Protein 3CTZ (pdb70)

Sequence (617 aa):
PKVTSELLRQLRQAMRNSEYVTEPIQAYIIPSGDAHQSEYIAPCDCRRAFVSGFDGSAGTAIITEEHAAMWTDGRYFLQAAKQMDSNWTLMKMGLKDTPTQEDWLVSVLPEGSRVGVDPLIIPTDYWKKMMAKVLRSAGHHLIPVKENLVDKIWTDDRPERPCKPLLTLGLDDYTGISWKDKVADLRLKMAERNVMWFVVTALDEIAWLFNLRGSDVEHNPVFFSYAIIGLETIMMLFIDGDRIDAPSVKEHLLLDLGLEAEYRIQVHPYKSSILSELKALCADLSPREKVWVSDKASYAVSSETIPKDHRCCMPYTPICIAKAVKNSSAESEGMRRAHIKDAVALCELFNWLEKEVPKGGVTEISAADKAEEFRRQQADFVDLSFPTISSTGPTTGAIIHYYAPVPETNRTLSLDEVYLIDSGAQYKDGTTDVTRTMHFETPTAYEKECFTYVLKGHIAVSAAVFPTTGTKGHLLDSFARSSSALWDSSGLDYLHGTGHGVGSFLNVHEGPCGISYKTFSDEPLEEEAGMIVTDEPGYYEDDGAFGIRIENVVLVVPVKTKYNFNNRGSLTLEPLTLVPIQTKMIDVDSLTDKECCDWLNNNYHLTCRDVIGKELQKQGRQEALEWLIRETQPI

Nearest PDB structures (foldseek):
  3ctz-assembly1_A  TM=1.002E+00  e=0.000E+00  Homo sapiens
  5jqk-assembly1_A  TM=8.739E-01  e=8.887E-64  Plasmodium falciparum 3D7
  5jr6-assembly1_A  TM=8.891E-01  e=4.160E-62  Plasmodium falciparum 3D7
  5jqk-assembly1_B  TM=8.504E-01  e=2.148E-62  Plasmodium falciparum 3D7
  8bqx-assembly1_x  TM=6.931E-01  e=1.145E-10  Saccharomyces cerevisiae

Secondary structure (DSSP, 8-state):
-B--HHHHHHHHHHTT-TTT-SS--SEEEE-S--TT--SS--GGG-HHHHHHS--SS--EEEEESS-EEEEE-GGGHHHHHHHB-TTEEEEETTSTTPPPHHHHHHHHPPTT-EEEE-GGGSBHHHHHHHHHHHHHTT-EEEE-SS-HHHHH-TTPPPPP-PPPEE--HHHHSS-HHHHHHHHHHHHHTTTEEEEEE--HHHHHHHHTEE--SSSSS---S-EEEEESS-EEEE--SGGGGSHHHHHHTTTTS---GGG-EEEE-GGGHHHHHHHHHHT--TT-EEEEETTSBHHHHHHS-GGGEEEESS-HHHHHHHS--HHHHHHHHHHHHHHHHHHHHHHHHHHHHGGGT--BHHHHHHHHHHHHHTSTTEEEESSPPEEEEGGGGG-TT----GGG-PBP-TTS-EEEEE-EEETTEE--EEEEE-SS---HHHHHHHHHHHHHHHHHHT--EETT-BGGGGGGGGTHHHHHTT---SS-SEEB--SSS-SS--S-EE-TT-S-SPBP-TT-EEEE--EEEETTTEEEE-BEEEEEEEE--SS--SSS-EEEEEE-------GGGS-GGGS-HHHHHHHHHHHHHHHHHHHHHHHHTT-HHHHHHHHHTT---

InterPro domains:
  IPR000587 Creatinase, N-terminal [PF01321] (12-148)
  IPR000994 Peptidase M24 [PF00557] (328-542)
  IPR001131 Peptidase M24B, X-Pro dipeptidase/aminopeptidase P, conserved site [PS00491] (485-497)
  IPR029149 Creatinase/Aminopeptidase P/Spt16, N-terminal [G3DSA:3.40.350.10] (2-155)
  IPR029149 Creatinase/Aminopeptidase P/Spt16, N-terminal [G3DSA:3.40.350.10] (156-319)
  IPR029149 Creatinase/Aminopeptidase P/Spt16, N-terminal [SSF53092] (48-139)
  IPR032416 Peptidase M24, C-terminal domain [PF16188] (557-619)
  IPR033740 Aminopeptidase P [cd01085] (329-551)
  IPR036005 Creatinase/aminopeptidase-like [G3DSA:3.90.230.10] (320-623)
  IPR036005 Creatinase/aminopeptidase-like [SSF55920] (323-581)
  IPR050422 Xaa-Pro aminopeptidase P [PTHR43763] (4-620)

Organism: Homo sapiens (NCBI:txid9606)

B-factor: mean 27.33, std 14.3, range [10.6, 248.53]

Foldseek 3Di:
DDDQPVVLVQLQVLQQDCVFDVGHFFKEKQFLFALQRDQFDDQLNRLVCVNFQQRDNGWMWMHGPQAIEIEDEDVCPPSSVVRGDPRYDYQYPPDDPRDDPQVVCLVPDDAAGEYEYAQSTAFVVVVVVNQVSQVVSNYGYDHGNDDSSVVSVVCRDDQQAFAKAADDCLQLVDALVVLLVVQLVVCVVVLAFKEKARHFQLVCNNHRMFDCRGPQFGGGQWIWMQGNQAIEIAGDDCSCVDVVNCVSLVQPDPDRRSSHYHYHHRVCLLVVLLVVQVPDDQAYAYEYESRGGSSNQVSHPPSRYDYDPARVSLVVQQFGDPSLVVLLLVQQLLLQLLVLVLVLVCLVCLAVFPAWQVNSQVSSQVSSVPGPQWDFWNDRKDKDWWQQQLVPPDDDDVVPTGRRHQATKIKIWTWTQGSSFIFIWIAIDHNHADDPVLLLQQALQLQLLCQQQADKFFFQAAQQVSFVSNCVSQVVVPFADDDFQKAWQGRSGRGHGFQGIHGPPDPPGTGDHFRGKMKGWTWGHDHRTHIGIGIFIWGKHFDDDPDQPPHRGMIGIHTSNQHFHAPSSHPVVPDDPSSQVVNLVSLVVSLVSSLVVCVVVVPVSSNVSSVVRNDGD

Solvent-accessible surface area: 26581 Å² total; per-residue (Å²): 106,83,120,0,58,87,29,1,125,57,0,60,112,7,2,134,51,90,143,52,6,121,100,44,1,32,0,2,1,4,17,27,24,2,16,9,52,24,77,52,44,5,84,1,3,46,18,14,18,32,1,0,14,0,92,9,77,28,8,24,0,0,0,6,82,146,66,0,0,0,9,1,34,51,117,26,39,134,62,0,60,140,48,12,22,123,54,22,63,41,15,82,92,79,83,186,143,33,52,67,30,21,72,21,0,49,87,45,19,69,167,52,1,38,0,0,0,8,10,52,13,4,37,27,85,54,23,116,135,2,26,135,48,0,189,105,42,40,6,110,17,33,60,3,184,87,14,0,0,38,102,18,27,130,124,72,56,156,76,29,65,102,101,19,69,29,5,40,109,125,56,5,39,48,36,8,61,74,6,0,37,76,8,21,135,92,0,61,133,125,99,0,43,46,0,1,1,7,22,10,22,17,0,0,24,0,0,4,0,8,10,60,6,7,118,36,4,7,5,0,4,0,4,0,0,0,0,62,133,42,0,7,0,0,5,66,35,123,28,14,80,38,109,63,0,70,130,37,0,43,57,90,111,90,41,93,74,65,29,124,10,39,62,33,78,29,176,23,7,56,74,52,0,146,53,32,9,84,124,24,52,108,212,48,70,0,8,0,14,58,110,1,0,28,11,0,6,87,33,0,57,149,92,22,42,19,64,25,90,67,5,14,2,16,64,47,6,2,61,11,48,88,21,9,13,89,2,0,67,96,0,4,40,23,3,0,0,2,3,0,26,0,8,9,49,0,62,92,44,3,75,149,45,60,4,31,4,46,39,0,16,87,41,1,51,83,22,1,130,90,10,66,75,31,62,62,23,0,15,70,16,34,7,0,0,1,46,9,4,5,92,46,127,37,66,70,64,109,141,74,45,92,68,2,36,57,116,34,2,0,3,3,10,1,0,0,2,0,58,10,0,0,0,4,5,0,6,2,11,3,26,84,105,21,77,85,86,22,63,68,0,2,3,39,0,0,34,2,0,3,41,0,2,22,11,79,10,84,42,29,23,59,0,35,108,3,5,54,97,0,6,56,19,0,124,132,57,68,32,60,3,148,28,18,0,10,38,1,0,0,10,4,2,23,1,80,9,36,9,9,9,0,19,112,136,71,151,66,8,50,40,0,69,43,12,9,1,0,0,0,18,0,0,21,23,49,127,63,41,6,1,0,12,1,1,0,0,0,12,1,28,100,49,195,55,180,163,124,179,96,118,184,40,24,2,22,10,59,24,5,3,13,2,8,2,23,45,77,0,4,62,55,145,48,20,71,121,140,22,28,95,39,0,31,98,7,1,82,48,0,62,96,52,0,5,132,41,0,121,134,61,64,50,129,82,0,34,76,7,0,70,128,43,1,88,94,54

Structure (mmCIF, N/CA/C/O backbone):
data_3CTZ
#
_entry.id   3CTZ
#
_cell.length_a   71.444
_cell.length_b   131.429
_cell.length_c   169.076
_cell.angle_alpha   90.00
_cell.angle_beta   90.00
_cell.angle_gamma   90.00
#
_symmetry.space_group_name_H-M   'C 2 2 21'
#
loop_
_entity.id
_entity.type
_entity.pdbx_description
1 polymer 'Xaa-Pro aminopeptidase 1'
2 non-polymer 'MANGANESE (II) ION'
3 non-polymer 'CALCIUM ION'
4 non-polymer 'SODIUM ION'
5 non-polymer 'HEXAETHYLENE GLYCOL'
6 water water
#
loop_
_atom_site.group_PDB
_atom_site.id
_atom_site.type_symbol
_atom_site.label_atom_id
_atom_site.label_alt_id
_atom_site.label_comp_id
_atom_site.label_asym_id
_atom_site.label_entity_id
_atom_site.label_seq_id
_atom_site.pdbx_PDB_ins_code
_atom_site.Cartn_x
_atom_site.Cartn_y
_atom_site.Cartn_z
_atom_site.occupancy
_atom_site.B_iso_or_equiv
_atom_site.auth_seq_id
_atom_site.auth_comp_id
_atom_site.auth_asym_id
_atom_site.auth_atom_id
_atom_site.pdbx_PDB_model_num
ATOM 1 N N . PRO A 1 3 ? 30.639 49.130 73.081 1.00 36.87 3 PRO A N 1
ATOM 2 C CA . PRO A 1 3 ? 29.515 48.337 72.572 1.00 36.08 3 PRO A CA 1
ATOM 3 C C . PRO A 1 3 ? 29.062 47.251 73.553 1.00 35.44 3 PRO A C 1
ATOM 4 O O . PRO A 1 3 ? 29.839 46.828 74.413 1.00 35.45 3 PRO A O 1
ATOM 8 N N . LYS A 1 4 ? 27.813 46.795 73.428 1.00 34.10 4 LYS A N 1
ATOM 9 C CA . LYS A 1 4 ? 27.346 45.655 74.217 1.00 32.71 4 LYS A CA 1
ATOM 10 C C . LYS A 1 4 ? 28.131 44.412 73.806 1.00 32.14 4 LYS A C 1
ATOM 11 O O . LYS A 1 4 ? 28.352 44.186 72.616 1.00 31.94 4 LYS A O 1
ATOM 17 N N . VAL A 1 5 ? 28.551 43.614 74.784 1.00 31.54 5 VAL A N 1
ATOM 18 C CA . VAL A 1 5 ? 29.193 42.333 74.481 1.00 31.32 5 VAL A CA 1
ATOM 19 C C . VAL A 1 5 ? 28.106 41.308 74.162 1.00 30.33 5 VAL A C 1
ATOM 20 O O . VAL A 1 5 ? 27.307 40.933 75.030 1.00 30.46 5 VAL A O 1
ATOM 24 N N . THR A 1 6 ? 28.079 40.866 72.909 1.00 29.45 6 THR A N 1
ATOM 25 C CA . THR A 1 6 ? 27.035 39.941 72.456 1.00 28.74 6 THR A CA 1
ATOM 26 C C . THR A 1 6 ? 27.600 38.578 72.035 1.00 28.76 6 THR A C 1
ATOM 27 O O . THR A 1 6 ? 26.898 37.762 71.445 1.00 28.36 6 THR A O 1
ATOM 31 N N . SER A 1 7 ? 28.866 38.319 72.361 1.00 29.09 7 SER A N 1
ATOM 32 C CA . SER A 1 7 ? 29.492 37.051 71.974 1.00 28.88 7 SER A CA 1
ATOM 33 C C . SER A 1 7 ? 28.756 35.830 72.520 1.00 28.30 7 SER A C 1
ATOM 34 O O . SER A 1 7 ? 28.518 34.868 71.777 1.00 28.11 7 SER A O 1
ATOM 37 N N . GLU A 1 8 ? 28.389 35.864 73.805 1.00 28.08 8 GLU A N 1
ATOM 38 C CA . GLU A 1 8 ? 27.666 34.753 74.421 1.00 28.15 8 GLU A CA 1
ATOM 39 C C . GLU A 1 8 ? 26.214 34.679 73.947 1.00 27.68 8 GLU A C 1
ATOM 40 O O . GLU A 1 8 ? 25.680 33.586 73.728 1.00 27.50 8 GLU A O 1
ATOM 46 N N . LEU A 1 9 ? 25.566 35.835 73.791 1.00 27.12 9 LEU A N 1
ATOM 47 C CA . LEU A 1 9 ? 24.205 35.828 73.240 1.00 26.20 9 LEU A CA 1
ATOM 48 C C . LEU A 1 9 ? 24.176 35.158 71.880 1.00 25.26 9 LEU A C 1
ATOM 49 O O . LEU A 1 9 ? 23.302 34.321 71.623 1.00 25.31 9 LEU A O 1
ATOM 54 N N . LEU A 1 10 ? 25.133 35.521 71.020 1.00 23.75 10 LEU A N 1
ATOM 55 C CA . LEU A 1 10 ? 25.226 34.923 69.683 1.00 23.41 10 LEU A CA 1
ATOM 56 C C . LEU A 1 10 ? 25.478 33.420 69.730 1.00 23.39 10 LEU A C 1
ATOM 57 O O . LEU A 1 10 ? 24.889 32.667 68.950 1.00 23.07 10 LEU A O 1
ATOM 62 N N . ARG A 1 11 ? 26.319 32.980 70.666 1.00 23.98 11 ARG A N 1
ATOM 63 C CA . ARG A 1 11 ? 26.584 31.561 70.836 1.00 24.37 11 ARG A CA 1
ATOM 64 C C . ARG A 1 11 ? 25.285 30.829 71.171 1.00 24.06 11 ARG A C 1
ATOM 65 O O . ARG A 1 11 ? 24.965 29.811 70.572 1.00 24.15 11 ARG A O 1
ATOM 73 N N . GLN A 1 12 ? 24.519 31.385 72.112 1.00 24.32 12 GLN A N 1
ATOM 74 C CA . GLN A 1 12 ? 23.248 30.801 72.520 1.00 24.86 12 GLN A CA 1
ATOM 75 C C . GLN A 1 12 ? 22.200 30.829 71.404 1.00 24.38 12 GLN A C 1
ATOM 76 O O . GLN A 1 12 ? 21.422 29.883 71.254 1.00 24.63 12 GLN A O 1
ATOM 82 N N . LEU A 1 13 ? 22.186 31.901 70.618 1.00 23.60 13 LEU A N 1
ATOM 83 C CA . LEU A 1 13 ? 21.240 31.994 69.511 1.00 23.79 13 LEU A CA 1
ATOM 84 C C . LEU A 1 13 ? 21.581 30.961 68.426 1.00 23.00 13 LEU A C 1
ATOM 85 O O . LEU A 1 13 ? 20.696 30.266 67.910 1.00 22.62 13 LEU A O 1
ATOM 90 N N . ARG A 1 14 ? 22.868 30.844 68.115 1.00 22.31 14 ARG A N 1
ATOM 91 C CA . ARG A 1 14 ? 23.326 29.837 67.156 1.00 21.71 14 ARG A CA 1
ATOM 92 C C . ARG A 1 14 ? 22.972 28.408 67.573 1.00 22.72 14 ARG A C 1
ATOM 93 O O . ARG A 1 14 ? 22.645 27.565 66.730 1.00 23.10 14 ARG A O 1
ATOM 101 N N . GLN A 1 15 ? 23.008 28.152 68.876 1.00 22.94 15 GLN A N 1
ATOM 102 C CA . GLN A 1 15 ? 22.630 26.859 69.405 1.00 24.45 15 GLN A CA 1
ATOM 103 C C . GLN A 1 15 ? 21.117 26.667 69.310 1.00 23.77 15 GLN A C 1
ATOM 104 O O . GLN A 1 15 ? 20.645 25.601 68.910 1.00 24.78 15 GLN A O 1
ATOM 110 N N . ALA A 1 16 ? 20.352 27.712 69.637 1.00 23.50 16 ALA A N 1
ATOM 111 C CA . ALA A 1 16 ? 18.904 27.641 69.503 1.00 23.09 16 ALA A CA 1
ATOM 112 C C . ALA A 1 16 ? 18.458 27.345 68.068 1.00 23.43 16 ALA A C 1
ATOM 113 O O . ALA A 1 16 ? 17.458 26.649 67.856 1.00 23.31 16 ALA A O 1
ATOM 115 N N . MET A 1 17 ? 19.218 27.855 67.090 1.00 22.32 17 MET A N 1
ATOM 116 C CA . MET A 1 17 ? 18.957 27.630 65.657 1.00 23.09 17 MET A CA 1
ATOM 117 C C . MET A 1 17 ? 19.061 26.158 65.237 1.00 24.17 17 MET A C 1
ATOM 118 O O . MET A 1 17 ? 18.638 25.789 64.143 1.00 23.25 17 MET A O 1
ATOM 123 N N . ARG A 1 18 ? 19.617 25.337 66.127 1.00 25.21 18 ARG A N 1
ATOM 124 C CA . ARG A 1 18 ? 19.814 23.908 65.873 1.00 27.62 18 ARG A CA 1
ATOM 125 C C . ARG A 1 18 ? 19.022 22.989 66.831 1.00 29.85 18 ARG A C 1
ATOM 126 O O . ARG A 1 18 ? 19.023 21.765 66.662 1.00 30.96 18 ARG A O 1
ATOM 134 N N . ASN A 1 19 ? 18.345 23.585 67.814 1.00 31.80 19 ASN A N 1
ATOM 135 C CA . ASN A 1 19 ? 17.559 22.853 68.826 1.00 34.15 19 ASN A CA 1
ATOM 136 C C . ASN A 1 19 ? 16.282 22.216 68.264 1.00 35.18 19 ASN A C 1
ATOM 137 O O . ASN A 1 19 ? 15.401 22.915 67.764 1.00 35.76 19 ASN A O 1
ATOM 142 N N . SER A 1 20 ? 16.175 20.888 68.378 1.00 37.00 20 SER A N 1
ATOM 143 C CA . SER A 1 20 ? 15.031 20.121 67.844 1.00 38.27 20 SER A CA 1
ATOM 144 C C . SER A 1 20 ? 13.657 20.532 68.389 1.00 39.01 20 SER A C 1
ATOM 145 O O . SER A 1 20 ? 12.633 20.323 67.723 1.00 39.30 20 SER A O 1
ATOM 148 N N . GLU A 1 21 ? 13.646 21.099 69.596 1.00 39.75 21 GLU A N 1
ATOM 149 C CA . GLU A 1 21 ? 12.429 21.634 70.220 1.00 40.37 21 GLU A CA 1
ATOM 150 C C . GLU A 1 21 ? 11.826 22.793 69.422 1.00 40.30 21 GLU A C 1
ATOM 151 O O . GLU A 1 21 ? 10.613 23.043 69.499 1.00 40.48 21 GLU A O 1
ATOM 157 N N . TYR A 1 22 ? 12.669 23.502 68.663 1.00 39.37 22 TYR A N 1
ATOM 158 C CA . TYR A 1 22 ? 12.224 24.703 67.944 1.00 38.64 22 TYR A CA 1
ATOM 159 C C . TYR A 1 22 ? 12.179 24.523 66.439 1.00 38.67 22 TYR A C 1
ATOM 160 O O . TYR A 1 22 ? 11.334 25.095 65.757 1.00 38.33 22 TYR A O 1
ATOM 169 N N . VAL A 1 23 ? 13.113 23.737 65.924 1.00 38.62 23 VAL A N 1
ATOM 170 C CA . VAL A 1 23 ? 13.207 23.496 64.497 1.00 38.80 23 VAL A CA 1
ATOM 171 C C . VAL A 1 23 ? 13.300 21.995 64.256 1.00 39.23 23 VAL A C 1
ATOM 172 O O . VAL A 1 23 ? 13.974 21.279 65.000 1.00 39.31 23 VAL A O 1
ATOM 176 N N . THR A 1 24 ? 12.597 21.527 63.232 1.00 39.74 24 THR A N 1
ATOM 177 C CA . THR A 1 24 ? 12.586 20.103 62.887 1.00 40.18 24 THR A CA 1
ATOM 178 C C . THR A 1 24 ? 13.975 19.687 62.433 1.00 39.56 24 THR A C 1
ATOM 179 O O . THR A 1 24 ? 14.458 18.618 62.798 1.00 39.97 24 THR A O 1
ATOM 183 N N . GLU A 1 25 ? 14.602 20.554 61.638 1.00 38.70 25 GLU A N 1
ATOM 184 C CA . GLU A 1 25 ? 16.010 20.438 61.277 1.00 37.40 25 GLU A CA 1
ATOM 185 C C . GLU A 1 25 ? 16.678 21.772 61.566 1.00 35.83 25 GLU A C 1
ATOM 186 O O . GLU A 1 25 ? 16.006 22.809 61.541 1.00 35.45 25 GLU A O 1
ATOM 192 N N . PRO A 1 26 ? 18.006 21.762 61.795 1.00 34.17 26 PRO A N 1
ATOM 193 C CA . PRO A 1 26 ? 18.728 23.024 61.974 1.00 32.53 26 PRO A CA 1
ATOM 194 C C . PRO A 1 26 ? 18.510 24.024 60.844 1.00 31.18 26 PRO A C 1
ATOM 195 O O . PRO A 1 26 ? 18.296 23.638 59.678 1.00 31.45 26 PRO A O 1
ATOM 199 N N . ILE A 1 27 ? 18.548 25.307 61.198 1.00 28.92 27 ILE A N 1
ATOM 200 C CA . ILE A 1 27 ? 18.552 26.381 60.208 1.00 27.02 27 ILE A CA 1
ATOM 201 C C . ILE A 1 27 ? 19.944 26.999 60.174 1.00 26.24 27 ILE A C 1
ATOM 202 O O . ILE A 1 27 ? 20.663 26.982 61.185 1.00 25.75 27 ILE A O 1
ATOM 207 N N . GLN A 1 28 ? 20.341 27.490 59.001 1.00 25.25 28 GLN A N 1
ATOM 208 C CA . GLN A 1 28 ? 21.696 28.023 58.805 1.00 24.84 28 GLN A CA 1
ATOM 209 C C . GLN A 1 28 ? 21.732 29.553 58.966 1.00 24.15 28 GLN A C 1
ATOM 210 O O . GLN A 1 28 ? 22.812 30.162 59.041 1.00 24.16 28 GLN A O 1
ATOM 216 N N . ALA A 1 29 ? 20.550 30.168 59.036 1.00 23.42 29 ALA A N 1
ATOM 217 C CA . ALA A 1 29 ? 20.447 31.608 59.232 1.00 22.66 29 ALA A CA 1
ATOM 218 C C . ALA A 1 29 ? 19.144 31.919 59.923 1.00 22.55 29 ALA A C 1
ATOM 219 O O . ALA A 1 29 ? 18.197 31.138 59.820 1.00 21.69 29 ALA A O 1
ATOM 221 N N . TYR A 1 30 ? 19.116 33.030 60.651 1.00 21.33 30 TYR A N 1
ATOM 222 C CA . TYR A 1 30 ? 17.900 33.475 61.336 1.00 21.09 30 TYR A CA 1
ATOM 223 C C . TYR A 1 30 ? 17.736 34.986 61.254 1.00 21.60 30 TYR A C 1
ATOM 224 O O . TYR A 1 30 ? 18.677 35.726 61.546 1.00 21.52 30 TYR A O 1
ATOM 233 N N . ILE A 1 31 ? 16.528 35.433 60.893 1.00 20.97 31 ILE A N 1
ATOM 234 C CA . ILE A 1 31 ? 16.249 36.846 60.677 1.00 21.75 31 ILE A CA 1
ATOM 235 C C . ILE A 1 31 ? 15.541 37.439 61.893 1.00 21.94 31 ILE A C 1
ATOM 236 O O . ILE A 1 31 ? 14.572 36.876 62.400 1.00 21.96 31 ILE A O 1
ATOM 241 N N . ILE A 1 32 ? 16.062 38.565 62.373 1.00 22.20 32 ILE A N 1
ATOM 242 C CA . ILE A 1 32 ? 15.509 39.247 63.538 1.00 22.14 32 ILE A CA 1
ATOM 243 C C . ILE A 1 32 ? 15.147 40.680 63.141 1.00 23.28 32 ILE A C 1
ATOM 244 O O . ILE A 1 32 ? 16.000 41.566 63.178 1.00 22.46 32 ILE A O 1
ATOM 249 N N . PRO A 1 33 ? 13.881 40.902 62.733 1.00 23.45 33 PRO A N 1
ATOM 250 C CA . PRO A 1 33 ? 13.455 42.253 62.331 1.00 24.00 33 PRO A CA 1
ATOM 251 C C . PRO A 1 33 ? 13.128 43.192 63.499 1.00 23.85 33 PRO A C 1
ATOM 252 O O . PRO A 1 33 ? 13.126 42.779 64.667 1.00 22.53 33 PRO A O 1
ATOM 256 N N . SER A 1 34 ? 12.856 44.457 63.178 1.00 23.92 34 SER A N 1
ATOM 257 C CA . SER A 1 34 ? 12.514 45.441 64.196 1.00 24.49 34 SER A CA 1
ATOM 258 C C . SER A 1 34 ? 11.071 45.310 64.672 1.00 24.41 34 SER A C 1
ATOM 259 O O . SER A 1 34 ? 10.760 45.606 65.837 1.00 25.35 34 SER A O 1
ATOM 262 N N . GLY A 1 35 ? 10.201 44.870 63.771 1.00 23.88 35 GLY A N 1
ATOM 263 C CA . GLY A 1 35 ? 8.756 44.999 64.001 1.00 22.87 35 GLY A CA 1
ATOM 264 C C . GLY A 1 35 ? 8.117 44.016 64.959 1.00 23.26 35 GLY A C 1
ATOM 265 O O . GLY A 1 35 ? 8.732 43.020 65.351 1.00 22.86 35 GLY A O 1
ATOM 266 N N . ASP A 1 36 ? 6.875 44.314 65.340 1.00 21.35 36 ASP A N 1
ATOM 267 C CA . ASP A 1 36 ? 6.128 43.424 66.216 1.00 21.23 36 ASP A CA 1
ATOM 268 C C . ASP A 1 36 ? 4.978 42.760 65.470 1.00 20.77 36 ASP A C 1
ATOM 269 O O . ASP 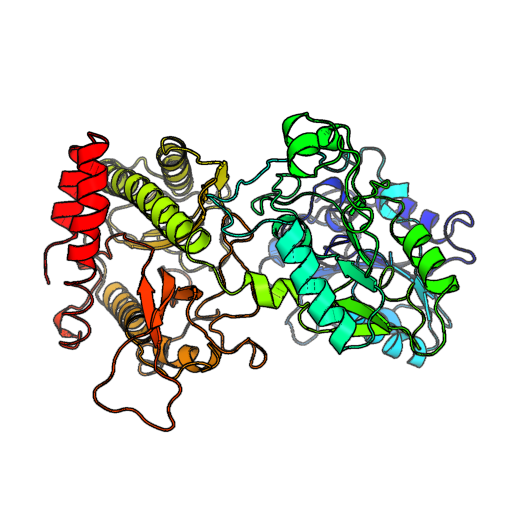A 1 36 ? 4.862 42.857 64.244 1.00 21.22 36 ASP A O 1
ATOM 274 N N . ALA A 1 37 ? 4.104 42.106 66.216 1.00 20.39 37 ALA A N 1
ATOM 275 C CA . ALA A 1 37 ? 3.082 41.278 65.599 1.00 20.68 37 ALA A CA 1
ATOM 276 C C . ALA A 1 37 ? 1.988 42.102 64.920 1.00 20.71 37 ALA A C 1
ATOM 277 O O . ALA A 1 37 ? 1.205 41.558 64.132 1.00 21.97 37 ALA A O 1
ATOM 279 N N . HIS A 1 38 ? 1.906 43.401 65.231 1.00 20.38 38 HIS A N 1
ATOM 280 C CA . HIS A 1 38 ? 0.806 44.241 64.717 1.00 20.14 38 HIS A CA 1
ATOM 281 C C . HIS A 1 38 ? 1.279 45.347 63.806 1.00 21.52 38 HIS A C 1
ATOM 282 O O . HIS A 1 38 ? 0.495 46.237 63.448 1.00 22.52 38 HIS A O 1
ATOM 289 N N . GLN A 1 39 ? 2.558 45.298 63.446 1.00 22.15 39 GLN A N 1
ATOM 290 C CA . GLN A 1 39 ? 3.135 46.307 62.583 1.00 23.11 39 GLN A CA 1
ATOM 291 C C . GLN A 1 39 ? 3.044 47.675 63.313 1.00 22.41 39 GLN A C 1
ATOM 292 O O . GLN A 1 39 ? 2.788 48.723 62.711 1.00 23.36 39 GLN A O 1
ATOM 298 N N . SER A 1 40 ? 3.277 47.645 64.627 1.00 21.51 40 SER A N 1
ATOM 299 C CA . SER A 1 40 ? 3.209 48.840 65.479 1.00 21.25 40 SER A CA 1
ATOM 300 C C . SER A 1 40 ? 4.268 49.857 65.124 1.00 21.29 40 SER A C 1
ATOM 301 O O . SER A 1 40 ? 5.346 49.500 64.640 1.00 21.52 40 SER A O 1
ATOM 304 N N . GLU A 1 41 ? 3.960 51.120 65.408 1.00 20.87 41 GLU A N 1
ATOM 305 C CA . GLU A 1 41 ? 4.860 52.225 65.124 1.00 20.70 41 GLU A CA 1
ATOM 306 C C . GLU A 1 41 ? 5.945 52.353 66.188 1.00 21.99 41 GLU A C 1
ATOM 307 O O . GLU A 1 41 ? 7.075 52.755 65.877 1.00 23.06 41 GLU A O 1
ATOM 313 N N . TYR A 1 42 ? 5.588 52.027 67.432 1.00 21.65 42 TYR A N 1
ATOM 314 C CA . TYR A 1 42 ? 6.497 52.116 68.556 1.00 21.96 42 TYR A CA 1
ATOM 315 C C . TYR A 1 42 ? 6.520 50.740 69.215 1.00 22.80 42 TYR A C 1
ATOM 316 O O . TYR A 1 42 ? 5.514 50.271 69.721 1.00 23.49 42 TYR A O 1
ATOM 325 N N . ILE A 1 43 ? 7.679 50.097 69.165 1.00 22.59 43 ILE A N 1
ATOM 326 C CA . ILE A 1 43 ? 7.819 48.708 69.598 1.00 22.68 43 ILE A CA 1
ATOM 327 C C . ILE A 1 43 ? 7.975 48.610 71.119 1.00 21.86 43 ILE A C 1
ATOM 328 O O . ILE A 1 43 ? 8.795 49.313 71.728 1.00 22.46 43 ILE A O 1
ATOM 333 N N . ALA A 1 44 ? 7.177 47.739 71.737 1.00 21.09 44 ALA A N 1
ATOM 334 C CA . ALA A 1 44 ? 7.256 47.542 73.186 1.00 20.79 44 ALA A CA 1
ATOM 335 C C . ALA A 1 44 ? 8.616 46.949 73.551 1.00 21.35 44 ALA A C 1
ATOM 336 O O . ALA A 1 44 ? 9.204 46.225 72.744 1.00 20.64 44 ALA A O 1
ATOM 338 N N . PRO A 1 45 ? 9.130 47.277 74.757 1.00 21.34 45 PRO A N 1
ATOM 339 C CA . PRO A 1 45 ? 10.430 46.723 75.179 1.00 22.21 45 PRO A CA 1
ATOM 340 C C . PRO A 1 45 ? 10.563 45.207 74.979 1.00 22.02 45 PRO A C 1
ATOM 341 O O . PRO A 1 45 ? 11.631 44.739 74.524 1.00 21.65 45 PRO A O 1
ATOM 345 N N . CYS A 1 46 ? 9.505 44.450 75.292 1.00 21.55 46 CYS A N 1
ATOM 346 C CA . CYS A 1 46 ? 9.546 42.992 75.130 1.00 22.07 46 CYS A CA 1
ATOM 347 C C . CYS A 1 46 ? 9.774 42.538 73.685 1.00 21.93 46 CYS A C 1
ATOM 348 O O . CYS A 1 46 ? 10.178 41.392 73.466 1.00 22.59 46 CYS A O 1
ATOM 351 N N . ASP A 1 47 ? 9.492 43.416 72.715 1.00 21.08 47 ASP A N 1
ATOM 352 C CA . ASP A 1 47 ? 9.625 43.060 71.308 1.00 20.26 47 ASP A CA 1
ATOM 353 C C . ASP A 1 47 ? 10.887 43.633 70.661 1.00 20.59 47 ASP A C 1
ATOM 354 O O . ASP A 1 47 ? 11.082 43.489 69.453 1.00 21.56 47 ASP A O 1
ATOM 359 N N . CYS A 1 48 ? 11.726 44.285 71.460 1.00 20.64 48 CYS A N 1
ATOM 360 C CA . CYS A 1 48 ? 12.995 44.853 70.959 1.00 21.56 48 CYS A CA 1
ATOM 361 C C . CYS A 1 48 ? 14.103 43.795 70.918 1.00 21.73 48 CYS A C 1
ATOM 362 O O . CYS A 1 48 ? 15.183 43.934 71.518 1.00 22.26 48 CYS A O 1
ATOM 365 N N . ARG A 1 49 ? 13.809 42.752 70.162 1.00 21.70 49 ARG A N 1
ATOM 366 C CA . ARG A 1 49 ? 14.675 41.585 70.039 1.00 21.81 49 ARG A CA 1
ATOM 367 C C . ARG A 1 49 ? 15.972 41.885 69.302 1.00 22.32 49 ARG A C 1
ATOM 368 O O . ARG A 1 49 ? 17.045 41.391 69.683 1.00 22.49 49 ARG A O 1
ATOM 376 N N . ARG A 1 50 ? 15.866 42.696 68.250 1.00 22.28 50 ARG A N 1
ATOM 377 C CA . ARG A 1 50 ? 17.019 43.086 67.446 1.00 23.06 50 ARG A CA 1
ATOM 378 C C . ARG A 1 50 ? 18.000 43.872 68.308 1.00 23.57 50 ARG A C 1
ATOM 379 O O . ARG A 1 50 ? 19.216 43.655 68.211 1.00 24.09 50 ARG A O 1
ATOM 387 N N . ALA A 1 51 ? 17.484 44.755 69.165 1.00 23.50 51 ALA A N 1
ATOM 388 C CA . ALA A 1 51 ? 18.335 45.507 70.107 1.00 24.70 51 ALA A CA 1
ATOM 389 C C . ALA A 1 51 ? 18.984 44.591 71.139 1.00 24.50 51 ALA A C 1
ATOM 390 O O . ALA A 1 51 ? 20.168 44.758 71.520 1.00 25.56 51 ALA A O 1
ATOM 392 N N . PHE A 1 52 ? 18.215 43.613 71.601 1.00 24.72 52 PHE A N 1
ATOM 393 C CA . PHE A 1 52 ? 18.720 42.699 72.606 1.00 24.29 52 PHE A CA 1
ATOM 394 C C . PHE A 1 52 ? 19.937 41.917 72.094 1.00 24.48 52 PHE A C 1
ATOM 395 O O . PHE A 1 52 ? 20.964 41.854 72.780 1.00 24.11 52 PHE A O 1
ATOM 403 N N . VAL A 1 53 ? 19.849 41.369 70.884 1.00 23.88 53 VAL A N 1
ATOM 404 C CA . VAL A 1 53 ? 20.933 40.486 70.399 1.00 24.27 53 VAL A CA 1
ATOM 405 C C . VAL A 1 53 ? 22.162 41.243 69.928 1.00 24.85 53 VAL A C 1
ATOM 406 O O . VAL A 1 53 ? 23.243 40.644 69.853 1.00 24.66 53 VAL A O 1
ATOM 410 N N . SER A 1 54 ? 22.000 42.538 69.619 1.00 24.72 54 SER A N 1
ATOM 411 C CA . SER A 1 54 ? 23.065 43.314 68.951 1.00 25.17 54 SER A CA 1
ATOM 412 C C . SER A 1 54 ? 23.680 44.430 69.783 1.00 26.22 54 SER A C 1
ATOM 413 O O . SER A 1 54 ? 24.846 44.786 69.577 1.00 26.87 54 SER A O 1
ATOM 416 N N . GLY A 1 55 ? 22.874 45.010 70.672 1.00 26.44 55 GLY A N 1
ATOM 417 C CA . GLY A 1 55 ? 23.259 46.215 71.419 1.00 27.13 55 GLY A CA 1
ATOM 418 C C . GLY A 1 55 ? 22.805 47.495 70.733 1.00 27.34 55 GLY A C 1
ATOM 419 O O . GLY A 1 55 ? 22.814 48.568 71.348 1.00 27.53 55 GLY A O 1
ATOM 420 N N . PHE A 1 56 ? 22.425 47.392 69.458 1.00 27.67 56 PHE A N 1
ATOM 421 C CA . PHE A 1 56 ? 21.969 48.541 68.680 1.00 27.84 56 PHE A CA 1
ATOM 422 C C . PHE A 1 56 ? 20.479 48.766 68.891 1.00 28.71 56 PHE A C 1
ATOM 423 O O . PHE A 1 56 ? 19.667 47.919 68.514 1.00 27.80 56 PHE A O 1
ATOM 431 N N . ASP A 1 57 ? 20.135 49.917 69.471 1.00 29.28 57 ASP A N 1
ATOM 432 C CA . ASP A 1 57 ? 18.761 50.157 69.927 1.00 30.23 57 ASP A CA 1
ATOM 433 C C . ASP A 1 57 ? 18.051 51.343 69.264 1.00 30.50 57 ASP A C 1
ATOM 434 O O . ASP A 1 57 ? 17.101 51.901 69.833 1.00 30.60 57 ASP A O 1
ATOM 439 N N . GLY A 1 58 ? 18.493 51.694 68.056 1.00 30.15 58 GLY A N 1
ATOM 440 C CA . GLY A 1 58 ? 17.784 52.649 67.205 1.00 30.62 58 GLY A CA 1
ATOM 441 C C . GLY A 1 58 ? 16.420 52.112 66.810 1.00 30.95 58 GLY A C 1
ATOM 442 O O . GLY A 1 58 ? 16.113 50.938 67.053 1.00 30.52 58 GLY A O 1
ATOM 443 N N . SER A 1 59 ? 15.601 52.965 66.201 1.00 31.39 59 SER A N 1
ATOM 444 C CA . SER A 1 59 ? 14.224 52.591 65.890 1.00 31.77 59 SER A CA 1
ATOM 445 C C . SER A 1 59 ? 14.088 51.684 64.679 1.00 31.42 59 SER A C 1
ATOM 446 O O . SER A 1 59 ? 13.037 51.080 64.489 1.00 32.34 59 SER A O 1
ATOM 449 N N . ALA A 1 60 ? 15.130 51.587 63.853 1.00 30.63 60 ALA A N 1
ATOM 450 C CA . ALA A 1 60 ? 15.054 50.774 62.643 1.00 29.69 60 ALA A CA 1
ATOM 451 C C . ALA A 1 60 ? 16.298 49.916 62.489 1.00 29.02 60 ALA A C 1
ATOM 452 O O . ALA A 1 60 ? 17.411 50.368 62.762 1.00 29.13 60 ALA A O 1
ATOM 454 N N . GLY A 1 61 ? 16.097 48.673 62.065 1.00 27.66 61 GLY A N 1
ATOM 455 C CA . GLY A 1 61 ? 17.229 47.790 61.753 1.00 27.25 61 GLY A CA 1
ATOM 456 C C . GLY A 1 61 ? 16.816 46.335 61.710 1.00 26.68 61 GLY A C 1
ATOM 457 O O . GLY A 1 61 ? 15.952 45.909 62.482 1.00 26.23 61 GLY A O 1
ATOM 458 N N . THR A 1 62 ? 17.439 45.574 60.811 1.00 26.08 62 THR A N 1
ATOM 459 C CA . THR A 1 62 ? 17.182 44.135 60.699 1.00 25.71 62 THR A CA 1
ATOM 460 C C . THR A 1 62 ? 18.477 43.371 60.892 1.00 25.26 62 THR A C 1
ATOM 461 O O . THR A 1 62 ? 19.460 43.635 60.197 1.00 25.43 62 THR A O 1
ATOM 465 N N . ALA A 1 63 ? 18.473 42.429 61.837 1.00 23.89 63 ALA A N 1
ATOM 466 C CA . ALA A 1 63 ? 19.647 41.583 62.072 1.00 23.26 63 ALA A CA 1
ATOM 467 C C . ALA A 1 63 ? 19.460 40.243 61.389 1.00 23.10 63 ALA A C 1
ATOM 468 O O . ALA A 1 63 ? 18.344 39.693 61.365 1.00 23.22 63 ALA A O 1
ATOM 470 N N . ILE A 1 64 ? 20.543 39.717 60.818 1.00 23.32 64 ILE A N 1
ATOM 471 C CA . ILE A 1 64 ? 20.538 38.351 60.315 1.00 23.40 64 ILE A CA 1
ATOM 472 C C . ILE A 1 64 ? 21.761 37.624 60.865 1.00 23.51 64 ILE A C 1
ATOM 473 O O . ILE A 1 64 ? 22.904 38.090 60.707 1.00 23.38 64 ILE A O 1
ATOM 478 N N . ILE A 1 65 ? 21.502 36.497 61.523 1.00 23.60 65 ILE A N 1
ATOM 479 C CA . ILE A 1 65 ? 22.552 35.701 62.160 1.00 24.04 65 ILE A CA 1
ATOM 480 C C . ILE A 1 65 ? 22.752 34.428 61.377 1.00 24.07 65 ILE A C 1
ATOM 481 O O . ILE A 1 65 ? 21.804 33.721 61.065 1.00 24.11 65 ILE A O 1
ATOM 486 N N . THR A 1 66 ? 24.004 34.149 61.047 1.00 23.84 66 THR A N 1
ATOM 487 C CA . THR A 1 66 ? 24.339 32.895 60.433 1.00 24.44 66 THR A CA 1
ATOM 488 C C . THR A 1 66 ? 25.367 32.220 61.325 1.00 24.72 66 THR A C 1
ATOM 489 O O . THR A 1 66 ? 25.799 32.774 62.339 1.00 23.35 66 THR A O 1
ATOM 493 N N . GLU A 1 67 ? 25.753 31.010 60.940 1.00 26.56 67 GLU A N 1
ATOM 494 C CA . GLU A 1 67 ? 26.716 30.234 61.676 1.00 27.69 67 GLU A CA 1
ATOM 495 C C . GLU A 1 67 ? 28.020 31.040 61.816 1.00 28.05 67 GLU A C 1
ATOM 496 O O . GLU A 1 67 ? 28.673 31.029 62.863 1.00 28.90 67 GLU A O 1
ATOM 502 N N . GLU A 1 68 ? 28.341 31.811 60.781 1.00 27.50 68 GLU A N 1
ATOM 503 C CA . GLU A 1 68 ? 29.633 32.495 60.724 1.00 27.74 68 GLU A CA 1
ATOM 504 C C . GLU A 1 68 ? 29.583 34.015 60.913 1.00 26.81 68 GLU A C 1
ATOM 505 O O . GLU A 1 68 ? 30.615 34.628 61.243 1.00 27.64 68 GLU A O 1
ATOM 511 N N . HIS A 1 69 ? 28.402 34.614 60.716 1.00 25.41 69 HIS A N 1
ATOM 512 C CA . HIS A 1 69 ? 28.280 36.064 60.607 1.00 24.55 69 HIS A CA 1
ATOM 513 C C . HIS A 1 69 ? 27.122 36.588 61.436 1.00 24.05 69 HIS A C 1
ATOM 514 O O . HIS A 1 69 ? 26.206 35.844 61.749 1.00 22.47 69 HIS A O 1
ATOM 521 N N . ALA A 1 70 ? 27.182 37.860 61.803 1.00 23.27 70 ALA A N 1
ATOM 522 C CA . ALA A 1 70 ? 26.009 38.546 62.353 1.00 24.09 70 ALA A CA 1
ATOM 523 C C . ALA A 1 70 ? 25.963 39.899 61.670 1.00 24.80 70 ALA A C 1
ATOM 524 O O . ALA A 1 70 ? 26.867 40.711 61.833 1.00 25.47 70 ALA A O 1
ATOM 526 N N . ALA A 1 71 ? 24.933 40.113 60.858 1.00 24.34 71 ALA A N 1
ATOM 527 C CA . ALA A 1 71 ? 24.861 41.310 60.014 1.00 24.91 71 ALA A CA 1
ATOM 528 C C . ALA A 1 71 ? 23.670 42.169 60.408 1.00 25.41 71 ALA A C 1
ATOM 529 O O . ALA A 1 71 ? 22.597 41.639 60.736 1.00 25.51 71 ALA A O 1
ATOM 531 N N . MET A 1 72 ? 23.857 43.484 60.362 1.00 25.37 72 MET A N 1
ATOM 532 C CA . MET A 1 72 ? 22.800 44.431 60.724 1.00 25.95 72 MET A CA 1
ATOM 533 C C . MET A 1 72 ? 22.561 45.427 59.596 1.00 26.81 72 MET A C 1
ATOM 534 O O . MET A 1 72 ? 23.483 46.173 59.240 1.00 26.85 72 MET A O 1
ATOM 539 N N . TRP A 1 73 ? 21.350 45.425 59.031 1.00 27.39 73 TRP A N 1
ATOM 540 C CA . TRP A 1 73 ? 20.913 46.466 58.081 1.00 28.67 73 TRP A CA 1
ATOM 541 C C . TRP A 1 73 ? 20.228 47.609 58.819 1.00 29.66 73 TRP A C 1
ATOM 542 O O . TRP A 1 73 ? 19.278 47.383 59.565 1.00 30.03 73 TRP A O 1
ATOM 553 N N . THR A 1 74 ? 20.704 48.838 58.624 1.00 30.13 74 THR A N 1
ATOM 554 C CA . THR A 1 74 ? 19.994 50.017 59.130 1.00 31.02 74 THR A CA 1
ATOM 555 C C . THR A 1 74 ? 20.206 51.201 58.187 1.00 32.28 74 THR A C 1
ATOM 556 O O . THR A 1 74 ? 21.017 51.122 57.262 1.00 31.84 74 THR A O 1
ATOM 560 N N . ASP A 1 75 ? 19.448 52.271 58.402 1.00 33.23 75 ASP A N 1
ATOM 561 C CA . ASP A 1 75 ? 19.462 53.414 57.493 1.00 34.90 75 ASP A CA 1
ATOM 562 C C . ASP A 1 75 ? 20.375 54.530 57.993 1.00 35.38 75 ASP A C 1
ATOM 563 O O . ASP A 1 75 ? 20.965 54.431 59.082 1.00 34.93 75 ASP A O 1
ATOM 568 N N . GLY A 1 76 ? 20.453 55.601 57.198 1.00 36.29 76 GLY A N 1
ATOM 569 C CA . GLY A 1 76 ? 21.381 56.716 57.432 1.00 36.70 76 GLY A CA 1
ATOM 570 C C . GLY A 1 76 ? 21.342 57.372 58.800 1.00 36.99 76 GLY A C 1
ATOM 571 O O . GLY A 1 76 ? 22.369 57.842 59.297 1.00 37.67 76 GLY A O 1
ATOM 572 N N . ARG A 1 77 ? 20.168 57.411 59.423 1.00 36.85 77 ARG A N 1
ATOM 573 C CA . ARG A 1 77 ? 20.047 57.973 60.769 1.00 36.56 77 ARG A CA 1
ATOM 574 C C . ARG A 1 77 ? 20.958 57.283 61.772 1.00 36.65 77 ARG A C 1
ATOM 575 O O . ARG A 1 77 ? 21.303 57.872 62.807 1.00 36.34 77 ARG A O 1
ATOM 583 N N . TYR A 1 78 ? 21.346 56.040 61.463 1.00 36.30 78 TYR A N 1
ATOM 584 C CA . TYR A 1 78 ? 21.922 55.149 62.468 1.00 36.10 78 TYR A CA 1
ATOM 585 C C . TYR A 1 78 ? 23.276 54.515 62.141 1.00 36.42 78 TYR A C 1
ATOM 586 O O . TYR A 1 78 ? 23.750 53.676 62.911 1.00 36.42 78 TYR A O 1
ATOM 595 N N . PHE A 1 79 ? 23.901 54.909 61.031 1.00 36.95 79 PHE A N 1
ATOM 596 C CA . PHE A 1 79 ? 25.209 54.350 60.668 1.00 37.31 79 PHE A CA 1
ATOM 597 C C . PHE A 1 79 ? 26.197 54.473 61.824 1.00 37.54 79 PHE A C 1
ATOM 598 O O . PHE A 1 79 ? 26.850 53.500 62.199 1.00 37.92 79 PHE A O 1
ATOM 606 N N . LEU A 1 80 ? 26.304 55.673 62.393 1.00 37.78 80 LEU A N 1
ATOM 607 C CA . LEU A 1 80 ? 27.210 55.907 63.514 1.00 37.56 80 LEU A CA 1
ATOM 608 C C . LEU A 1 80 ? 26.768 55.203 64.786 1.00 37.10 80 LEU A C 1
ATOM 609 O O . LEU A 1 80 ? 27.591 54.605 65.475 1.00 36.99 80 LEU A O 1
ATOM 614 N N . GLN A 1 81 ? 25.472 55.275 65.102 1.00 36.20 81 GLN A N 1
ATOM 615 C CA . GLN A 1 81 ? 24.965 54.685 66.338 1.00 35.39 81 GLN A CA 1
ATOM 616 C C . GLN A 1 81 ? 25.192 53.169 66.368 1.00 35.05 81 GLN A C 1
ATOM 617 O O . GLN A 1 81 ? 25.641 52.627 67.380 1.00 34.46 81 GLN A O 1
ATOM 623 N N . ALA A 1 82 ? 24.885 52.516 65.246 1.00 34.71 82 ALA A N 1
ATOM 624 C CA . ALA A 1 82 ? 24.992 51.054 65.117 1.00 34.75 82 ALA A CA 1
ATOM 625 C C . ALA A 1 82 ? 26.441 50.608 65.292 1.00 34.99 82 ALA A C 1
ATOM 626 O O . ALA A 1 82 ? 26.735 49.732 66.106 1.00 34.93 82 ALA A O 1
ATOM 628 N N . ALA A 1 83 ? 27.347 51.255 64.562 1.00 35.53 83 ALA A N 1
ATOM 629 C CA . ALA A 1 83 ? 28.768 50.930 64.656 1.00 35.95 83 ALA A CA 1
ATOM 630 C C . ALA A 1 83 ? 29.281 51.029 66.099 1.00 36.17 83 ALA A C 1
ATOM 631 O O . ALA A 1 83 ? 30.031 50.160 66.550 1.00 36.54 83 ALA A O 1
ATOM 633 N N . LYS A 1 84 ? 28.861 52.065 66.830 1.00 35.89 84 LYS A N 1
ATOM 634 C CA . LYS A 1 84 ? 29.310 52.254 68.213 1.00 35.84 84 LYS A CA 1
ATOM 635 C C . LYS A 1 84 ? 28.721 51.236 69.177 1.00 34.87 84 LYS A C 1
ATOM 636 O O . LYS A 1 84 ? 29.414 50.741 70.073 1.00 34.65 84 LYS A O 1
ATOM 642 N N . GLN A 1 85 ? 27.441 50.909 68.983 1.00 33.64 85 GLN A N 1
ATOM 643 C CA . GLN A 1 85 ? 26.713 50.058 69.923 1.00 32.23 85 GLN A CA 1
ATOM 644 C C . GLN A 1 85 ? 26.966 48.564 69.746 1.00 31.77 85 GLN A C 1
ATOM 645 O O . GLN A 1 85 ? 26.835 47.809 70.704 1.00 31.83 85 GLN A O 1
ATOM 651 N N . MET A 1 86 ? 27.316 48.151 68.532 1.00 31.54 86 MET A N 1
ATOM 652 C CA . MET A 1 86 ? 27.585 46.732 68.247 1.00 30.91 86 MET A CA 1
ATOM 653 C C . MET A 1 86 ? 29.070 46.413 68.396 1.00 31.32 86 MET A C 1
ATOM 654 O O . MET A 1 86 ? 29.925 47.239 68.045 1.00 31.31 86 MET A O 1
ATOM 659 N N . ASP A 1 87 ? 29.363 45.224 68.920 1.00 31.00 87 ASP A N 1
ATOM 660 C CA . ASP A 1 87 ? 30.754 44.768 69.080 1.00 31.03 87 ASP A CA 1
ATOM 661 C C . ASP A 1 87 ? 31.321 44.160 67.788 1.00 30.85 87 ASP A C 1
ATOM 662 O O . ASP A 1 87 ? 30.698 44.257 66.718 1.00 30.79 87 ASP A O 1
ATOM 667 N N . SER A 1 88 ? 32.509 43.554 67.877 1.00 31.41 88 SER A N 1
ATOM 668 C CA . SER A 1 88 ? 33.230 43.126 66.683 1.00 31.42 88 SER A CA 1
ATOM 669 C C . SER A 1 88 ? 32.619 41.886 66.020 1.00 31.11 88 SER A C 1
ATOM 670 O O . SER A 1 88 ? 33.056 41.486 64.934 1.00 31.41 88 SER A O 1
ATOM 673 N N . ASN A 1 89 ? 31.601 41.297 66.661 1.00 29.65 89 ASN A N 1
ATOM 674 C CA . ASN A 1 89 ? 30.871 40.155 66.096 1.00 28.87 89 ASN A CA 1
ATOM 675 C C . ASN A 1 89 ? 30.016 40.574 64.912 1.00 28.27 89 ASN A C 1
ATOM 676 O O . ASN A 1 89 ? 29.631 39.748 64.083 1.00 27.28 89 ASN A O 1
ATOM 681 N N . TRP A 1 90 ? 29.725 41.874 64.859 1.00 27.79 90 TRP A N 1
ATOM 682 C CA . TRP A 1 90 ? 28.737 42.414 63.947 1.00 27.80 90 TRP A CA 1
ATOM 683 C C . TRP A 1 90 ? 29.295 43.106 62.719 1.00 28.52 90 TRP A C 1
ATOM 684 O O . TRP A 1 90 ? 30.329 43.802 62.786 1.00 29.30 90 TRP A O 1
ATOM 695 N N . THR A 1 91 ? 28.587 42.915 61.606 1.00 29.13 91 THR A N 1
ATOM 696 C CA . THR A 1 91 ? 28.909 43.540 60.323 1.00 30.02 91 THR A CA 1
ATOM 697 C C . THR A 1 91 ? 27.804 44.528 59.949 1.00 30.68 91 THR A C 1
ATOM 698 O O . THR A 1 91 ? 26.637 44.148 59.810 1.00 29.37 91 THR A O 1
ATOM 702 N N . LEU A 1 92 ? 28.179 45.798 59.798 1.00 31.29 92 LEU A N 1
ATOM 703 C CA . LEU A 1 92 ? 27.223 46.860 59.497 1.00 32.67 92 LEU A CA 1
ATOM 704 C C . LEU A 1 92 ? 26.902 46.892 58.005 1.00 33.34 92 LEU A C 1
ATOM 705 O O . LEU A 1 92 ? 27.809 46.960 57.159 1.00 33.24 92 LEU A O 1
ATOM 710 N N . MET A 1 93 ? 25.612 46.828 57.690 1.00 33.86 93 MET A N 1
ATOM 711 C CA . MET A 1 93 ? 25.138 46.929 56.324 1.00 34.87 93 MET A CA 1
ATOM 712 C C . MET A 1 93 ? 24.412 48.263 56.161 1.00 35.76 93 MET A C 1
ATOM 713 O O . MET A 1 93 ? 23.290 48.432 56.636 1.00 35.08 93 MET A O 1
ATOM 718 N N . LYS A 1 94 ? 25.076 49.211 55.500 1.00 37.07 94 LYS A N 1
ATOM 719 C CA . LYS A 1 94 ? 24.578 50.584 55.393 1.00 38.14 94 LYS A CA 1
ATOM 720 C C . LYS A 1 94 ? 23.568 50.727 54.250 1.00 39.25 94 LYS A C 1
ATOM 721 O O . LYS A 1 94 ? 23.953 50.860 53.078 1.00 39.53 94 LYS A O 1
ATOM 727 N N . MET A 1 95 ? 22.279 50.693 54.596 1.00 39.85 95 MET A N 1
ATOM 728 C CA . MET A 1 95 ? 21.202 50.795 53.615 1.00 40.96 95 MET A CA 1
ATOM 729 C C . MET A 1 95 ? 21.263 52.130 52.876 1.00 42.06 95 MET A C 1
ATOM 730 O O . MET A 1 95 ? 21.547 53.171 53.479 1.00 41.92 95 MET A O 1
ATOM 735 N N . GLY A 1 96 ? 20.983 52.078 51.575 1.00 43.65 96 GLY A N 1
ATOM 736 C CA . GLY A 1 96 ? 20.986 53.259 50.714 1.00 45.47 96 GLY A CA 1
ATOM 737 C C . GLY A 1 96 ? 22.243 53.348 49.866 1.00 46.66 96 GLY A C 1
ATOM 738 O O . GLY A 1 96 ? 22.195 53.793 48.711 1.00 47.13 96 GLY A O 1
ATOM 739 N N . LEU A 1 97 ? 23.365 52.916 50.443 1.00 47.71 97 LEU A N 1
ATOM 740 C CA . LEU A 1 97 ? 24.663 52.931 49.767 1.00 48.51 97 LEU A CA 1
ATOM 741 C C . LEU A 1 97 ? 24.734 51.939 48.604 1.00 49.06 97 LEU A C 1
ATOM 742 O O . LEU A 1 97 ? 24.016 50.938 48.579 1.00 49.25 97 LEU A O 1
ATOM 747 N N . LYS A 1 98 ? 25.611 52.238 47.649 1.00 49.49 98 LYS A N 1
ATOM 748 C CA . LYS A 1 98 ? 25.660 51.557 46.357 1.00 49.90 98 LYS A CA 1
ATOM 749 C C . LYS A 1 98 ? 26.129 50.103 46.443 1.00 49.53 98 LYS A C 1
ATOM 750 O O . LYS A 1 98 ? 25.555 49.220 45.797 1.00 49.86 98 LYS A O 1
ATOM 756 N N . ASP A 1 99 ? 27.164 49.855 47.240 1.00 48.97 99 ASP A N 1
ATOM 757 C CA . ASP A 1 99 ? 27.747 48.516 47.339 1.00 48.46 99 ASP A CA 1
ATOM 758 C C . ASP A 1 99 ? 27.188 47.645 48.474 1.00 47.51 99 ASP A C 1
ATOM 759 O O . ASP A 1 99 ? 27.625 46.503 48.660 1.00 47.67 99 ASP A O 1
ATOM 764 N N . THR A 1 100 ? 26.226 48.183 49.221 1.00 46.06 100 THR A N 1
ATOM 765 C CA . THR A 1 100 ? 25.575 47.428 50.286 1.00 44.48 100 THR A CA 1
ATOM 766 C C . THR A 1 100 ? 24.642 46.379 49.681 1.00 43.40 100 THR A C 1
ATOM 767 O O . THR A 1 100 ? 23.701 46.732 48.966 1.00 43.20 100 THR A O 1
ATOM 771 N N . PRO A 1 101 ? 24.896 45.085 49.965 1.00 42.28 101 PRO A N 1
ATOM 772 C CA . PRO A 1 101 ? 24.039 44.049 49.405 1.00 41.36 101 PRO A CA 1
ATOM 773 C C . PRO A 1 101 ? 22.669 44.056 50.073 1.00 40.60 101 PRO A C 1
ATOM 774 O O . PRO A 1 101 ? 22.526 44.549 51.198 1.00 40.55 101 PRO A O 1
ATOM 778 N N . THR A 1 102 ? 21.669 43.530 49.376 1.00 39.55 102 THR A N 1
ATOM 779 C CA . THR A 1 102 ? 20.360 43.350 49.982 1.00 38.70 102 THR A CA 1
ATOM 780 C C . THR A 1 102 ? 20.469 42.177 50.957 1.00 37.74 102 THR A C 1
ATOM 781 O O . THR A 1 102 ? 21.449 41.417 50.925 1.00 36.90 102 THR A O 1
ATOM 785 N N . GLN A 1 103 ? 19.473 42.039 51.828 1.00 36.43 103 GLN A N 1
ATOM 786 C CA . GLN A 1 103 ? 19.434 40.922 52.759 1.00 35.53 103 GLN A CA 1
ATOM 787 C C . GLN A 1 103 ? 19.479 39.583 52.026 1.00 35.67 103 GLN A C 1
ATOM 788 O O . GLN A 1 103 ? 20.263 38.701 52.379 1.00 35.28 103 GLN A O 1
ATOM 794 N N . GLU A 1 104 ? 18.655 39.443 50.990 1.00 35.72 104 GLU A N 1
ATOM 795 C CA . GLU A 1 104 ? 18.510 38.148 50.324 1.00 36.79 104 GLU A CA 1
ATOM 796 C C . GLU A 1 104 ? 19.731 37.764 49.495 1.00 36.36 104 GLU A C 1
ATOM 797 O O . GLU A 1 104 ? 20.094 36.590 49.431 1.00 36.57 104 GLU A O 1
ATOM 803 N N . ASP A 1 105 ? 20.370 38.754 48.880 1.00 36.67 105 ASP A N 1
ATOM 804 C CA . ASP A 1 105 ? 21.575 38.488 48.098 1.00 36.50 105 ASP A CA 1
ATOM 805 C C . ASP A 1 105 ? 22.794 38.261 48.991 1.00 35.44 105 ASP A C 1
ATOM 806 O O . ASP A 1 105 ? 23.680 37.467 48.652 1.00 35.46 105 ASP A O 1
ATOM 811 N N . TRP A 1 106 ? 22.839 38.947 50.132 1.00 34.00 106 TRP A N 1
ATOM 812 C CA . TRP A 1 106 ? 23.869 38.659 51.136 1.00 32.25 106 TRP A CA 1
ATOM 813 C C . TRP A 1 106 ? 23.755 37.205 51.599 1.00 32.00 106 TRP A C 1
ATOM 814 O O . TRP A 1 106 ? 24.750 36.482 51.641 1.00 31.32 106 TRP A O 1
ATOM 825 N N . LEU A 1 107 ? 22.539 36.781 51.940 1.00 31.42 107 LEU A N 1
ATOM 826 C CA . LEU A 1 107 ? 22.298 35.405 52.334 1.00 32.05 107 LEU A CA 1
ATOM 827 C C . LEU A 1 107 ? 22.804 34.387 51.309 1.00 32.76 107 LEU A C 1
ATOM 828 O O . LEU A 1 107 ? 23.534 33.463 51.670 1.00 32.22 107 LEU A O 1
ATOM 833 N N . VAL A 1 108 ? 22.450 34.564 50.035 1.00 34.03 108 VAL A N 1
ATOM 834 C CA . VAL A 1 108 ? 22.904 33.613 49.005 1.00 35.04 108 VAL A CA 1
ATOM 835 C C . VAL A 1 108 ? 24.439 33.531 48.937 1.00 35.30 108 VAL A C 1
ATOM 836 O O . VAL A 1 108 ? 25.000 32.450 48.729 1.00 35.86 108 VAL A O 1
ATOM 840 N N . SER A 1 109 ? 25.097 34.666 49.167 1.00 35.57 109 SER A N 1
ATOM 841 C CA . SER A 1 109 ? 26.555 34.755 49.124 1.00 36.07 109 SER A CA 1
ATOM 842 C C . SER A 1 109 ? 27.277 34.116 50.313 1.00 36.32 109 SER A C 1
ATOM 843 O O . SER A 1 109 ? 28.450 33.751 50.196 1.00 36.57 109 SER A O 1
ATOM 846 N N . VAL A 1 110 ? 26.602 33.992 51.454 1.00 36.02 110 VAL A N 1
ATOM 847 C CA . VAL A 1 110 ? 27.239 33.431 52.657 1.00 35.90 110 VAL A CA 1
ATOM 848 C C . VAL A 1 110 ? 26.727 32.044 53.048 1.00 36.41 110 VAL A C 1
ATOM 849 O O . VAL A 1 110 ? 27.328 31.378 53.890 1.00 36.60 110 VAL A O 1
ATOM 853 N N . LEU A 1 111 ? 25.616 31.609 52.459 1.00 36.51 111 LEU A N 1
ATOM 854 C CA . LEU A 1 111 ? 25.016 30.332 52.850 1.00 37.05 111 LEU A CA 1
ATOM 855 C C . LEU A 1 111 ? 25.648 29.143 52.141 1.00 37.67 111 LEU A C 1
ATOM 856 O O . LEU A 1 111 ? 25.980 29.249 50.957 1.00 38.46 111 LEU A O 1
ATOM 861 N N . PRO A 1 112 ? 25.801 28.009 52.857 1.00 38.10 112 PRO A N 1
ATOM 862 C CA . PRO A 1 112 ? 26.175 26.746 52.219 1.00 38.25 112 PRO A CA 1
ATOM 863 C C . PRO A 1 112 ? 25.017 26.219 51.363 1.00 38.38 112 PRO A C 1
ATOM 864 O O . PRO A 1 112 ? 23.898 26.750 51.429 1.00 38.26 112 PRO A O 1
ATOM 868 N N . GLU A 1 113 ? 25.295 25.197 50.557 1.00 38.41 113 GLU A N 1
ATOM 869 C CA . GLU A 1 113 ? 24.290 24.599 49.672 1.00 38.52 113 GLU A CA 1
ATOM 870 C C . GLU A 1 113 ? 23.085 24.063 50.421 1.00 37.44 113 GLU A C 1
ATOM 871 O O . GLU A 1 113 ? 23.242 23.379 51.437 1.00 37.69 113 GLU A O 1
ATOM 877 N N . GLY A 1 114 ? 21.892 24.378 49.904 1.00 36.85 114 GLY A N 1
ATOM 878 C CA . GLY A 1 114 ? 20.632 23.814 50.394 1.00 36.10 114 GLY A CA 1
ATOM 879 C C . GLY A 1 114 ? 20.313 24.196 51.831 1.00 35.22 114 GLY A C 1
ATOM 880 O O . GLY A 1 114 ? 19.946 23.339 52.640 1.00 35.60 114 GLY A O 1
ATOM 881 N N . SER A 1 115 ? 20.482 25.478 52.140 1.00 34.81 115 SER A N 1
ATOM 882 C CA . SER A 1 115 ? 20.313 25.996 53.505 1.00 33.67 115 SER A CA 1
ATOM 883 C C . SER A 1 115 ? 18.868 26.373 53.820 1.00 33.00 115 SER A C 1
ATOM 884 O O . SER A 1 115 ? 18.078 26.688 52.925 1.00 33.08 115 SER A O 1
ATOM 887 N N . ARG A 1 116 ? 18.543 26.331 55.110 1.00 31.50 116 ARG A N 1
ATOM 888 C CA . ARG A 1 116 ? 17.255 26.800 55.616 1.00 29.88 116 ARG A CA 1
ATOM 889 C C . ARG A 1 116 ? 17.487 28.105 56.355 1.00 28.95 116 ARG A C 1
ATOM 890 O O . ARG A 1 116 ? 18.413 28.198 57.173 1.00 27.83 116 ARG A O 1
ATOM 898 N N . VAL A 1 117 ? 16.621 29.084 56.090 1.00 27.83 117 VAL A N 1
ATOM 899 C CA . VAL A 1 117 ? 16.673 30.390 56.735 1.00 26.89 117 VAL A CA 1
ATOM 900 C C . VAL A 1 117 ? 15.374 30.551 57.514 1.00 26.66 117 VAL A C 1
ATOM 901 O O . VAL A 1 117 ? 14.300 30.404 56.942 1.00 27.69 117 VAL A O 1
ATOM 905 N N . GLY A 1 118 ? 15.478 30.837 58.811 1.00 25.19 118 GLY A N 1
ATOM 906 C CA . GLY A 1 118 ? 14.293 30.950 59.666 1.00 23.99 118 GLY A CA 1
ATOM 907 C C . GLY A 1 118 ? 13.950 32.376 60.054 1.00 23.90 118 GLY A C 1
ATOM 908 O O . GLY A 1 118 ? 14.806 33.256 60.071 1.00 23.38 118 GLY A O 1
ATOM 909 N N . VAL A 1 119 ? 12.675 32.586 60.374 1.00 23.05 119 VAL A N 1
ATOM 910 C CA . VAL A 1 119 ? 12.179 33.866 60.847 1.00 22.59 119 VAL A CA 1
ATOM 911 C C . VAL A 1 119 ? 10.886 33.590 61.596 1.00 22.59 119 VAL A C 1
ATOM 912 O O . VAL A 1 119 ? 10.195 32.632 61.282 1.00 22.16 119 VAL A O 1
ATOM 916 N N . ASP A 1 120 ? 10.587 34.413 62.594 1.00 22.69 120 ASP A N 1
ATOM 917 C CA . ASP A 1 120 ? 9.310 34.337 63.318 1.00 22.36 120 ASP A CA 1
ATOM 918 C C . ASP A 1 120 ? 8.204 34.877 62.404 1.00 21.98 120 ASP A C 1
ATOM 919 O O . ASP A 1 120 ? 8.238 36.041 62.042 1.00 22.04 120 ASP A O 1
ATOM 924 N N . PRO A 1 121 ? 7.216 34.028 62.022 1.00 21.91 121 PRO A N 1
ATOM 925 C CA . PRO A 1 121 ? 6.203 34.448 61.034 1.00 21.85 121 PRO A CA 1
ATOM 926 C C . PRO A 1 121 ? 5.216 35.501 61.551 1.00 22.32 121 PRO A C 1
ATOM 927 O O . PRO A 1 121 ? 4.544 36.151 60.751 1.00 22.37 121 PRO A O 1
ATOM 931 N N . LEU A 1 122 ? 5.132 35.659 62.869 1.00 22.69 122 LEU A N 1
ATOM 932 C CA . LEU A 1 122 ? 4.222 36.663 63.440 1.00 23.69 122 LEU A CA 1
ATOM 933 C C . LEU A 1 122 ? 4.631 38.112 63.224 1.00 24.18 122 LEU A C 1
ATOM 934 O O . LEU A 1 122 ? 3.808 39.023 63.391 1.00 23.71 122 LEU A O 1
ATOM 939 N N . ILE A 1 123 ? 5.898 38.331 62.879 1.00 24.62 123 ILE A N 1
ATOM 940 C CA . ILE A 1 123 ? 6.461 39.676 62.881 1.00 25.44 123 ILE A CA 1
ATOM 941 C C . ILE A 1 123 ? 6.944 40.173 61.522 1.00 26.51 123 ILE A C 1
ATOM 942 O O . ILE A 1 123 ? 7.604 41.216 61.452 1.00 26.06 123 ILE A O 1
ATOM 947 N N . ILE A 1 124 ? 6.644 39.425 60.453 1.00 27.30 124 ILE A N 1
ATOM 948 C CA . ILE A 1 124 ? 6.877 39.914 59.091 1.00 29.62 124 ILE A CA 1
ATOM 949 C C . ILE A 1 124 ? 5.602 39.822 58.254 1.00 31.00 124 ILE A C 1
ATOM 950 O O . ILE A 1 124 ? 4.819 38.893 58.434 1.00 30.10 124 ILE A O 1
ATOM 955 N N . PRO A 1 125 ? 5.382 40.790 57.343 1.00 32.90 125 PRO A N 1
ATOM 956 C CA . PRO A 1 125 ? 4.282 40.671 56.368 1.00 34.22 125 PRO A CA 1
ATOM 957 C C . PRO A 1 125 ? 4.604 39.732 55.196 1.00 35.35 125 PRO A C 1
ATOM 958 O O . PRO A 1 125 ? 5.770 39.382 54.984 1.00 34.36 125 PRO A O 1
ATOM 962 N N . THR A 1 126 ? 3.563 39.311 54.460 1.00 36.43 126 THR A N 1
ATOM 963 C CA . THR A 1 126 ? 3.685 38.409 53.292 1.00 37.91 126 THR A CA 1
ATOM 964 C C . THR A 1 126 ? 4.556 39.001 52.190 1.00 38.52 126 THR A C 1
ATOM 965 O O . THR A 1 126 ? 5.282 38.277 51.488 1.00 38.54 126 THR A O 1
ATOM 969 N N . ASP A 1 127 ? 4.448 40.319 52.049 1.00 39.51 127 ASP A N 1
ATOM 970 C CA . ASP A 1 127 ? 5.265 41.131 51.165 1.00 40.17 127 ASP A CA 1
ATOM 971 C C . ASP A 1 127 ? 6.734 40.723 51.318 1.00 39.56 127 ASP A C 1
ATOM 972 O O . ASP A 1 127 ? 7.380 40.254 50.370 1.00 39.29 127 ASP A O 1
ATOM 977 N N . TYR A 1 128 ? 7.237 40.882 52.536 1.00 38.62 128 TYR A N 1
ATOM 978 C CA . TYR A 1 128 ? 8.619 40.556 52.861 1.00 37.92 128 TYR A CA 1
ATOM 979 C C . TYR A 1 128 ? 8.907 39.059 52.707 1.00 37.93 128 TYR A C 1
ATOM 980 O O . TYR A 1 128 ? 9.948 38.673 52.157 1.00 37.78 128 TYR A O 1
ATOM 989 N N . TRP A 1 129 ? 8.000 38.218 53.205 1.00 37.84 129 TRP A N 1
ATOM 990 C CA . TRP A 1 129 ? 8.141 36.777 53.045 1.00 38.31 129 TRP A CA 1
ATOM 991 C C . TRP A 1 129 ? 8.359 36.385 51.572 1.00 39.04 129 TRP A C 1
ATOM 992 O O . TRP A 1 129 ? 9.290 35.640 51.265 1.00 39.18 129 TRP A O 1
ATOM 1003 N N . LYS A 1 130 ? 7.503 36.894 50.679 1.00 40.05 130 LYS A N 1
ATOM 1004 C CA . LYS A 1 130 ? 7.523 36.534 49.248 1.00 41.20 130 LYS A CA 1
ATOM 1005 C C . LYS A 1 130 ? 8.818 36.904 48.542 1.00 41.15 130 LYS A C 1
ATOM 1006 O O . LYS A 1 130 ? 9.385 36.093 47.806 1.00 41.36 130 LYS A O 1
ATOM 1012 N N . LYS A 1 131 ? 9.263 38.138 48.768 1.00 41.67 131 LYS A N 1
ATOM 1013 C CA . LYS A 1 131 ? 10.497 38.672 48.198 1.00 41.99 131 LYS A CA 1
ATOM 1014 C C . LYS A 1 131 ? 11.698 37.825 48.627 1.00 42.07 131 LYS A C 1
ATOM 1015 O O . LYS A 1 131 ? 12.526 37.438 47.795 1.00 42.12 131 LYS A O 1
ATOM 1021 N N A MET A 1 132 ? 11.776 37.541 49.927 0.50 41.79 132 MET A N 1
ATOM 1022 N N B MET A 1 132 ? 11.773 37.529 49.923 0.50 42.16 132 MET A N 1
ATOM 1023 C CA A MET A 1 132 ? 12.864 36.750 50.498 0.50 41.54 132 MET A CA 1
ATOM 1024 C CA B MET A 1 132 ? 12.870 36.740 50.476 0.50 42.26 132 MET A CA 1
ATOM 1025 C C A MET A 1 132 ? 12.806 35.293 50.033 0.50 42.07 132 MET A C 1
ATOM 1026 C C B MET A 1 132 ? 12.808 35.286 50.022 0.50 42.48 132 MET A C 1
ATOM 1027 O O A MET A 1 132 ? 13.812 34.749 49.568 0.50 42.10 132 MET A O 1
ATOM 1028 O O B MET A 1 132 ? 13.810 34.735 49.557 0.50 42.49 132 MET A O 1
ATOM 1037 N N . ALA A 1 133 ? 11.629 34.676 50.154 1.00 42.50 133 ALA A N 1
ATOM 1038 C CA . ALA A 1 133 ? 11.427 33.274 49.773 1.00 43.19 133 ALA A CA 1
ATOM 1039 C C . ALA A 1 133 ? 11.822 32.998 48.322 1.00 43.85 133 ALA A C 1
ATOM 1040 O O . ALA A 1 133 ? 12.518 32.016 48.052 1.00 44.11 133 ALA A O 1
ATOM 1042 N N . LYS A 1 134 ? 11.398 33.882 47.415 1.00 44.93 134 LYS A N 1
ATOM 1043 C CA . LYS A 1 134 ? 11.697 33.775 45.978 1.00 45.77 134 LYS A CA 1
ATOM 1044 C C . LYS A 1 134 ? 13.191 33.639 45.702 1.00 45.84 134 LYS A C 1
ATOM 1045 O O . LYS A 1 134 ? 13.634 32.636 45.129 1.00 46.22 134 LYS A O 1
ATOM 1051 N N . VAL A 1 135 ? 13.956 34.648 46.118 1.00 45.64 135 VAL A N 1
ATOM 1052 C CA . VAL A 1 135 ? 15.400 34.696 45.875 1.00 45.38 135 VAL A CA 1
ATOM 1053 C C . VAL A 1 135 ? 16.129 33.498 46.490 1.00 45.22 135 VAL A C 1
ATOM 1054 O O . VAL A 1 135 ? 17.020 32.909 45.857 1.00 45.22 135 VAL A O 1
ATOM 1058 N N . LEU A 1 136 ? 15.740 33.132 47.713 1.00 44.65 136 LEU A N 1
ATOM 1059 C CA . LEU A 1 136 ? 16.335 31.989 48.398 1.00 44.14 136 LEU A CA 1
ATOM 1060 C C . LEU A 1 136 ? 16.054 30.674 47.679 1.00 44.43 136 LEU A C 1
ATOM 1061 O O . LEU A 1 136 ? 16.954 29.842 47.531 1.00 44.23 136 LEU A O 1
ATOM 1066 N N . ARG A 1 137 ? 14.810 30.506 47.225 1.00 44.83 137 ARG A N 1
ATOM 1067 C CA . ARG A 1 137 ? 14.390 29.311 46.488 1.00 45.43 137 ARG A CA 1
ATOM 1068 C C . ARG A 1 137 ? 15.204 29.143 45.196 1.00 45.20 137 ARG A C 1
ATOM 1069 O O . ARG A 1 137 ? 15.651 28.036 44.883 1.00 45.16 137 ARG A O 1
ATOM 1077 N N . SER A 1 138 ? 15.413 30.249 44.481 1.00 45.12 138 SER A N 1
ATOM 1078 C CA . SER A 1 138 ? 16.255 30.282 43.274 1.00 44.89 138 SER A CA 1
ATOM 1079 C C . SER A 1 138 ? 17.656 29.708 43.500 1.00 44.65 138 SER A C 1
ATOM 1080 O O . SER A 1 138 ? 18.177 28.978 42.643 1.00 44.91 138 SER A O 1
ATOM 1083 N N . ALA A 1 139 ? 18.253 30.033 44.651 1.00 43.77 139 ALA A N 1
ATOM 1084 C CA . ALA A 1 139 ? 19.608 29.591 44.993 1.00 42.98 139 ALA A CA 1
ATOM 1085 C C . ALA A 1 139 ? 19.648 28.236 45.700 1.00 42.30 139 ALA A C 1
ATOM 1086 O O . ALA A 1 139 ? 20.705 27.795 46.156 1.00 42.33 139 ALA A O 1
ATOM 1088 N N . GLY A 1 140 ? 18.500 27.570 45.781 1.00 41.23 140 GLY A N 1
ATOM 1089 C CA . GLY A 1 140 ? 18.438 26.230 46.350 1.00 40.33 140 GLY A CA 1
ATOM 1090 C C . GLY A 1 140 ? 18.146 26.212 47.841 1.00 39.79 140 GLY A C 1
ATOM 1091 O O . GLY A 1 140 ? 18.230 25.161 48.479 1.00 39.73 140 GLY A O 1
ATOM 1092 N N . HIS A 1 141 ? 17.783 27.369 48.390 1.00 39.46 141 HIS A N 1
ATOM 1093 C CA . HIS A 1 141 ? 17.525 27.500 49.826 1.00 39.31 141 HIS A CA 1
ATOM 1094 C C . HIS A 1 141 ? 16.032 27.588 50.144 1.00 39.42 141 HIS A C 1
ATOM 1095 O O . HIS A 1 141 ? 15.213 27.746 49.245 1.00 39.55 141 HIS A O 1
ATOM 1102 N N . HIS A 1 142 ? 15.684 27.470 51.423 1.00 39.38 142 HIS A N 1
ATOM 1103 C CA . HIS A 1 142 ? 14.281 27.521 51.841 1.00 39.01 142 HIS A CA 1
ATOM 1104 C C . HIS A 1 142 ? 14.090 28.482 53.001 1.00 37.93 142 HIS A C 1
ATOM 1105 O O . HIS A 1 142 ? 14.867 28.463 53.961 1.00 37.61 142 HIS A O 1
ATOM 1112 N N . LEU A 1 143 ? 13.059 29.321 52.900 1.00 35.97 143 LEU A N 1
ATOM 1113 C CA . LEU A 1 143 ? 12.638 30.170 54.013 1.00 34.54 143 LEU A CA 1
ATOM 1114 C C . LEU A 1 143 ? 11.602 29.429 54.855 1.00 33.67 143 LEU A C 1
ATOM 1115 O O . LEU A 1 143 ? 10.579 28.966 54.347 1.00 34.04 143 LEU A O 1
ATOM 1120 N N . ILE A 1 144 ? 11.895 29.332 56.147 1.00 32.16 144 ILE A N 1
ATOM 1121 C CA . ILE A 1 144 ? 11.175 28.487 57.088 1.00 31.11 144 ILE A CA 1
ATOM 1122 C C . ILE A 1 144 ? 10.532 29.395 58.140 1.00 30.01 144 ILE A C 1
ATOM 1123 O O . ILE A 1 144 ? 11.218 30.228 58.744 1.00 28.81 144 ILE A O 1
ATOM 1128 N N . PRO A 1 145 ? 9.211 29.244 58.361 1.00 29.01 145 PRO A N 1
ATOM 1129 C CA . PRO A 1 145 ? 8.595 29.938 59.483 1.00 28.51 145 PRO A CA 1
ATOM 1130 C C . PRO A 1 145 ? 8.904 29.143 60.750 1.00 28.30 145 PRO A C 1
ATOM 1131 O O . PRO A 1 145 ? 8.593 27.943 60.844 1.00 30.10 145 PRO A O 1
ATOM 1135 N N . VAL A 1 146 ? 9.556 29.790 61.703 1.00 27.20 146 VAL A N 1
ATOM 1136 C CA . VAL A 1 146 ? 9.880 29.167 62.968 1.00 26.83 146 VAL A CA 1
ATOM 1137 C C . VAL A 1 146 ? 8.959 29.774 64.031 1.00 27.22 146 VAL A C 1
ATOM 1138 O O . VAL A 1 146 ? 9.089 30.948 64.396 1.00 25.69 146 VAL A O 1
ATOM 1142 N N . LYS A 1 147 ? 7.994 28.971 64.479 1.00 27.73 147 LYS A N 1
ATOM 1143 C CA . LYS A 1 147 ? 6.941 29.431 65.382 1.00 28.86 147 LYS A CA 1
ATOM 1144 C C . LYS A 1 147 ? 7.445 29.949 66.722 1.00 28.36 147 LYS A C 1
ATOM 1145 O O . LYS A 1 147 ? 6.968 30.989 67.195 1.00 29.02 147 LYS A O 1
ATOM 1151 N N . GLU A 1 148 ? 8.387 29.237 67.347 1.00 27.57 148 GLU A N 1
ATOM 1152 C CA . GLU A 1 148 ? 8.958 29.689 68.621 1.00 26.89 148 GLU A CA 1
ATOM 1153 C C . GLU A 1 148 ? 10.011 30.748 68.340 1.00 25.76 148 GLU A C 1
ATOM 1154 O O . GLU A 1 148 ? 10.985 30.466 67.630 1.00 25.19 148 GLU A O 1
ATOM 1160 N N . ASN A 1 149 ? 9.817 31.956 68.880 1.00 23.76 149 ASN A N 1
ATOM 1161 C CA . ASN A 1 149 ? 10.786 33.016 68.657 1.00 22.64 149 ASN A CA 1
ATOM 1162 C C . ASN A 1 149 ? 12.096 32.666 69.351 1.00 22.41 149 ASN A C 1
ATOM 1163 O O . ASN A 1 149 ? 12.118 32.417 70.558 1.00 22.92 149 ASN A O 1
ATOM 1168 N N . LEU A 1 150 ? 13.195 32.672 68.599 1.00 21.56 150 LEU A N 1
ATOM 1169 C CA . LEU A 1 150 ? 14.446 32.140 69.144 1.00 22.05 150 LEU A CA 1
ATOM 1170 C C . LEU A 1 150 ? 15.146 33.109 70.081 1.00 21.89 150 LEU A C 1
ATOM 1171 O O . LEU A 1 150 ? 15.844 32.682 71.014 1.00 22.23 150 LEU A O 1
ATOM 1176 N N . VAL A 1 151 ? 14.959 34.414 69.844 1.00 21.74 151 VAL A N 1
ATOM 1177 C CA . VAL A 1 151 ? 15.527 35.418 70.742 1.00 22.63 151 VAL A CA 1
ATOM 1178 C C . VAL A 1 151 ? 14.860 35.302 72.116 1.00 23.02 151 VAL A C 1
ATOM 1179 O O . VAL A 1 151 ? 15.516 35.382 73.144 1.00 23.44 151 VAL A O 1
ATOM 1183 N N . ASP A 1 152 ? 13.546 35.093 72.133 1.00 23.75 152 ASP A N 1
ATOM 1184 C CA . ASP A 1 152 ? 12.856 34.995 73.409 1.00 24.68 152 ASP A CA 1
ATOM 1185 C C . ASP A 1 152 ? 13.387 33.813 74.215 1.00 25.38 152 ASP A C 1
ATOM 1186 O O . ASP A 1 152 ? 13.420 33.863 75.441 1.00 26.52 152 ASP A O 1
ATOM 1191 N N . LYS A 1 153 ? 13.804 32.758 73.518 1.00 26.36 153 LYS A N 1
ATOM 1192 C CA . LYS A 1 153 ? 14.298 31.556 74.183 1.00 27.33 153 LYS A CA 1
ATOM 1193 C C . LYS A 1 153 ? 15.588 31.798 74.971 1.00 27.57 153 LYS A C 1
ATOM 1194 O O . LYS A 1 153 ? 15.840 31.126 75.977 1.00 29.27 153 LYS A O 1
ATOM 1200 N N . ILE A 1 154 ? 16.386 32.763 74.529 1.00 27.13 154 ILE A N 1
ATOM 1201 C CA . ILE A 1 154 ? 17.650 33.089 75.182 1.00 27.31 154 ILE A CA 1
ATOM 1202 C C . ILE A 1 154 ? 17.600 34.364 76.030 1.00 27.32 154 ILE A C 1
ATOM 1203 O O . ILE A 1 154 ? 18.580 34.724 76.677 1.00 27.92 154 ILE A O 1
ATOM 1208 N N . TRP A 1 155 ? 16.452 35.037 76.038 1.00 26.87 155 TRP A N 1
ATOM 1209 C CA . TRP A 1 155 ? 16.343 36.345 76.659 1.00 27.73 155 TRP A CA 1
ATOM 1210 C C . TRP A 1 155 ? 15.788 36.193 78.061 1.00 28.76 155 TRP A C 1
ATOM 1211 O O . TRP A 1 155 ? 14.599 36.380 78.302 1.00 29.16 155 TRP A O 1
ATOM 1222 N N . THR A 1 156 ? 16.676 35.850 78.984 1.00 29.90 156 THR A N 1
ATOM 1223 C CA . THR A 1 156 ? 16.302 35.490 80.346 1.00 31.20 156 THR A CA 1
ATOM 1224 C C . THR A 1 156 ? 15.450 36.535 81.067 1.00 30.94 156 THR A C 1
ATOM 1225 O O . THR A 1 156 ? 14.448 36.187 81.691 1.00 32.04 156 THR A O 1
ATOM 1229 N N A ASP A 1 157 ? 15.853 37.796 80.954 0.50 31.10 157 ASP A N 1
ATOM 1230 N N B ASP A 1 157 ? 15.822 37.803 80.963 0.50 31.07 157 ASP A N 1
ATOM 1231 C CA A ASP A 1 157 ? 15.194 38.892 81.657 0.50 30.84 157 ASP A CA 1
ATOM 1232 C CA B ASP A 1 157 ? 15.132 38.845 81.726 0.50 30.81 157 ASP A CA 1
ATOM 1233 C C A ASP A 1 157 ? 14.370 39.744 80.691 0.50 30.11 157 ASP A C 1
ATOM 1234 C C B ASP A 1 157 ? 14.101 39.627 80.903 0.50 29.96 157 ASP A C 1
ATOM 1235 O O A ASP A 1 157 ? 14.348 40.978 80.787 0.50 30.12 157 ASP A O 1
ATOM 1236 O O B ASP A 1 157 ? 13.675 40.708 81.315 0.50 29.73 157 ASP A O 1
ATOM 1245 N N . ARG A 1 158 ? 13.703 39.075 79.757 1.00 29.06 158 ARG A N 1
ATOM 1246 C CA . ARG A 1 158 ? 12.777 39.754 78.838 1.00 27.76 158 ARG A CA 1
ATOM 1247 C C . ARG A 1 158 ? 11.648 40.393 79.646 1.00 27.73 158 ARG A C 1
ATOM 1248 O O . ARG A 1 158 ? 11.062 39.728 80.499 1.00 27.62 158 ARG A O 1
ATOM 1256 N N . PRO A 1 159 ? 11.380 41.690 79.408 1.00 27.57 159 PRO A N 1
ATOM 1257 C CA . PRO A 1 159 ? 10.238 42.332 80.070 1.00 27.47 159 PRO A CA 1
ATOM 1258 C C . PRO A 1 159 ? 8.894 41.740 79.658 1.00 27.39 159 PRO A C 1
ATOM 1259 O O . PRO A 1 159 ? 8.762 41.241 78.550 1.00 26.59 159 PRO A O 1
ATOM 1263 N N . GLU A 1 160 ? 7.915 41.775 80.560 1.00 27.10 160 GLU A N 1
ATOM 1264 C CA . GLU A 1 160 ? 6.563 41.333 80.238 1.00 27.30 160 GLU A CA 1
ATOM 1265 C C . GLU A 1 160 ? 5.947 42.280 79.217 1.00 26.32 160 GLU A C 1
ATOM 1266 O O . GLU A 1 160 ? 6.335 43.443 79.127 1.00 26.27 160 GLU A O 1
ATOM 1272 N N . ARG A 1 161 ? 4.988 41.765 78.451 1.00 25.03 161 ARG A N 1
ATOM 1273 C CA . ARG A 1 161 ? 4.268 42.597 77.504 1.00 23.97 161 ARG A CA 1
ATOM 1274 C C . ARG A 1 161 ? 3.459 43.602 78.310 1.00 23.51 161 ARG A C 1
ATOM 1275 O O . ARG A 1 161 ? 2.833 43.217 79.307 1.00 24.04 161 ARG A O 1
ATOM 1283 N N . PRO A 1 162 ? 3.499 44.897 77.916 1.00 22.77 162 PRO A N 1
ATOM 1284 C CA . PRO A 1 162 ? 2.669 45.861 78.617 1.00 22.58 162 PRO A CA 1
ATOM 1285 C C . PRO A 1 162 ? 1.192 45.433 78.567 1.00 22.42 162 PRO A C 1
ATOM 1286 O O . PRO A 1 162 ? 0.700 44.950 77.532 1.00 22.73 162 PRO A O 1
ATOM 1290 N N . CYS A 1 163 ? 0.502 45.579 79.695 1.00 21.97 163 CYS A N 1
ATOM 1291 C CA . CYS A 1 163 ? -0.899 45.197 79.792 1.00 21.67 163 CYS A CA 1
ATOM 1292 C C . CYS A 1 163 ? -1.547 46.205 80.718 1.00 21.31 163 CYS A C 1
ATOM 1293 O O . CYS A 1 163 ? -1.807 45.921 81.896 1.00 22.11 163 CYS A O 1
ATOM 1296 N N . LYS A 1 164 ? -1.795 47.392 80.154 1.00 19.24 164 LYS A N 1
ATOM 1297 C CA . LYS A 1 164 ? -2.227 48.562 80.910 1.00 18.25 164 LYS A CA 1
ATOM 1298 C C . LYS A 1 164 ? -3.762 48.694 80.845 1.00 17.27 164 LYS A C 1
ATOM 1299 O O . LYS A 1 164 ? -4.407 48.031 80.025 1.00 16.97 164 LYS A O 1
ATOM 1305 N N . PRO A 1 165 ? -4.355 49.545 81.702 1.00 16.69 165 PRO A N 1
ATOM 1306 C CA . PRO A 1 165 ? -5.818 49.695 81.707 1.00 16.04 165 PRO A CA 1
ATOM 1307 C C . PRO A 1 165 ? -6.428 50.068 80.369 1.00 15.53 165 PRO A C 1
ATOM 1308 O O . PRO A 1 165 ? -5.784 50.684 79.523 1.00 15.36 165 PRO A O 1
ATOM 1312 N N . LEU A 1 166 ? -7.698 49.707 80.213 1.00 14.90 166 LEU A N 1
ATOM 1313 C CA . LEU A 1 166 ? -8.483 50.125 79.061 1.00 15.54 166 LEU A CA 1
ATOM 1314 C C . LEU A 1 166 ? -9.284 51.349 79.440 1.00 16.78 166 LEU A C 1
ATOM 1315 O O . LEU A 1 166 ? -9.556 51.577 80.617 1.00 18.96 166 LEU A O 1
ATOM 1320 N N . LEU A 1 167 ? -9.615 52.163 78.453 1.00 16.39 167 LEU A N 1
ATOM 1321 C CA . LEU A 1 167 ? -10.444 53.348 78.666 1.00 17.72 167 LEU A CA 1
ATOM 1322 C C . LEU A 1 167 ? -11.645 53.218 77.734 1.00 16.76 167 LEU A C 1
ATOM 1323 O O . LEU A 1 167 ? -11.486 52.798 76.601 1.00 17.33 167 LEU A O 1
ATOM 1328 N N . THR A 1 168 ? -12.833 53.594 78.191 1.00 17.46 168 THR A N 1
ATOM 1329 C CA . THR A 1 168 ? -14.014 53.546 77.331 1.00 17.35 168 THR A CA 1
ATOM 1330 C C . THR A 1 168 ? -14.309 54.959 76.824 1.00 17.26 168 THR A C 1
ATOM 1331 O O . THR A 1 168 ? -14.051 55.948 77.542 1.00 18.06 168 THR A O 1
ATOM 1335 N N . LEU A 1 169 ? -14.827 55.066 75.592 1.00 17.48 169 LEU A N 1
ATOM 1336 C CA . LEU A 1 169 ? -15.236 56.363 75.050 1.00 17.91 169 LEU A CA 1
ATOM 1337 C C . LEU A 1 169 ? -16.709 56.308 74.749 1.00 18.48 169 LEU A C 1
ATOM 1338 O O . LEU A 1 169 ? -17.126 55.457 73.978 1.00 19.48 169 LEU A O 1
ATOM 1343 N N . GLY A 1 170 ? -17.455 57.244 75.319 1.00 19.03 170 GLY A N 1
ATOM 1344 C CA . GLY A 1 170 ? -18.912 57.341 75.117 1.00 19.07 170 GLY A CA 1
ATOM 1345 C C . GLY A 1 170 ? -19.316 58.039 73.827 1.00 19.51 170 GLY A C 1
ATOM 1346 O O . GLY A 1 170 ? -18.485 58.571 73.087 1.00 18.83 170 GLY A O 1
ATOM 1347 N N . LEU A 1 171 ? -20.618 58.080 73.572 1.00 20.04 171 LEU A N 1
ATOM 1348 C CA . LEU A 1 171 ? -21.132 58.623 72.320 1.00 20.63 171 LEU A CA 1
ATOM 1349 C C . LEU A 1 171 ? -20.813 60.095 72.077 1.00 20.54 171 LEU A C 1
ATOM 1350 O O . LEU A 1 171 ? -20.692 60.531 70.920 1.00 20.53 171 LEU A O 1
ATOM 1355 N N A ASP A 1 172 ? -20.687 60.858 73.161 0.50 20.28 172 ASP A N 1
ATOM 1356 N N B ASP A 1 172 ? -20.668 60.873 73.146 0.50 20.36 172 ASP A N 1
ATOM 1357 C CA A ASP A 1 172 ? -20.320 62.257 73.058 0.50 20.49 172 ASP A CA 1
ATOM 1358 C CA B ASP A 1 172 ? -20.340 62.279 72.967 0.50 20.60 172 ASP A CA 1
ATOM 1359 C C A ASP A 1 172 ? -18.977 62.396 72.333 0.50 19.69 172 ASP A C 1
ATOM 1360 C C B ASP A 1 172 ? -18.887 62.497 72.534 0.50 19.82 172 ASP A C 1
ATOM 1361 O O A ASP A 1 172 ? -18.769 63.339 71.583 0.50 19.36 172 ASP A O 1
ATOM 1362 O O B ASP A 1 172 ? -18.508 63.622 72.206 0.50 19.88 172 ASP A O 1
ATOM 1371 N N . TYR A 1 173 ? -18.099 61.420 72.536 1.00 18.88 173 TYR A N 1
ATOM 1372 C CA . TYR A 1 173 ? -16.748 61.429 71.942 1.00 18.03 173 TYR A CA 1
ATOM 1373 C C . TYR A 1 173 ? -16.671 60.743 70.583 1.00 18.35 173 TYR A C 1
ATOM 1374 O O . TYR A 1 173 ? -15.893 61.151 69.716 1.00 18.50 173 TYR A O 1
ATOM 1383 N N . THR A 1 174 ? -17.461 59.681 70.412 1.00 16.80 174 THR A N 1
ATOM 1384 C CA . THR A 1 174 ? -17.307 58.808 69.238 1.00 17.86 174 THR A CA 1
ATOM 1385 C C . THR A 1 174 ? -18.347 59.020 68.152 1.00 18.71 174 THR A C 1
ATOM 1386 O O . THR A 1 174 ? -18.120 58.634 66.995 1.00 18.77 174 THR A O 1
ATOM 1390 N N . GLY A 1 175 ? -19.495 59.584 68.531 1.00 18.89 175 GLY A N 1
ATOM 1391 C CA . GLY A 1 175 ? -20.587 59.825 67.568 1.00 20.58 175 GLY A CA 1
ATOM 1392 C C . GLY A 1 175 ? -21.439 58.616 67.194 1.00 20.85 175 GLY A C 1
ATOM 1393 O O . GLY A 1 175 ? -22.565 58.771 66.693 1.00 24.19 175 GLY A O 1
ATOM 1394 N N . ILE A 1 176 ? -20.911 57.415 67.375 1.00 21.06 176 ILE A N 1
ATOM 1395 C CA . ILE A 1 176 ? -21.586 56.187 66.935 1.00 22.02 176 ILE A CA 1
ATOM 1396 C C . ILE A 1 176 ? -21.099 55.017 67.784 1.00 20.60 176 ILE A C 1
ATOM 1397 O O . ILE A 1 176 ? -19.916 54.916 68.087 1.00 20.61 176 ILE A O 1
ATOM 1402 N N . SER A 1 177 ? -22.026 54.149 68.175 1.00 19.99 177 SER A N 1
ATOM 1403 C CA . SER A 1 177 ? -21.724 53.035 69.071 1.00 19.46 177 SER A CA 1
ATOM 1404 C C . SER A 1 177 ? -20.901 51.936 68.397 1.00 18.60 177 SER A C 1
ATOM 1405 O O . SER A 1 177 ? -20.848 51.823 67.153 1.00 18.93 177 SER A O 1
ATOM 1408 N N . TRP A 1 178 ? -20.265 51.091 69.203 1.00 18.71 178 TRP A N 1
ATOM 1409 C CA . TRP A 1 178 ? -19.567 49.966 68.614 1.00 18.64 178 TRP A CA 1
ATOM 1410 C C . TRP A 1 178 ? -20.549 48.997 67.942 1.00 19.73 178 TRP A C 1
ATOM 1411 O O . TRP A 1 178 ? -20.213 48.415 66.911 1.00 19.50 178 TRP A O 1
ATOM 1422 N N . LYS A 1 179 ? -21.750 48.842 68.510 1.00 20.63 179 LYS A N 1
ATOM 1423 C CA . LYS A 1 179 ? -22.744 47.962 67.877 1.00 21.88 179 LYS A CA 1
ATOM 1424 C C . LYS A 1 179 ? -23.038 48.447 66.457 1.00 21.96 179 LYS A C 1
ATOM 1425 O O . LYS A 1 179 ? -23.136 47.647 65.520 1.00 21.42 179 LYS A O 1
ATOM 1431 N N . ASP A 1 180 ? -23.168 49.761 66.299 1.00 22.42 180 ASP A N 1
ATOM 1432 C CA . ASP A 1 180 ? -23.460 50.331 64.985 1.00 22.76 180 ASP A CA 1
ATOM 1433 C C . ASP A 1 180 ? -22.267 50.194 64.041 1.00 22.02 180 ASP A C 1
ATOM 1434 O O . ASP A 1 180 ? -22.429 49.949 62.840 1.00 22.61 180 ASP A O 1
ATOM 1439 N N . LYS A 1 181 ? -21.056 50.331 64.580 1.00 20.97 181 LYS A N 1
ATOM 1440 C CA . LYS A 1 181 ? -19.872 50.135 63.744 1.00 19.48 181 LYS A CA 1
ATOM 1441 C C . LYS A 1 181 ? -19.790 48.688 63.255 1.00 19.62 181 LYS A C 1
ATOM 1442 O O . LYS A 1 181 ? -19.445 48.429 62.100 1.00 20.06 181 LYS A O 1
ATOM 1448 N N . VAL A 1 182 ? -20.080 47.742 64.145 1.00 18.90 182 VAL A N 1
ATOM 1449 C CA . VAL A 1 182 ? -20.031 46.330 63.779 1.00 19.63 182 VAL A CA 1
ATOM 1450 C C . VAL A 1 182 ? -21.119 46.023 62.742 1.00 21.00 182 VAL A C 1
ATOM 1451 O O . VAL A 1 182 ? -20.853 45.335 61.758 1.00 21.44 182 VAL A O 1
ATOM 1455 N N . ALA A 1 183 ? -22.303 46.589 62.943 1.00 21.62 183 ALA A N 1
ATOM 1456 C CA . ALA A 1 183 ? -23.401 46.411 61.977 1.00 23.10 183 ALA A CA 1
ATOM 1457 C C . ALA A 1 183 ? -22.981 46.925 60.603 1.00 23.86 183 ALA A C 1
ATOM 1458 O O . ALA A 1 183 ? -23.157 46.224 59.590 1.00 24.74 183 ALA A O 1
ATOM 1460 N N . ASP A 1 184 ? -22.410 48.131 60.561 1.00 24.32 184 ASP A N 1
ATOM 1461 C CA . ASP A 1 184 ? -21.938 48.725 59.296 1.00 25.57 184 ASP A CA 1
ATOM 1462 C C . ASP A 1 184 ? -20.896 47.844 58.621 1.00 25.31 184 ASP A C 1
ATOM 1463 O O . ASP A 1 184 ? -20.926 47.629 57.412 1.00 26.00 184 ASP A O 1
ATOM 1468 N N . LEU A 1 185 ? -19.953 47.339 59.411 1.00 24.07 185 LEU A N 1
ATOM 1469 C CA . LEU A 1 185 ? -18.929 46.451 58.906 1.00 24.22 185 LEU A CA 1
ATOM 1470 C C . LEU A 1 185 ? -19.522 45.171 58.316 1.00 24.37 185 LEU A C 1
ATOM 1471 O O . LEU A 1 185 ? -19.056 44.684 57.295 1.00 25.21 185 LEU A O 1
ATOM 1476 N N . ARG A 1 186 ? -20.533 44.624 58.977 1.00 24.91 186 ARG A N 1
ATOM 1477 C CA . ARG A 1 186 ? -21.176 43.387 58.510 1.00 25.56 186 ARG A CA 1
ATOM 1478 C C . ARG A 1 186 ? -21.925 43.591 57.200 1.00 27.38 186 ARG A C 1
ATOM 1479 O O . ARG A 1 186 ? -21.932 42.689 56.368 1.00 27.73 186 ARG A O 1
ATOM 1487 N N . LEU A 1 187 ? -22.533 44.766 57.020 1.00 29.07 187 LEU A N 1
ATOM 1488 C CA . LEU A 1 187 ? -23.187 45.075 55.739 1.00 31.48 187 LEU A CA 1
ATOM 1489 C C . LEU A 1 187 ? -22.141 45.022 54.621 1.00 32.12 187 LEU A C 1
ATOM 1490 O O . LEU A 1 187 ? -22.381 44.442 53.554 1.00 32.91 187 LEU A O 1
ATOM 1495 N N . LYS A 1 188 ? -20.958 45.574 54.877 1.00 33.05 188 LYS A N 1
ATOM 1496 C CA . LYS A 1 188 ? -19.869 45.500 53.911 1.00 33.73 188 LYS A CA 1
ATOM 1497 C C . LYS A 1 188 ? -19.353 44.079 53.651 1.00 34.20 188 LYS A C 1
ATOM 1498 O O . LYS A 1 188 ? -19.016 43.730 52.507 1.00 33.98 188 LYS A O 1
ATOM 1504 N N . MET A 1 189 ? -19.284 43.264 54.702 1.00 33.28 189 MET A N 1
ATOM 1505 C CA . MET A 1 189 ? -18.893 41.862 54.568 1.00 33.82 189 MET A CA 1
ATOM 1506 C C . MET A 1 189 ? -19.881 41.077 53.704 1.00 35.23 189 MET A C 1
ATOM 1507 O O . MET A 1 189 ? -19.479 40.340 52.807 1.00 35.44 189 MET A O 1
ATOM 1512 N N . ALA A 1 190 ? -21.168 41.237 53.990 1.00 36.94 190 ALA A N 1
ATOM 1513 C CA . ALA A 1 190 ? -22.217 40.526 53.260 1.00 38.78 190 ALA A CA 1
ATOM 1514 C C . ALA A 1 190 ? -22.204 40.845 51.762 1.00 40.37 190 ALA A C 1
ATOM 1515 O O . ALA A 1 190 ? -22.330 39.941 50.927 1.00 40.67 190 ALA A O 1
ATOM 1517 N N . GLU A 1 191 ? -22.021 42.119 51.422 1.00 41.82 191 GLU A N 1
ATOM 1518 C CA . GLU A 1 191 ? -21.984 42.533 50.015 1.00 43.44 191 GLU A CA 1
ATOM 1519 C C . GLU A 1 191 ? -20.738 42.034 49.266 1.00 43.65 191 GLU A C 1
ATOM 1520 O O . GLU A 1 191 ? -20.556 42.338 48.082 1.00 44.68 191 GLU A O 1
ATOM 1526 N N . ARG A 1 192 ? -19.907 41.246 49.944 1.00 43.62 192 ARG A N 1
ATOM 1527 C CA . ARG A 1 192 ? -18.671 40.720 49.358 1.00 43.22 192 ARG A CA 1
ATOM 1528 C C . ARG A 1 192 ? -18.506 39.224 49.605 1.00 42.08 192 ARG A C 1
ATOM 1529 O O . ARG A 1 192 ? -17.446 38.661 49.326 1.00 41.94 192 ARG A O 1
ATOM 1537 N N . ASN A 1 193 ? -19.551 38.583 50.130 1.00 40.65 193 ASN A N 1
ATOM 1538 C CA . ASN A 1 193 ? -19.509 37.160 50.513 1.00 39.38 193 ASN A CA 1
ATOM 1539 C C . ASN A 1 193 ? -18.375 36.790 51.470 1.00 37.64 193 ASN A C 1
ATOM 1540 O O . ASN A 1 193 ? -17.835 35.670 51.449 1.00 37.61 193 ASN A O 1
ATOM 1545 N N . VAL A 1 194 ? -18.034 37.751 52.326 1.00 34.62 194 VAL A N 1
ATOM 1546 C CA . VAL A 1 194 ? -17.014 37.549 53.335 1.00 32.01 194 VAL A CA 1
ATOM 1547 C C . VAL A 1 194 ? -17.699 37.079 54.605 1.00 30.50 194 VAL A C 1
ATOM 1548 O O . VAL A 1 194 ? -18.659 37.714 55.070 1.00 30.77 194 VAL A O 1
ATOM 1552 N N . MET A 1 195 ? -17.234 35.955 55.143 1.00 28.91 195 MET A N 1
ATOM 1553 C CA . MET A 1 195 ? -17.803 35.388 56.370 1.00 27.98 195 MET A CA 1
ATOM 1554 C C . MET A 1 195 ? -17.093 35.906 57.616 1.00 25.59 195 MET A C 1
ATOM 1555 O O . MET A 1 195 ? -17.687 35.940 58.696 1.00 24.77 195 MET A O 1
ATOM 1560 N N . TRP A 1 196 ? -15.811 36.264 57.468 1.00 23.15 196 TRP A N 1
ATOM 1561 C CA . TRP A 1 196 ? -14.979 36.575 58.628 1.00 21.65 196 TRP A CA 1
ATOM 1562 C C . TRP A 1 196 ? -14.047 37.697 58.258 1.00 20.75 196 TRP A C 1
ATOM 1563 O O . TRP A 1 196 ? -13.513 37.724 57.142 1.00 21.08 196 TRP A O 1
ATOM 1574 N N . PHE A 1 197 ? -13.819 38.595 59.206 1.00 19.55 197 PHE A N 1
ATOM 1575 C CA . PHE A 1 197 ? -12.871 39.672 59.012 1.00 19.44 197 PHE A CA 1
ATOM 1576 C C . PHE A 1 197 ? -11.917 39.660 60.206 1.00 18.50 197 PHE A C 1
ATOM 1577 O O . PHE A 1 197 ? -12.354 39.763 61.349 1.00 18.50 197 PHE A O 1
ATOM 1585 N N . VAL A 1 198 ? -10.630 39.482 59.912 1.00 17.79 198 VAL A N 1
ATOM 1586 C CA . VAL A 1 198 ? -9.592 39.425 60.944 1.00 17.93 198 VAL A CA 1
ATOM 1587 C C . VAL A 1 198 ? -8.965 40.807 61.079 1.00 17.41 198 VAL A C 1
ATOM 1588 O O . VAL A 1 198 ? -8.424 41.339 60.114 1.00 19.23 198 VAL A O 1
ATOM 1592 N N . VAL A 1 199 ? -9.037 41.362 62.281 1.00 17.18 199 VAL A N 1
ATOM 1593 C CA . VAL A 1 199 ? -8.524 42.697 62.571 1.00 16.63 199 VAL A CA 1
ATOM 1594 C C . VAL A 1 199 ? -7.216 42.560 63.331 1.00 16.80 199 VAL A C 1
ATOM 1595 O O . VAL A 1 199 ? -7.173 41.977 64.420 1.00 15.77 199 VAL A O 1
ATOM 1599 N N . THR A 1 200 ? -6.156 43.121 62.758 1.00 16.06 200 THR A N 1
ATOM 1600 C CA . THR A 1 200 ? -4.810 42.947 63.308 1.00 16.98 200 THR A CA 1
ATOM 1601 C C . THR A 1 200 ? -4.180 44.274 63.709 1.00 16.23 200 THR A C 1
ATOM 1602 O O . THR A 1 200 ? -3.284 44.298 64.540 1.00 17.26 200 THR A O 1
ATOM 1606 N N . ALA A 1 201 ? -4.670 45.368 63.142 1.00 15.23 201 ALA A N 1
ATOM 1607 C CA . ALA A 1 201 ? -4.141 46.711 63.478 1.00 15.02 201 ALA A CA 1
ATOM 1608 C C . ALA A 1 201 ? -4.770 47.207 64.789 1.00 15.59 201 ALA A C 1
ATOM 1609 O O . ALA A 1 201 ? -6.006 47.255 64.933 1.00 15.89 201 ALA A O 1
ATOM 1611 N N . LEU A 1 202 ? -3.923 47.588 65.741 1.00 15.74 202 LEU A N 1
ATOM 1612 C CA . LEU A 1 202 ? -4.407 47.955 67.072 1.00 15.39 202 LEU A CA 1
ATOM 1613 C C . LEU A 1 202 ? -5.318 49.170 67.061 1.00 15.38 202 LEU A C 1
ATOM 1614 O O . LEU A 1 202 ? -6.310 49.201 67.818 1.00 15.71 202 LEU A O 1
ATOM 1619 N N . ASP A 1 203 ? -5.027 50.153 66.196 1.00 15.67 203 ASP A N 1
ATOM 1620 C CA . ASP A 1 203 ? -5.911 51.323 66.110 1.00 15.48 203 ASP A CA 1
ATOM 1621 C C . ASP A 1 203 ? -7.284 51.001 65.551 1.00 15.70 203 ASP A C 1
ATOM 1622 O O . ASP A 1 203 ? -8.269 51.625 65.950 1.00 15.58 203 ASP A O 1
ATOM 1627 N N . GLU A 1 204 ? -7.345 50.023 64.654 1.00 15.73 204 GLU A N 1
ATOM 1628 C CA . GLU A 1 204 ? -8.641 49.605 64.094 1.00 15.30 204 GLU A CA 1
ATOM 1629 C C . GLU A 1 204 ? -9.521 48.931 65.147 1.00 15.70 204 GLU A C 1
ATOM 1630 O O . GLU A 1 204 ? -10.731 49.149 65.194 1.00 16.01 204 GLU A O 1
ATOM 1636 N N . ILE A 1 205 ? -8.897 48.119 66.000 1.00 14.63 205 ILE A N 1
ATOM 1637 C CA . ILE A 1 205 ? -9.610 47.462 67.113 1.00 15.07 205 ILE A CA 1
ATOM 1638 C C . ILE A 1 205 ? -10.124 48.497 68.120 1.00 14.62 205 ILE A C 1
ATOM 1639 O O . ILE A 1 205 ? -11.278 48.475 68.529 1.00 15.26 205 ILE A O 1
ATOM 1644 N N . ALA A 1 206 ? -9.265 49.448 68.477 1.00 14.21 206 ALA A N 1
ATOM 1645 C CA . ALA A 1 206 ? -9.663 50.527 69.374 1.00 14.42 206 ALA A CA 1
ATOM 1646 C C . ALA A 1 206 ? -10.849 51.306 68.811 1.00 14.70 206 ALA A C 1
ATOM 1647 O O . ALA A 1 206 ? -11.830 51.548 69.506 1.00 14.45 206 ALA A O 1
ATOM 1649 N N . TRP A 1 207 ? -10.762 51.701 67.543 1.00 14.96 207 TRP A N 1
ATOM 1650 C CA . TRP A 1 207 ? -11.855 52.466 66.941 1.00 15.78 207 TRP A CA 1
ATOM 1651 C C . TRP A 1 207 ? -13.126 51.629 66.880 1.00 16.00 207 TRP A C 1
ATOM 1652 O O . TRP A 1 207 ? -14.212 52.133 67.188 1.00 15.86 207 TRP A O 1
ATOM 1663 N N . LEU A 1 208 ? -13.003 50.365 66.482 1.00 15.83 208 LEU A N 1
ATOM 1664 C CA . LEU A 1 208 ? -14.216 49.536 66.318 1.00 16.08 208 LEU A CA 1
ATOM 1665 C C . LEU A 1 208 ? -14.998 49.372 67.605 1.00 16.98 208 LEU A C 1
ATOM 1666 O O . LEU A 1 208 ? -16.241 49.398 67.581 1.00 17.77 208 LEU A O 1
ATOM 1671 N N . PHE A 1 209 ? -14.291 49.185 68.723 1.00 15.89 209 PHE A N 1
ATOM 1672 C CA . PHE A 1 209 ? -14.977 48.952 70.001 1.00 15.95 209 PHE A CA 1
ATOM 1673 C C . PHE A 1 209 ? -15.088 50.176 70.888 1.00 14.62 209 PHE A C 1
ATOM 1674 O O . PHE A 1 209 ? -15.568 50.073 72.009 1.00 15.46 209 PHE A O 1
ATOM 1682 N N . ASN A 1 210 ? -14.689 51.342 70.365 1.00 14.67 210 ASN A N 1
ATOM 1683 C CA . ASN A 1 210 ? -14.711 52.588 71.118 1.00 15.03 210 ASN A CA 1
ATOM 1684 C C . ASN A 1 210 ? -13.961 52.437 72.447 1.00 14.36 210 ASN A C 1
ATOM 1685 O O . ASN A 1 210 ? -14.438 52.863 73.485 1.00 16.09 210 ASN A O 1
ATOM 1690 N N . LEU A 1 211 ? -12.782 51.822 72.375 1.00 15.00 211 LEU A N 1
ATOM 1691 C CA . LEU A 1 211 ? -11.948 51.624 73.540 1.00 14.96 211 LEU A CA 1
ATOM 1692 C C . LEU A 1 211 ? -10.605 52.271 73.230 1.00 14.45 211 LEU A C 1
ATOM 1693 O O . LEU A 1 211 ? -10.234 52.428 72.056 1.00 14.69 211 LEU A O 1
ATOM 1698 N N . ARG A 1 212 ? -9.876 52.635 74.277 1.00 14.48 212 ARG A N 1
ATOM 1699 C CA . ARG A 1 212 ? -8.481 53.087 74.106 1.00 14.39 212 ARG A CA 1
ATOM 1700 C C . ARG A 1 212 ? -7.596 52.398 75.144 1.00 14.86 212 ARG A C 1
ATOM 1701 O O . ARG A 1 212 ? -8.088 51.804 76.095 1.00 15.48 212 ARG A O 1
ATOM 1709 N N . GLY A 1 213 ? -6.286 52.493 74.975 1.00 14.19 213 GLY A N 1
ATOM 1710 C CA . GLY A 1 213 ? -5.376 51.908 75.956 1.00 15.05 213 GLY A CA 1
ATOM 1711 C C . GLY A 1 213 ? -4.070 52.679 75.919 1.00 14.88 213 GLY A C 1
ATOM 1712 O O . GLY A 1 213 ? -3.995 53.801 75.384 1.00 15.64 213 GLY A O 1
ATOM 1713 N N . SER A 1 214 ? -3.043 52.082 76.509 1.00 14.75 214 SER A N 1
ATOM 1714 C CA . SER A 1 214 ? -1.714 52.726 76.596 1.00 15.16 214 SER A CA 1
ATOM 1715 C C . SER A 1 214 ? -0.600 51.686 76.608 1.00 15.40 214 SER A C 1
ATOM 1716 O O . SER A 1 214 ? 0.461 51.896 77.227 1.00 16.95 214 SER A O 1
ATOM 1719 N N . ASP A 1 215 ? -0.834 50.574 75.910 1.00 15.25 215 ASP A N 1
ATOM 1720 C CA . ASP A 1 215 ? 0.158 49.484 75.875 1.00 15.69 215 ASP A CA 1
ATOM 1721 C C . ASP A 1 215 ? 1.374 49.849 75.034 1.00 17.01 215 ASP A C 1
ATOM 1722 O O . ASP A 1 215 ? 2.470 49.311 75.274 1.00 18.78 215 ASP A O 1
ATOM 1727 N N . VAL A 1 216 ? 1.147 50.696 74.020 1.00 18.58 216 VAL A N 1
ATOM 1728 C CA . VAL A 1 216 ? 2.148 51.172 73.047 1.00 20.12 216 VAL A CA 1
ATOM 1729 C C . VAL A 1 216 ? 2.424 52.642 73.401 1.00 19.93 216 VAL A C 1
ATOM 1730 O O . VAL A 1 216 ? 1.489 53.366 73.789 1.00 20.32 216 VAL A O 1
ATOM 1734 N N . GLU A 1 217 ? 3.680 53.090 73.287 1.00 18.95 217 GLU A N 1
ATOM 1735 C CA . GLU A 1 217 ? 3.989 54.506 73.523 1.00 18.99 217 GLU A CA 1
ATOM 1736 C C . GLU A 1 217 ? 3.250 55.370 72.510 1.00 17.67 217 GLU A C 1
ATOM 1737 O O . GLU A 1 217 ? 3.132 54.981 71.354 1.00 18.05 217 GLU A O 1
ATOM 1743 N N . HIS A 1 218 ? 2.726 56.504 72.967 1.00 16.95 218 HIS A N 1
ATOM 1744 C CA . HIS A 1 218 ? 2.140 57.565 72.111 1.00 16.86 218 HIS A CA 1
ATOM 1745 C C . HIS A 1 218 ? 0.780 57.245 71.516 1.00 16.59 218 HIS A C 1
ATOM 1746 O O . HIS A 1 218 ? -0.171 58.029 71.651 1.00 18.28 218 HIS A O 1
ATOM 1753 N N . ASN A 1 219 ? 0.704 56.129 70.797 1.00 16.54 219 ASN A N 1
ATOM 1754 C CA . ASN A 1 219 ? -0.560 55.684 70.202 1.00 15.35 219 ASN A CA 1
ATOM 1755 C C . ASN A 1 219 ? -1.400 54.997 71.288 1.00 15.13 219 ASN A C 1
ATOM 1756 O O . ASN A 1 219 ? -0.933 54.059 71.914 1.00 15.74 219 ASN A O 1
ATOM 1761 N N . PRO A 1 220 ? -2.630 55.496 71.539 1.00 14.64 220 PRO A N 1
ATOM 1762 C CA . PRO A 1 220 ? -3.434 55.072 72.695 1.00 14.51 220 PRO A CA 1
ATOM 1763 C C . PRO A 1 220 ? -4.191 53.772 72.436 1.00 14.40 220 PRO A C 1
ATOM 1764 O O . PRO A 1 220 ? -5.430 53.727 72.437 1.00 15.08 220 PRO A O 1
ATOM 1768 N N . VAL A 1 221 ? -3.419 52.720 72.210 1.00 13.60 221 VAL A N 1
ATOM 1769 C CA . VAL A 1 221 ? -3.976 51.416 71.802 1.00 14.17 221 VAL A CA 1
ATOM 1770 C C . VAL A 1 221 ? -3.545 50.298 72.757 1.00 14.49 221 VAL A C 1
ATOM 1771 O O . VAL A 1 221 ? -2.690 50.503 73.619 1.00 15.60 221 VAL A O 1
ATOM 1775 N N . PHE A 1 222 ? -4.156 49.124 72.601 1.00 13.65 222 PHE A N 1
ATOM 1776 C CA . PHE A 1 222 ? -3.879 47.984 73.469 1.00 14.36 222 PHE A CA 1
ATOM 1777 C C . PHE A 1 222 ? -3.658 46.717 72.636 1.00 14.40 222 PHE A C 1
ATOM 1778 O O . PHE A 1 222 ? -4.325 46.502 71.605 1.00 14.45 222 PHE A O 1
ATOM 1786 N N . PHE A 1 223 ? -2.737 45.864 73.094 1.00 13.43 223 PHE A N 1
ATOM 1787 C CA . PHE A 1 223 ? -2.462 44.612 72.390 1.00 14.17 223 PHE A CA 1
ATOM 1788 C C . PHE A 1 223 ? -3.699 43.729 72.354 1.00 14.26 223 PHE A C 1
ATOM 1789 O O . PHE A 1 223 ? -4.275 43.411 73.388 1.00 15.03 223 PHE A O 1
ATOM 1797 N N . SER A 1 224 ? -4.121 43.383 71.140 1.00 14.17 224 SER A N 1
ATOM 1798 C CA . SER A 1 224 ? -5.337 42.583 70.949 1.00 14.53 224 SER A CA 1
ATOM 1799 C C . SER A 1 224 ? -5.424 42.187 69.485 1.00 14.76 224 SER A C 1
ATOM 1800 O O . SER A 1 224 ? -4.700 42.731 68.641 1.00 15.09 224 SER A O 1
ATOM 1803 N N . TYR A 1 225 ? -6.310 41.227 69.197 1.00 14.93 225 TYR A N 1
ATOM 1804 C CA . TYR A 1 225 ? -6.793 40.990 67.835 1.00 14.84 225 TYR A CA 1
ATOM 1805 C C . TYR A 1 225 ? -8.310 40.901 67.925 1.00 14.99 225 TYR A C 1
ATOM 1806 O O . TYR A 1 225 ? -8.849 40.714 69.011 1.00 15.75 225 TYR A O 1
ATOM 1815 N N . ALA A 1 226 ? -8.996 41.007 66.789 1.00 15.69 226 ALA A N 1
ATOM 1816 C CA . ALA A 1 226 ? -10.420 40.716 66.758 1.00 15.42 226 ALA A CA 1
ATOM 1817 C C . ALA A 1 226 ? -10.738 39.907 65.515 1.00 15.92 226 ALA A C 1
ATOM 1818 O O . ALA A 1 226 ? -10.072 40.014 64.495 1.00 16.56 226 ALA A O 1
ATOM 1820 N N . ILE A 1 227 ? -11.744 39.053 65.639 1.00 15.15 227 ILE A N 1
ATOM 1821 C CA . ILE A 1 227 ? -12.323 38.422 64.455 1.00 16.37 227 ILE A CA 1
ATOM 1822 C C . ILE A 1 227 ? -13.813 38.731 64.478 1.00 16.62 227 ILE A C 1
ATOM 1823 O O . ILE A 1 227 ? -14.513 38.456 65.466 1.00 18.08 227 ILE A O 1
ATOM 1828 N N . ILE A 1 228 ? -14.278 39.338 63.394 1.00 17.60 228 ILE A N 1
ATOM 1829 C CA . ILE A 1 228 ? -15.668 39.716 63.249 1.00 17.87 228 ILE A CA 1
ATOM 1830 C C . ILE A 1 228 ? -16.327 38.714 62.293 1.00 18.83 228 ILE A C 1
ATOM 1831 O O . ILE A 1 228 ? -15.887 38.549 61.153 1.00 18.40 228 ILE A O 1
ATOM 1836 N N . GLY A 1 229 ? -17.390 38.064 62.772 1.00 19.05 229 GLY A N 1
ATOM 1837 C CA . GLY A 1 229 ? -18.216 37.206 61.910 1.00 20.43 229 GLY A CA 1
ATOM 1838 C C . GLY A 1 229 ? -19.532 37.899 61.662 1.00 21.65 229 GLY A C 1
ATOM 1839 O O . GLY A 1 229 ? -19.772 38.982 62.190 1.00 21.65 229 GLY A O 1
ATOM 1840 N N . LEU A 1 230 ? -20.408 37.267 60.871 1.00 22.21 230 LEU A N 1
ATOM 1841 C CA . LEU A 1 230 ? -21.722 37.857 60.626 1.00 24.01 230 LEU A CA 1
ATOM 1842 C C . LEU A 1 230 ? -22.642 37.726 61.839 1.00 24.11 230 LEU A C 1
ATOM 1843 O O . LEU A 1 230 ? -23.574 38.530 62.012 1.00 25.40 230 LEU A O 1
ATOM 1848 N N . GLU A 1 231 ? -22.369 36.728 62.677 1.00 24.17 231 GLU A N 1
ATOM 1849 C CA . GLU A 1 231 ? -23.223 36.405 63.821 1.00 25.49 231 GLU A CA 1
ATOM 1850 C C . GLU A 1 231 ? -22.482 36.277 65.140 1.00 24.32 231 GLU A C 1
ATOM 1851 O O . GLU A 1 231 ? -23.088 35.949 66.167 1.00 25.02 231 GLU A O 1
ATOM 1857 N N . THR A 1 232 ? -21.173 36.528 65.114 1.00 23.13 232 THR A N 1
ATOM 1858 C CA . THR A 1 232 ? -20.355 36.421 66.315 1.00 21.92 232 THR A CA 1
ATOM 1859 C C . THR A 1 232 ? -19.247 37.468 66.270 1.00 20.72 232 THR A C 1
ATOM 1860 O O . THR A 1 232 ? -18.952 38.023 65.213 1.00 19.83 232 THR A O 1
ATOM 1864 N N . ILE A 1 233 ? -18.657 37.715 67.435 1.00 18.75 233 ILE A N 1
ATOM 1865 C CA . ILE A 1 233 ? -17.503 38.623 67.586 1.00 18.76 233 ILE A CA 1
ATOM 1866 C C . ILE A 1 233 ? -16.520 37.961 68.534 1.00 17.78 233 ILE A C 1
ATOM 1867 O O . ILE A 1 233 ? -16.915 37.490 69.607 1.00 19.29 233 ILE A O 1
ATOM 1872 N N A MET A 1 234 ? -15.233 37.966 68.180 0.50 17.36 234 MET A N 1
ATOM 1873 N N B MET A 1 234 ? -15.248 37.902 68.146 0.50 17.71 234 MET A N 1
ATOM 1874 C CA A MET A 1 234 ? -14.212 37.362 69.034 0.50 16.47 234 MET A CA 1
ATOM 1875 C CA B MET A 1 234 ? -14.224 37.395 69.047 0.50 17.08 234 MET A CA 1
ATOM 1876 C C A MET A 1 234 ? -13.124 38.391 69.300 0.50 16.30 234 MET A C 1
ATOM 1877 C C B MET A 1 234 ? -13.245 38.523 69.308 0.50 16.69 234 MET A C 1
ATOM 1878 O O A MET A 1 234 ? -12.515 38.903 68.360 0.50 15.54 234 MET A O 1
ATOM 1879 O O B MET A 1 234 ? -12.846 39.242 68.386 0.50 16.05 234 MET A O 1
ATOM 1888 N N . LEU A 1 235 ? -12.889 38.695 70.574 1.00 16.00 235 LEU A N 1
ATOM 1889 C CA . LEU A 1 235 ? -11.877 39.691 70.933 1.00 16.48 235 LEU A CA 1
ATOM 1890 C C . LEU A 1 235 ? -10.783 38.928 71.676 1.00 16.10 235 LEU A C 1
ATOM 1891 O O . LEU A 1 235 ? -11.073 38.277 72.694 1.00 17.61 235 LEU A O 1
ATOM 1896 N N . PHE A 1 236 ? -9.549 38.994 71.168 1.00 15.32 236 PHE A N 1
ATOM 1897 C CA . PHE A 1 236 ? -8.394 38.295 71.732 1.00 15.07 236 PHE A CA 1
ATOM 1898 C C . PHE A 1 236 ? -7.613 39.312 72.528 1.00 15.41 236 PHE A C 1
ATOM 1899 O O . PHE A 1 236 ? -6.994 40.220 71.967 1.00 15.45 236 PHE A O 1
ATOM 1907 N N . ILE A 1 237 ? -7.665 39.175 73.846 1.00 15.22 237 ILE A N 1
ATOM 1908 C CA . ILE A 1 237 ? -7.072 40.189 74.731 1.00 15.41 237 ILE A CA 1
ATOM 1909 C C . ILE A 1 237 ? -6.774 39.549 76.084 1.00 16.44 237 ILE A C 1
ATOM 1910 O O . ILE A 1 237 ? -7.571 38.744 76.578 1.00 16.96 237 ILE A O 1
ATOM 1915 N N . ASP A 1 238 ? -5.629 39.900 76.668 1.00 16.36 238 ASP A N 1
ATOM 1916 C CA . ASP A 1 238 ? -5.286 39.409 78.005 1.00 17.34 238 ASP A CA 1
ATOM 1917 C C . ASP A 1 238 ? -5.556 40.467 79.041 1.00 17.25 238 ASP A C 1
ATOM 1918 O O . ASP A 1 238 ? -5.589 41.657 78.732 1.00 18.00 238 ASP A O 1
ATOM 1923 N N . GLY A 1 239 ? -5.751 40.009 80.279 1.00 17.83 239 GLY A N 1
ATOM 1924 C CA . GLY A 1 239 ? -5.733 40.883 81.453 1.00 18.18 239 GLY A CA 1
ATOM 1925 C C . GLY A 1 239 ? -7.096 41.060 82.097 1.00 18.73 239 GLY A C 1
ATOM 1926 O O . GLY A 1 239 ? -8.119 41.081 81.413 1.00 19.24 239 GLY A O 1
ATOM 1927 N N . ASP A 1 240 ? -7.102 41.201 83.423 1.00 18.62 240 ASP A N 1
ATOM 1928 C CA . ASP A 1 240 ? -8.322 41.493 84.173 1.00 19.19 240 ASP A CA 1
ATOM 1929 C C . ASP A 1 240 ? -8.872 42.877 83.860 1.00 18.05 240 ASP A C 1
ATOM 1930 O O . ASP A 1 240 ? -9.976 43.220 84.272 1.00 18.94 240 ASP A O 1
ATOM 1935 N N . ARG A 1 241 ? -8.098 43.676 83.120 1.00 17.47 241 ARG A N 1
ATOM 1936 C CA . ARG A 1 241 ? -8.579 44.985 82.645 1.00 16.55 241 ARG A CA 1
ATOM 1937 C C . ARG A 1 241 ? -9.919 44.847 81.915 1.00 16.81 241 ARG A C 1
ATOM 1938 O O . ARG A 1 241 ? -10.756 45.765 81.940 1.00 17.68 241 ARG A O 1
ATOM 1946 N N . ILE A 1 242 ? -10.111 43.698 81.261 1.00 17.37 242 ILE A N 1
ATOM 1947 C CA . ILE A 1 242 ? -11.345 43.464 80.498 1.00 19.43 242 ILE A CA 1
ATOM 1948 C C . ILE A 1 242 ? -12.559 43.316 81.433 1.00 20.12 242 ILE A C 1
ATOM 1949 O O . ILE A 1 242 ? -13.703 43.423 80.990 1.00 20.49 242 ILE A O 1
ATOM 1954 N N . ASP A 1 243 ? -12.285 43.064 82.714 1.00 20.29 243 ASP A N 1
ATOM 1955 C CA . ASP A 1 243 ? -13.317 42.862 83.741 1.00 20.98 243 ASP A CA 1
ATOM 1956 C C . ASP A 1 243 ? -13.603 44.110 84.561 1.00 20.18 243 ASP A C 1
ATOM 1957 O O . ASP A 1 243 ? -14.409 44.061 85.502 1.00 21.17 243 ASP A O 1
ATOM 1962 N N . ALA A 1 244 ? -12.940 45.226 84.254 1.00 19.48 244 ALA A N 1
ATOM 1963 C CA . ALA A 1 244 ? -13.276 46.479 84.935 1.00 18.98 244 ALA A CA 1
ATOM 1964 C C . ALA A 1 244 ? -14.754 46.795 84.681 1.00 19.31 244 ALA A C 1
ATOM 1965 O O . ALA A 1 244 ? -15.236 46.608 83.572 1.00 18.83 244 ALA A O 1
ATOM 1967 N N . PRO A 1 245 ? -15.486 47.226 85.719 1.00 19.55 245 PRO A N 1
ATOM 1968 C CA . PRO A 1 245 ? -16.925 47.459 85.520 1.00 20.26 245 PRO A CA 1
ATOM 1969 C C . PRO A 1 245 ? -17.292 48.380 84.355 1.00 20.14 245 PRO A C 1
ATOM 1970 O O . PRO A 1 245 ? -18.250 48.084 83.627 1.00 20.94 245 PRO A O 1
ATOM 1974 N N . SER A 1 246 ? -16.540 49.461 84.150 1.00 19.37 246 SER A N 1
ATOM 1975 C CA . SER A 1 246 ? -16.848 50.384 83.058 1.00 19.38 246 SER A CA 1
ATOM 1976 C C . SER A 1 246 ? -16.718 49.671 81.716 1.00 18.40 246 SER A C 1
ATOM 1977 O O . SER A 1 246 ? -17.470 49.955 80.788 1.00 18.66 246 SER A O 1
ATOM 1980 N N . VAL A 1 247 ? -15.742 48.768 81.621 1.00 18.07 247 VAL A N 1
ATOM 1981 C CA . VAL A 1 247 ? -15.447 48.067 80.365 1.00 18.60 247 VAL A CA 1
ATOM 1982 C C . VAL A 1 247 ? -16.498 47.006 80.122 1.00 19.42 247 VAL A C 1
ATOM 1983 O O . VAL A 1 247 ? -17.028 46.878 79.002 1.00 20.15 247 VAL A O 1
ATOM 1987 N N . L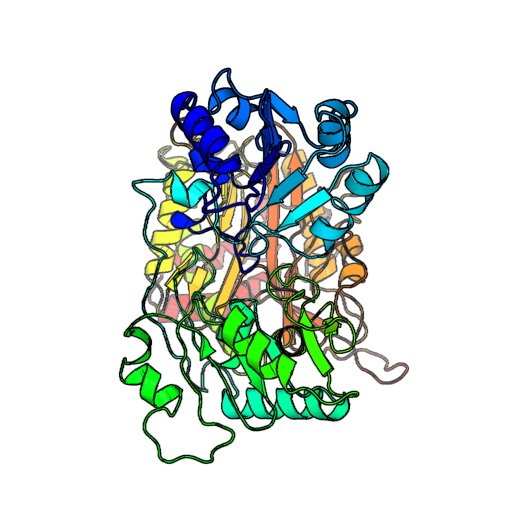YS A 1 248 ? -16.837 46.260 81.173 1.00 19.93 248 LYS A N 1
ATOM 1988 C CA . LYS A 1 248 ? -17.952 45.284 81.052 1.00 20.66 248 LYS A CA 1
ATOM 1989 C C . LYS A 1 248 ? -19.231 45.958 80.587 1.00 20.54 248 LYS A C 1
ATOM 1990 O O . LYS A 1 248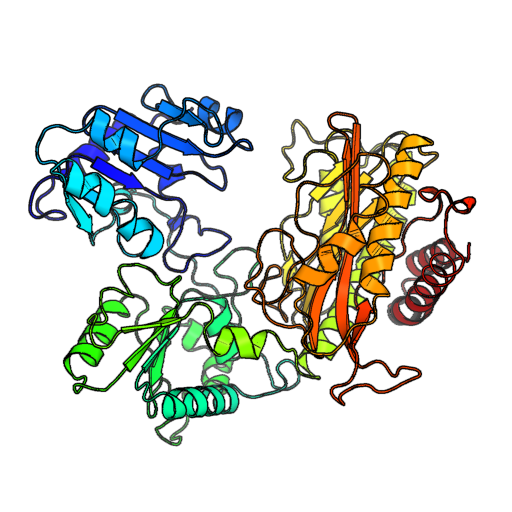 ? -19.950 45.428 79.711 1.00 22.32 248 LYS A O 1
ATOM 1996 N N . GLU A 1 249 ? -19.536 47.115 81.166 1.00 20.19 249 GLU A N 1
ATOM 1997 C CA . GLU A 1 249 ? -20.776 47.816 80.835 1.00 20.93 249 GLU A CA 1
ATOM 1998 C C . GLU A 1 249 ? -20.752 48.306 79.394 1.00 20.43 249 GLU A C 1
ATOM 1999 O O . GLU A 1 249 ? -21.731 48.145 78.658 1.00 21.01 249 GLU A O 1
ATOM 2005 N N . HIS A 1 250 ? -19.618 48.877 78.989 1.00 19.77 250 HIS A N 1
ATOM 2006 C CA . HIS A 1 250 ? -19.465 49.442 77.664 1.00 18.41 250 HIS A CA 1
ATOM 2007 C C . HIS A 1 250 ? -19.598 48.358 76.584 1.00 19.12 250 HIS A C 1
ATOM 2008 O O . HIS A 1 250 ? -20.175 48.597 75.520 1.00 20.45 250 HIS A O 1
ATOM 2015 N N . LEU A 1 251 ? -19.016 47.193 76.846 1.00 19.15 251 LEU A N 1
ATOM 2016 C CA . LEU A 1 251 ? -18.969 46.102 75.882 1.00 19.71 251 LEU A CA 1
ATOM 2017 C C . LEU A 1 251 ? -20.173 45.189 75.997 1.00 22.08 251 LEU A C 1
ATOM 2018 O O . LEU A 1 251 ? -20.241 44.168 75.303 1.00 22.11 251 LEU A O 1
ATOM 2023 N N . LEU A 1 252 ? -21.100 45.574 76.873 1.00 24.09 252 LEU A N 1
ATOM 2024 C CA . LEU A 1 252 ? -22.350 44.824 77.133 1.00 27.46 252 LEU A CA 1
ATOM 2025 C C . LEU A 1 252 ? -22.117 43.374 77.560 1.00 29.36 252 LEU A C 1
ATOM 2026 O O . LEU A 1 252 ? -22.930 42.484 77.245 1.00 29.95 252 LEU A O 1
ATOM 2031 N N . LEU A 1 253 ? -21.026 43.141 78.292 1.00 31.35 253 LEU A N 1
ATOM 2032 C CA . LEU A 1 253 ? -20.613 41.801 78.703 1.00 34.51 253 LEU A CA 1
ATOM 2033 C C . LEU A 1 253 ? -21.436 41.194 79.843 1.00 37.81 253 LEU A C 1
ATOM 2034 O O . LEU A 1 253 ? -21.396 39.977 80.025 1.00 39.11 253 LEU A O 1
ATOM 2039 N N . ASP A 1 254 ? -22.158 42.021 80.605 1.00 41.40 254 ASP A N 1
ATOM 2040 C CA . ASP A 1 254 ? -23.125 41.487 81.589 1.00 44.99 254 ASP A CA 1
ATOM 2041 C C . ASP A 1 254 ? -24.603 41.727 81.254 1.00 46.60 254 ASP A C 1
ATOM 2042 O O . ASP A 1 254 ? -25.404 42.107 82.119 1.00 47.62 254 ASP A O 1
ATOM 2047 N N . LEU A 1 255 ? -24.957 41.488 79.996 1.00 48.17 255 LEU A N 1
ATOM 2048 C CA . LEU A 1 255 ? -26.351 41.453 79.585 1.00 49.53 255 LEU A CA 1
ATOM 2049 C C . LEU A 1 255 ? -26.704 40.039 79.126 1.00 50.34 255 LEU A C 1
ATOM 2050 O O . LEU A 1 255 ? -25.821 39.186 78.975 1.00 50.78 255 LEU A O 1
ATOM 2055 N N . GLY A 1 256 ? -27.995 39.791 78.926 1.00 51.04 256 GLY A N 1
ATOM 2056 C CA . GLY A 1 256 ? -28.456 38.587 78.237 1.00 51.70 256 GLY A CA 1
ATOM 2057 C C . GLY A 1 256 ? -28.853 38.989 76.829 1.00 52.05 256 GLY A C 1
ATOM 2058 O O . GLY A 1 256 ? -29.915 38.598 76.330 1.00 52.63 256 GLY A O 1
ATOM 2059 N N . LEU A 1 257 ? -27.977 39.773 76.198 1.00 51.92 257 LEU A N 1
ATOM 2060 C CA . LEU A 1 257 ? -28.242 40.461 74.929 1.00 51.42 257 LEU A CA 1
ATOM 2061 C C . LEU A 1 257 ? -28.484 39.553 73.714 1.00 50.80 257 LEU A C 1
ATOM 2062 O O . LEU A 1 257 ? -28.283 38.332 73.773 1.00 51.21 257 LEU A O 1
ATOM 2067 N N . GLU A 1 258 ? -28.926 40.177 72.621 1.00 49.57 258 GLU A N 1
ATOM 2068 C CA . GLU A 1 258 ? -28.996 39.543 71.299 1.00 48.04 258 GLU A CA 1
ATOM 2069 C C . GLU A 1 258 ? -27.638 38.939 70.918 1.00 46.33 258 GLU A C 1
ATOM 2070 O O . GLU A 1 258 ? -26.597 39.579 71.084 1.00 45.31 258 GLU A O 1
ATOM 2076 N N . ALA A 1 259 ? -27.671 37.708 70.407 1.00 44.05 259 ALA A N 1
ATOM 2077 C CA . ALA A 1 259 ? -26.473 36.877 70.244 1.00 41.67 259 ALA A CA 1
ATOM 2078 C C . ALA A 1 259 ? -25.406 37.418 69.284 1.00 40.24 259 ALA A C 1
ATOM 2079 O O . ALA A 1 259 ? -24.217 37.124 69.463 1.00 39.07 259 ALA A O 1
ATOM 2081 N N . GLU A 1 260 ? -25.817 38.186 68.272 1.00 38.23 260 GLU A N 1
ATOM 2082 C CA . GLU A 1 260 ? -24.855 38.674 67.270 1.00 36.54 260 GLU A CA 1
ATOM 2083 C C . GLU A 1 260 ? -23.938 39.772 67.813 1.00 34.83 260 GLU A C 1
ATOM 2084 O O . GLU A 1 260 ? -22.933 40.117 67.191 1.00 34.36 260 GLU A O 1
ATOM 2090 N N . TYR A 1 261 ? -24.286 40.317 68.970 1.00 32.84 261 TYR A N 1
ATOM 2091 C CA . TYR A 1 261 ? -23.447 41.344 69.582 1.00 31.11 261 TYR A CA 1
ATOM 2092 C C . TYR A 1 261 ? -22.804 40.849 70.861 1.00 30.08 261 TYR A C 1
ATOM 2093 O O . TYR A 1 261 ? -22.263 41.638 71.632 1.00 30.03 261 TYR A O 1
ATOM 2102 N N . ARG A 1 262 ? -22.837 39.539 71.071 1.00 28.57 262 ARG A N 1
ATOM 2103 C CA . ARG A 1 262 ? -22.158 38.932 72.201 1.00 27.76 262 ARG A CA 1
ATOM 2104 C C . ARG A 1 262 ? -20.670 38.830 71.894 1.00 26.06 262 ARG A C 1
ATOM 2105 O O . ARG A 1 262 ? -20.274 38.047 71.043 1.00 26.87 262 ARG A O 1
ATOM 2113 N N . ILE A 1 263 ? -19.839 39.609 72.586 1.00 23.62 263 ILE A N 1
ATOM 2114 C CA . ILE A 1 263 ? -18.401 39.512 72.356 1.00 22.35 263 ILE A CA 1
ATOM 2115 C C . ILE A 1 263 ? -17.857 38.326 73.132 1.00 21.89 263 ILE A C 1
ATOM 2116 O O . ILE A 1 263 ? -18.036 38.262 74.356 1.00 23.06 263 ILE A O 1
ATOM 2121 N N . GLN A 1 264 ? -17.182 37.407 72.441 1.00 21.01 264 GLN A N 1
ATOM 2122 C CA . GLN A 1 264 ? -16.457 36.322 73.102 1.00 21.05 264 GLN A CA 1
ATOM 2123 C C . GLN A 1 264 ? -15.044 36.785 73.362 1.00 20.39 264 GLN A C 1
ATOM 2124 O O . GLN A 1 264 ? -14.317 37.085 72.412 1.00 20.49 264 GLN A O 1
ATOM 2130 N N . VAL A 1 265 ? -14.629 36.754 74.620 1.00 19.18 265 VAL A N 1
ATOM 2131 C CA . VAL A 1 265 ? -13.265 37.144 74.990 1.00 18.75 265 VAL A CA 1
ATOM 2132 C C . VAL A 1 265 ? -12.372 35.913 75.092 1.00 18.77 265 VAL A C 1
ATOM 2133 O O . VAL A 1 265 ? -12.632 34.989 75.902 1.00 20.55 265 VAL A O 1
ATOM 2137 N N . HIS A 1 266 ? -11.335 35.906 74.263 1.00 18.77 266 HIS A N 1
ATOM 2138 C CA . HIS A 1 266 ? -10.372 34.823 74.187 1.00 18.45 266 HIS A CA 1
ATOM 2139 C C . HIS A 1 266 ? -8.982 35.324 74.588 1.00 18.85 266 HIS A C 1
ATOM 2140 O O . HIS A 1 266 ? -8.694 36.521 74.463 1.00 18.10 266 HIS A O 1
ATOM 2147 N N . PRO A 1 267 ? -8.105 34.415 75.039 1.00 19.08 267 PRO A N 1
ATOM 2148 C CA . PRO A 1 267 ? -6.695 34.798 75.294 1.00 19.50 267 PRO A CA 1
ATOM 2149 C C . PRO A 1 267 ? -6.014 35.393 74.060 1.00 18.91 267 PRO A C 1
ATOM 2150 O O . PRO A 1 267 ? -6.270 34.979 72.919 1.00 18.74 267 PRO A O 1
ATOM 2154 N N . TYR A 1 268 ? -5.132 36.365 74.283 1.00 18.79 268 TYR A N 1
ATOM 2155 C CA . TYR A 1 268 ? -4.409 37.021 73.205 1.00 18.53 268 TYR A CA 1
ATOM 2156 C C . TYR A 1 268 ? -3.650 36.012 72.338 1.00 19.53 268 TYR A C 1
ATOM 2157 O O . TYR A 1 268 ? -3.606 36.142 71.110 1.00 19.73 268 TYR A O 1
ATOM 2166 N N . LYS A 1 269 ? -3.079 34.990 72.979 1.00 19.73 269 LYS A N 1
ATOM 2167 C CA . LYS A 1 269 ? -2.289 33.974 72.285 1.00 20.51 269 LYS A CA 1
ATOM 2168 C C . LYS A 1 269 ? -3.108 33.013 71.436 1.00 19.84 269 LYS A C 1
ATOM 2169 O O . LYS A 1 269 ? -2.550 32.279 70.632 1.00 21.21 269 LYS A O 1
ATOM 2175 N N A SER A 1 270 ? -4.421 33.026 71.615 0.50 19.20 270 SER A N 1
ATOM 2176 N N B SER A 1 270 ? -4.424 33.008 71.611 0.50 19.13 270 SER A N 1
ATOM 2177 C CA A SER A 1 270 ? -5.282 32.055 70.941 0.50 19.07 270 SER A CA 1
ATOM 2178 C CA B SER A 1 270 ? -5.265 32.030 70.905 0.50 18.84 270 SER A CA 1
ATOM 2179 C C A SER A 1 270 ? -5.608 32.396 69.486 0.50 18.66 270 SER A C 1
ATOM 2180 C C B SER A 1 270 ? -5.787 32.516 69.553 0.50 18.66 270 SER A C 1
ATOM 2181 O O A SER A 1 270 ? -6.218 31.579 68.784 0.50 18.02 270 SER A O 1
ATOM 2182 O O B SER A 1 270 ? -6.720 31.931 68.986 0.50 18.55 270 SER A O 1
ATOM 2187 N N . ILE A 1 271 ? -5.186 33.577 69.027 1.00 18.30 271 ILE A N 1
ATOM 2188 C CA . ILE A 1 271 ? -5.590 34.083 67.703 1.00 18.04 271 ILE A CA 1
ATOM 2189 C C . ILE A 1 271 ? -5.405 33.059 66.584 1.00 18.02 271 ILE A C 1
ATOM 2190 O O . ILE A 1 271 ? -6.342 32.828 65.797 1.00 18.57 271 ILE A O 1
ATOM 2195 N N . LEU A 1 272 ? -4.221 32.444 66.502 1.00 18.85 272 LEU A N 1
ATOM 2196 C CA . LEU A 1 272 ? -3.952 31.543 65.376 1.00 19.17 272 LEU A CA 1
ATOM 2197 C C . LEU A 1 272 ? -4.772 30.258 65.467 1.00 19.58 272 LEU A C 1
ATOM 2198 O O . LEU A 1 272 ? -5.283 29.758 64.454 1.00 20.36 272 LEU A O 1
ATOM 2203 N N . SER A 1 273 ? -4.909 29.731 66.678 1.00 19.48 273 SER A N 1
ATOM 2204 C CA . SER A 1 273 ? -5.617 28.466 66.823 1.00 19.79 273 SER A CA 1
ATOM 2205 C C . SER A 1 273 ? -7.121 28.650 66.586 1.00 19.20 273 SER A C 1
ATOM 2206 O O . SER A 1 273 ? -7.756 27.795 65.948 1.00 19.70 273 SER A O 1
ATOM 2209 N N . GLU A 1 274 ? -7.691 29.770 67.021 1.00 18.83 274 GLU A N 1
ATOM 2210 C CA . GLU A 1 274 ? -9.116 30.036 66.748 1.00 18.88 274 GLU A CA 1
ATOM 2211 C C . GLU A 1 274 ? -9.328 30.345 65.261 1.00 18.78 274 GLU A C 1
ATOM 2212 O O . GLU A 1 274 ? -10.329 29.905 64.672 1.00 18.32 274 GLU A O 1
ATOM 2218 N N . LEU A 1 275 ? -8.395 31.077 64.645 1.00 17.54 275 LEU A N 1
ATOM 2219 C CA . LEU A 1 275 ? -8.532 31.354 63.217 1.00 17.37 275 LEU A CA 1
ATOM 2220 C C . LEU A 1 275 ? -8.410 30.062 62.415 1.00 18.22 275 LEU A C 1
ATOM 2221 O O . LEU A 1 275 ? -9.149 29.855 61.451 1.00 18.57 275 LEU A O 1
ATOM 2226 N N . LYS A 1 276 ? -7.480 29.198 62.803 1.00 17.68 276 LYS A N 1
ATOM 2227 C CA . LYS A 1 276 ? -7.309 27.911 62.119 1.00 18.45 276 LYS A CA 1
ATOM 2228 C C . LYS A 1 276 ? -8.600 27.084 62.201 1.00 18.26 276 LYS A C 1
ATOM 2229 O O . LYS A 1 276 ? -9.052 26.493 61.182 1.00 19.12 276 LYS A O 1
ATOM 2235 N N . ALA A 1 277 ? -9.231 27.101 63.372 1.00 18.07 277 ALA A N 1
ATOM 2236 C CA . ALA A 1 277 ? -10.468 26.315 63.575 1.00 17.88 277 ALA A CA 1
ATOM 2237 C C . ALA A 1 277 ? -11.621 26.845 62.715 1.00 18.05 277 ALA A C 1
ATOM 2238 O O . ALA A 1 277 ? -12.349 26.055 62.092 1.00 19.53 277 ALA A O 1
ATOM 2240 N N . LEU A 1 278 ? -11.773 28.167 62.631 1.00 18.18 278 LEU A N 1
ATOM 2241 C CA . LEU A 1 278 ? -12.800 28.757 61.766 1.00 18.72 278 LEU A CA 1
ATOM 2242 C C . LEU A 1 278 ? -12.530 28.408 60.314 1.00 18.57 278 LEU A C 1
ATOM 2243 O O . LEU A 1 278 ? -13.456 28.050 59.567 1.00 18.14 278 LEU A O 1
ATOM 2248 N N . CYS A 1 279 ? -11.267 28.507 59.902 1.00 18.05 279 CYS A N 1
ATOM 2249 C CA . CYS A 1 279 ? -10.932 28.235 58.507 1.00 18.35 279 CYS A CA 1
ATOM 2250 C C . CYS A 1 279 ? -11.162 26.773 58.122 1.00 18.85 279 CYS A C 1
ATOM 2251 O O . CYS A 1 279 ? -11.559 26.483 56.976 1.00 18.78 279 CYS A O 1
ATOM 2254 N N . ALA A 1 280 ? -10.932 25.862 59.075 1.00 17.72 280 ALA A N 1
ATOM 2255 C CA . ALA A 1 280 ? -11.190 24.424 58.855 1.00 18.06 280 ALA A CA 1
ATOM 2256 C C . ALA A 1 280 ? -12.640 24.182 58.436 1.00 18.06 280 ALA A C 1
ATOM 2257 O O . ALA A 1 280 ? -12.922 23.191 57.755 1.00 18.83 280 ALA A O 1
ATOM 2259 N N . ASP A 1 281 ? -13.543 25.072 58.849 1.00 17.89 281 ASP A N 1
ATOM 2260 C CA . ASP A 1 281 ? -14.994 24.893 58.624 1.00 17.45 281 ASP A CA 1
ATOM 2261 C C . ASP A 1 281 ? -15.596 25.689 57.450 1.00 18.31 281 ASP A C 1
ATOM 2262 O O . ASP A 1 281 ? -16.804 25.644 57.211 1.00 18.27 281 ASP A O 1
ATOM 2267 N N . LEU A 1 282 ? -14.749 26.404 56.713 1.00 18.35 282 LEU A N 1
ATOM 2268 C CA . LEU A 1 282 ? -15.200 27.190 55.565 1.00 18.81 282 LEU A CA 1
ATOM 2269 C C . LEU A 1 282 ? -15.722 26.301 54.462 1.00 19.84 282 LEU A C 1
ATOM 2270 O O . LEU A 1 282 ? -15.154 25.251 54.184 1.00 19.50 282 LEU A O 1
ATOM 2275 N N . SER A 1 283 ? -16.807 26.748 53.835 1.00 21.96 283 SER A N 1
ATOM 2276 C CA . SER A 1 283 ? -17.290 26.109 52.609 1.00 24.30 283 SER A CA 1
ATOM 2277 C C . SER A 1 283 ? -16.680 26.829 51.389 1.00 26.10 283 SER A C 1
ATOM 2278 O O . SER A 1 283 ? -16.188 27.950 51.515 1.00 25.22 283 SER A O 1
ATOM 2281 N N . PRO A 1 284 ? -16.663 26.165 50.218 1.00 27.60 284 PRO A N 1
ATOM 2282 C CA . PRO A 1 284 ? -15.860 26.611 49.068 1.00 29.05 284 PRO A CA 1
ATOM 2283 C C . PRO A 1 284 ? -15.822 28.102 48.705 1.00 30.09 284 PRO A C 1
ATOM 2284 O O . PRO A 1 284 ? -14.729 28.618 48.394 1.00 31.91 284 PRO A O 1
ATOM 2288 N N . ARG A 1 285 ? -16.961 28.793 48.728 1.00 30.49 285 ARG A N 1
ATOM 2289 C CA . ARG A 1 285 ? -16.990 30.199 48.282 1.00 31.28 285 ARG A CA 1
ATOM 2290 C C . ARG A 1 285 ? -16.868 31.235 49.409 1.00 30.31 285 ARG A C 1
ATOM 2291 O O . ARG A 1 285 ? -16.993 32.449 49.177 1.00 31.08 285 ARG A O 1
ATOM 2299 N N . GLU A 1 286 ? -16.647 30.758 50.629 1.00 29.04 286 GLU A N 1
ATOM 2300 C CA . GLU A 1 286 ? -16.594 31.649 51.783 1.00 27.47 286 GLU A CA 1
ATOM 2301 C C . GLU A 1 286 ? -15.235 32.326 51.942 1.00 26.89 286 GLU A C 1
ATOM 2302 O O . GLU A 1 286 ? -14.185 31.684 51.885 1.00 28.12 286 GLU A O 1
ATOM 2308 N N . LYS A 1 287 ? -15.285 33.640 52.123 1.00 25.24 287 LYS A N 1
ATOM 2309 C CA . LYS A 1 287 ? -14.074 34.462 52.140 1.00 24.36 287 LYS A CA 1
ATOM 2310 C C . LYS A 1 287 ? -13.730 34.949 53.543 1.00 23.46 287 LYS A C 1
ATOM 2311 O O . LYS A 1 287 ? -14.618 35.199 54.348 1.00 23.42 287 LYS A O 1
ATOM 2317 N N . VAL A 1 288 ? -12.432 35.100 53.799 1.00 22.33 288 VAL A N 1
ATOM 2318 C CA . VAL A 1 288 ? -11.955 35.725 55.042 1.00 21.59 288 VAL A CA 1
ATOM 2319 C C . VAL A 1 288 ? -11.161 36.984 54.666 1.00 22.24 288 VAL A C 1
ATOM 2320 O O . VAL A 1 288 ? -10.171 36.876 53.946 1.00 22.51 288 VAL A O 1
ATOM 2324 N N . TRP A 1 289 ? -11.614 38.147 55.141 1.00 21.81 289 TRP A N 1
ATOM 2325 C CA . TRP A 1 289 ? -10.924 39.436 54.911 1.00 23.37 289 TRP A CA 1
ATOM 2326 C C . TRP A 1 289 ? -9.749 39.583 55.861 1.00 23.18 289 TRP A C 1
ATOM 2327 O O . TRP A 1 289 ? -9.899 39.414 57.065 1.00 22.35 289 TRP A O 1
ATOM 2338 N N . VAL A 1 290 ? -8.589 39.934 55.316 1.00 24.24 290 VAL A N 1
ATOM 2339 C CA . VAL A 1 290 ? -7.407 40.212 56.118 1.00 25.43 290 VAL A CA 1
ATOM 2340 C C . VAL A 1 290 ? -6.674 41.352 55.426 1.00 26.37 290 VAL A C 1
ATOM 2341 O O . VAL A 1 290 ? -6.754 41.490 54.216 1.00 26.59 290 VAL A O 1
ATOM 2345 N N . SER A 1 291 ? -5.987 42.170 56.212 1.00 26.48 291 SER A N 1
ATOM 2346 C CA . SER A 1 291 ? -5.163 43.242 55.662 1.00 27.55 291 SER A CA 1
ATOM 2347 C C . SER A 1 291 ? -3.979 42.646 54.905 1.00 27.91 291 SER A C 1
ATOM 2348 O O . SER A 1 291 ? -3.382 41.667 55.346 1.00 27.17 291 SER A O 1
ATOM 2351 N N . ASP A 1 292 ? -3.602 43.245 53.777 1.00 30.06 292 ASP A N 1
ATOM 2352 C CA . ASP A 1 292 ? -2.402 42.768 53.111 1.00 32.00 292 ASP A CA 1
ATOM 2353 C C . ASP A 1 292 ? -1.129 43.144 53.902 1.00 32.59 292 ASP A C 1
ATOM 2354 O O . ASP A 1 292 ? -0.027 42.718 53.551 1.00 33.89 292 ASP A O 1
ATOM 2359 N N . LYS A 1 293 ? -1.316 43.912 54.979 1.00 32.94 293 LYS A N 1
ATOM 2360 C CA . LYS A 1 293 ? -0.261 44.281 55.928 1.00 33.12 293 LYS A CA 1
ATOM 2361 C C . LYS A 1 293 ? -0.114 43.319 57.115 1.00 31.78 293 LYS A C 1
ATOM 2362 O O . LYS A 1 293 ? 0.883 43.395 57.842 1.00 32.51 293 LYS A O 1
ATOM 2368 N N . ALA A 1 294 ? -1.112 42.451 57.325 1.00 29.45 294 ALA A N 1
ATOM 2369 C CA . ALA A 1 294 ? -1.096 41.436 58.396 1.00 27.59 294 ALA A CA 1
ATOM 2370 C C . ALA A 1 294 ? 0.127 40.529 58.343 1.00 26.64 294 ALA A C 1
ATOM 2371 O O . ALA A 1 294 ? 0.734 40.343 57.280 1.0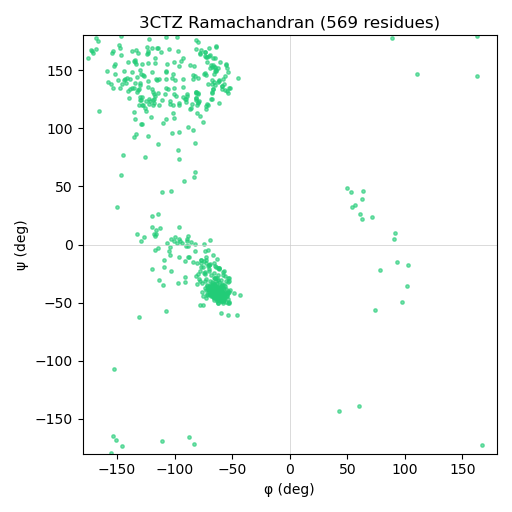0 26.16 294 ALA A O 1
ATOM 2373 N N . SER A 1 295 ? 0.479 39.954 59.491 1.00 24.91 295 SER A N 1
ATOM 2374 C CA . SER A 1 295 ? 1.648 39.079 59.568 1.00 23.82 295 SER A CA 1
ATOM 2375 C C . SER A 1 295 ? 1.472 37.856 58.682 1.00 23.79 295 SER A C 1
ATOM 2376 O O . SER A 1 295 ? 0.348 37.410 58.435 1.00 23.37 295 SER A O 1
ATOM 2379 N N . TYR A 1 296 ? 2.586 37.318 58.204 1.00 22.90 296 TYR A N 1
ATOM 2380 C CA . TYR A 1 296 ? 2.562 36.064 57.453 1.00 23.50 296 TYR A CA 1
ATOM 2381 C C . TYR A 1 296 ? 1.838 34.964 58.249 1.00 23.11 296 TYR A C 1
ATOM 2382 O O . TYR A 1 296 ? 1.036 34.210 57.681 1.00 23.16 296 TYR A O 1
ATOM 2391 N N . ALA A 1 297 ? 2.089 34.897 59.557 1.00 22.39 297 ALA A N 1
ATOM 2392 C CA . ALA A 1 297 ? 1.494 33.858 60.401 1.00 22.09 297 ALA A CA 1
ATOM 2393 C C . ALA A 1 297 ? -0.027 33.934 60.327 1.00 21.92 297 ALA A C 1
ATOM 2394 O O . ALA A 1 297 ? -0.698 32.905 60.185 1.00 22.61 297 ALA A O 1
ATOM 2396 N N . VAL A 1 298 ? -0.570 35.143 60.459 1.00 21.63 298 VAL A N 1
ATOM 2397 C CA . VAL A 1 298 ? -2.028 35.314 60.390 1.00 21.41 298 VAL A CA 1
ATOM 2398 C C . VAL A 1 298 ? -2.583 35.026 58.982 1.00 22.57 298 VAL A C 1
ATOM 2399 O O . VAL A 1 298 ? -3.550 34.250 58.815 1.00 22.69 298 VAL A O 1
ATOM 2403 N N A SER A 1 299 ? -1.977 35.642 57.972 0.50 23.13 299 SER A N 1
ATOM 2404 N N B SER A 1 299 ? -1.965 35.640 57.978 0.50 23.26 299 SER A N 1
ATOM 2405 C CA A SER A 1 299 ? -2.443 35.488 56.591 0.50 23.97 299 SER A CA 1
ATOM 2406 C CA B SER A 1 299 ? -2.403 35.499 56.588 0.50 24.22 299 SER A CA 1
ATOM 2407 C C A SER A 1 299 ? -2.354 34.040 56.099 0.50 24.63 299 SER A C 1
ATOM 2408 C C B SER A 1 299 ? -2.351 34.048 56.110 0.50 24.76 299 SER A C 1
ATOM 2409 O O A SER A 1 299 ? -3.288 33.549 55.460 0.50 24.79 299 SER A O 1
ATOM 2410 O O B SER A 1 299 ? -3.304 33.563 55.497 0.50 24.92 299 SER A O 1
ATOM 2415 N N . GLU A 1 300 ? -1.246 33.360 56.403 1.00 25.06 300 GLU A N 1
ATOM 2416 C CA . GLU A 1 300 ? -1.029 31.973 55.957 1.00 26.27 300 GLU A CA 1
ATOM 2417 C C . GLU A 1 300 ? -1.982 30.981 56.637 1.00 26.53 300 GLU A C 1
ATOM 2418 O O . GLU A 1 300 ? -2.283 29.916 56.095 1.00 27.07 300 GLU A O 1
ATOM 2424 N N . THR A 1 301 ? -2.488 31.351 57.807 1.00 26.29 301 THR A N 1
ATOM 2425 C CA . THR A 1 301 ? -3.462 30.524 58.500 1.00 26.20 301 THR A CA 1
ATOM 2426 C C . THR A 1 301 ? -4.733 30.386 57.648 1.00 26.53 301 THR A C 1
ATOM 2427 O O . THR A 1 301 ? -5.427 29.355 57.691 1.00 27.35 301 THR A O 1
ATOM 2431 N N . ILE A 1 302 ? -5.029 31.415 56.862 1.00 26.34 302 ILE A N 1
ATOM 2432 C CA . ILE A 1 302 ? -6.215 31.395 56.004 1.00 27.07 302 ILE A CA 1
ATOM 2433 C C . ILE A 1 302 ? -5.862 30.680 54.700 1.00 28.18 302 ILE A C 1
ATOM 2434 O O . ILE A 1 302 ? -4.948 31.118 53.986 1.00 28.56 302 ILE A O 1
ATOM 2439 N N . PRO A 1 303 ? -6.569 29.579 54.373 1.00 28.72 303 PRO A N 1
ATOM 2440 C CA . PRO A 1 303 ? -6.183 28.901 53.133 1.00 29.87 303 PRO A CA 1
ATOM 2441 C C . PRO A 1 303 ? -6.279 29.853 51.949 1.00 30.84 303 PRO A C 1
ATOM 2442 O O . PRO A 1 303 ? -7.199 30.682 51.882 1.00 30.74 303 PRO A O 1
ATOM 2446 N N . LYS A 1 304 ? -5.331 29.729 51.023 1.00 32.60 304 LYS A N 1
ATOM 2447 C CA . LYS A 1 304 ? -5.219 30.650 49.894 1.00 34.64 304 LYS A CA 1
ATOM 2448 C C . LYS A 1 304 ? -6.532 30.818 49.124 1.00 34.79 304 LYS A C 1
ATOM 2449 O O . LYS A 1 304 ? -6.876 31.931 48.712 1.00 35.41 304 LYS A O 1
ATOM 2455 N N . ASP A 1 305 ? -7.268 29.720 48.964 1.00 35.81 305 ASP A N 1
ATOM 2456 C CA . ASP A 1 305 ? -8.543 29.715 48.237 1.00 36.49 305 ASP A CA 1
ATOM 2457 C C . ASP A 1 305 ? -9.607 30.607 48.895 1.00 35.74 305 ASP A C 1
ATOM 2458 O O . ASP A 1 305 ? -10.566 31.021 48.250 1.00 36.20 305 ASP A O 1
ATOM 2463 N N . HIS A 1 306 ? -9.423 30.918 50.176 1.00 34.41 306 HIS A N 1
ATOM 2464 C CA . HIS A 1 306 ? -10.434 31.653 50.926 1.00 33.40 306 HIS A CA 1
ATOM 2465 C C . HIS A 1 306 ? -9.952 33.034 51.356 1.00 33.81 306 HIS A C 1
ATOM 2466 O O . HIS A 1 306 ? -10.712 33.820 51.934 1.00 32.79 306 HIS A O 1
ATOM 2473 N N . ARG A 1 307 ? -8.693 33.324 51.046 1.00 34.24 307 ARG A N 1
ATOM 2474 C CA . ARG A 1 307 ? -8.010 34.494 51.582 1.00 35.59 307 ARG A CA 1
ATOM 2475 C C . ARG A 1 307 ? -8.296 35.710 50.720 1.00 36.54 307 ARG A C 1
ATOM 2476 O O . ARG A 1 307 ? -7.958 35.735 49.532 1.00 37.18 307 ARG A O 1
ATOM 2484 N N . CYS A 1 308 ? -8.934 36.708 51.320 1.00 37.74 308 CYS A N 1
ATOM 2485 C CA . CYS A 1 308 ? -9.307 37.924 50.620 1.00 39.06 308 CYS A CA 1
ATOM 2486 C C . CYS A 1 308 ? -8.519 39.093 51.201 1.00 40.32 308 CYS A C 1
ATOM 2487 O O . CYS A 1 308 ? -8.988 39.776 52.115 1.00 40.78 308 CYS A O 1
ATOM 2490 N N . CYS A 1 309 ? -7.316 39.302 50.668 1.00 40.78 309 CYS A N 1
ATOM 2491 C CA . CYS A 1 309 ? -6.428 40.376 51.120 1.00 41.62 309 CYS A CA 1
ATOM 2492 C C . CYS A 1 309 ? -6.922 41.734 50.632 1.00 41.07 309 CYS A C 1
ATOM 2493 O O . CYS A 1 309 ? -7.520 41.836 49.559 1.00 41.38 309 CYS A O 1
ATOM 2496 N N . MET A 1 310 ? -6.691 42.769 51.435 1.00 40.54 310 MET A N 1
ATOM 2497 C CA . MET A 1 310 ? -7.066 44.125 51.056 1.00 40.23 310 MET A CA 1
ATOM 2498 C C . MET A 1 310 ? -6.026 45.152 51.504 1.00 39.56 310 MET A C 1
ATOM 2499 O O . MET A 1 310 ? -5.488 45.058 52.609 1.00 38.76 310 MET A O 1
ATOM 2504 N N . PRO A 1 311 ? -5.728 46.131 50.632 1.00 38.98 311 PRO A N 1
ATOM 2505 C CA . PRO A 1 311 ? -4.841 47.240 51.008 1.00 38.51 311 PRO A CA 1
ATOM 2506 C C . PRO A 1 311 ? -5.347 48.005 52.238 1.00 37.78 311 PRO A C 1
ATOM 2507 O O . PRO A 1 311 ? -4.566 48.280 53.155 1.00 38.37 311 PRO A O 1
ATOM 2511 N N . TYR A 1 312 ? -6.637 48.347 52.248 1.00 36.61 312 TYR A N 1
ATOM 2512 C CA . TYR A 1 312 ? -7.248 49.075 53.360 1.00 35.40 312 TYR A CA 1
ATOM 2513 C C . TYR A 1 312 ? -8.500 48.362 53.814 1.00 33.69 312 TYR A C 1
ATOM 2514 O O . TYR A 1 312 ? -9.425 48.131 53.020 1.00 33.93 312 TYR A O 1
ATOM 2523 N N . THR A 1 313 ? -8.558 48.031 55.096 1.00 30.84 313 THR A N 1
ATOM 2524 C CA . THR A 1 313 ? -9.757 47.387 55.597 1.00 28.32 313 THR A CA 1
ATOM 2525 C C . THR A 1 313 ? -10.901 48.402 55.581 1.00 27.28 313 THR A C 1
ATOM 2526 O O . THR A 1 313 ? -10.667 49.618 55.483 1.00 26.87 313 THR A O 1
ATOM 2530 N N . PRO A 1 314 ? -12.146 47.922 55.668 1.00 25.42 314 PRO A N 1
ATOM 2531 C CA . PRO A 1 314 ? -13.280 48.834 55.776 1.00 24.88 314 PRO A CA 1
ATOM 2532 C C . PRO A 1 314 ? -13.269 49.646 57.072 1.00 23.21 314 PRO A C 1
ATOM 2533 O O . PRO A 1 314 ? -13.921 50.674 57.164 1.00 23.00 314 PRO A O 1
ATOM 2537 N N . ILE A 1 315 ? -12.523 49.190 58.069 1.00 22.03 315 ILE A N 1
ATOM 2538 C CA . ILE A 1 315 ? -12.372 49.986 59.273 1.00 21.01 315 ILE A CA 1
ATOM 2539 C C . ILE A 1 315 ? -11.470 51.198 58.991 1.00 21.77 315 ILE A C 1
ATOM 2540 O O . ILE A 1 315 ? -11.784 52.321 59.374 1.00 21.19 315 ILE A O 1
ATOM 2545 N N . CYS A 1 316 ? -10.356 50.960 58.314 1.00 21.84 316 CYS A N 1
ATOM 2546 C CA . CYS A 1 316 ? -9.457 52.042 57.945 1.00 23.49 316 CYS A CA 1
ATOM 2547 C C . CYS A 1 316 ? -10.201 53.148 57.160 1.00 22.86 316 CYS A C 1
ATOM 2548 O O . CYS A 1 316 ? -10.051 54.334 57.437 1.00 23.08 316 CYS A O 1
ATOM 2551 N N . ILE A 1 317 ? -11.038 52.730 56.217 1.00 22.87 317 ILE A N 1
ATOM 2552 C CA . ILE A 1 317 ? -11.829 53.637 55.400 1.00 22.94 317 ILE A CA 1
ATOM 2553 C C . ILE A 1 317 ? -12.882 54.403 56.224 1.00 22.26 317 ILE A C 1
ATOM 2554 O O . ILE A 1 317 ? -13.042 55.612 56.076 1.00 22.54 317 ILE A O 1
ATOM 2559 N N . ALA A 1 318 ? -13.590 53.703 57.107 1.00 20.91 318 ALA A N 1
ATOM 2560 C CA . ALA A 1 318 ? -14.605 54.364 57.910 1.00 20.55 318 ALA A CA 1
ATOM 2561 C C . ALA A 1 318 ? -13.986 55.357 58.901 1.00 20.18 318 ALA A C 1
ATOM 2562 O O . ALA A 1 318 ? -14.497 56.460 59.078 1.00 20.33 318 ALA A O 1
ATOM 2564 N N . LYS A 1 319 ? -12.894 54.961 59.553 1.00 19.47 319 LYS A N 1
ATOM 2565 C CA . LYS A 1 319 ? -12.353 55.826 60.596 1.00 19.05 319 LYS A CA 1
ATOM 2566 C C . LYS A 1 319 ? -11.624 57.054 60.043 1.00 18.14 319 LYS A C 1
ATOM 2567 O O . LYS A 1 319 ? -11.412 58.015 60.764 1.00 18.18 319 LYS A O 1
ATOM 2573 N N . ALA A 1 320 ? -11.316 57.035 58.751 1.00 17.45 320 ALA A N 1
ATOM 2574 C CA . ALA A 1 320 ? -10.687 58.174 58.091 1.00 17.47 320 ALA A CA 1
ATOM 2575 C C . ALA A 1 320 ? -11.604 59.394 58.058 1.00 17.33 320 ALA A C 1
ATOM 2576 O O . ALA A 1 320 ? -11.141 60.534 58.015 1.00 17.71 320 ALA A O 1
ATOM 2578 N N . VAL A 1 321 ? -12.909 59.154 58.049 1.00 17.07 321 VAL A N 1
ATOM 2579 C CA . VAL A 1 321 ? -13.848 60.256 57.985 1.00 17.19 321 VAL A CA 1
ATOM 2580 C C . VAL A 1 321 ? -14.399 60.485 59.387 1.00 17.17 321 VAL A C 1
ATOM 2581 O O . VAL A 1 321 ? -15.108 59.630 59.939 1.00 18.04 321 VAL A O 1
ATOM 2585 N N . LYS A 1 322 ? -14.054 61.635 59.961 1.00 16.53 322 LYS A N 1
ATOM 2586 C CA . LYS A 1 322 ? -14.501 61.971 61.312 1.00 16.66 322 LYS A CA 1
ATOM 2587 C C . LYS A 1 322 ? -15.938 62.481 61.262 1.00 17.05 322 LYS A C 1
ATOM 2588 O O . LYS A 1 322 ? -16.270 63.341 60.431 1.00 18.21 322 LYS A O 1
ATOM 2594 N N . ASN A 1 323 ? -16.786 61.910 62.115 1.00 17.60 323 ASN A N 1
ATOM 2595 C CA . ASN A 1 323 ? -18.153 62.422 62.262 1.00 16.98 323 ASN A CA 1
ATOM 2596 C C . ASN A 1 323 ? -18.147 63.719 63.085 1.00 17.91 323 ASN A C 1
ATOM 2597 O O . ASN A 1 323 ? -17.077 64.190 63.517 1.00 17.27 323 ASN A O 1
ATOM 2602 N N A SER A 1 324 ? -19.315 64.323 63.295 0.50 18.20 324 SER A N 1
ATOM 2603 N N B SER A 1 324 ? -19.324 64.311 63.275 0.50 18.32 324 SER A N 1
ATOM 2604 C CA A SER A 1 324 ? -19.357 65.617 63.963 0.50 18.56 324 SER A CA 1
ATOM 2605 C CA B SER A 1 324 ? -19.421 65.576 63.977 0.50 18.81 324 SER A CA 1
ATOM 2606 C C A SER A 1 324 ? -18.929 65.560 65.444 0.50 18.24 324 SER A C 1
ATOM 2607 C C B SER A 1 324 ? -18.831 65.494 65.390 0.50 18.31 324 SER A C 1
ATOM 2608 O O A SER A 1 324 ? -18.381 66.533 65.956 0.50 18.74 324 SER A O 1
ATOM 2609 O O B SER A 1 324 ? -18.070 66.369 65.798 0.50 18.78 324 SER A O 1
ATOM 2614 N N . ALA A 1 325 ? -19.179 64.438 66.125 1.00 17.99 325 ALA A N 1
ATOM 2615 C CA . ALA A 1 325 ? -18.722 64.285 67.516 1.00 16.82 325 ALA A CA 1
ATOM 2616 C C . ALA A 1 325 ? -17.200 64.248 67.505 1.00 16.24 325 ALA A C 1
ATOM 2617 O O . ALA A 1 325 ? -16.555 64.919 68.321 1.00 17.54 325 ALA A O 1
ATOM 2619 N N . GLU A 1 326 ? -16.634 63.470 66.586 1.00 16.12 326 GLU A N 1
ATOM 2620 C CA . GLU A 1 326 ? -15.169 63.336 66.526 1.00 15.28 326 GLU A CA 1
ATOM 2621 C C . GLU A 1 326 ? -14.499 64.652 66.130 1.00 15.90 326 GLU A C 1
ATOM 2622 O O . GLU A 1 326 ? -13.507 65.076 66.747 1.00 16.03 326 GLU A O 1
ATOM 2628 N N . SER A 1 327 ? -15.030 65.312 65.104 1.00 15.76 327 SER A N 1
ATOM 2629 C CA . SER A 1 327 ? -14.384 66.553 64.675 1.00 16.73 327 SER A CA 1
ATOM 2630 C C . SER A 1 327 ? -14.530 67.696 65.689 1.00 16.72 327 SER A C 1
ATOM 2631 O O . SER A 1 327 ? -13.579 68.482 65.897 1.00 16.24 327 SER A O 1
ATOM 2634 N N . GLU A 1 328 ? -15.681 67.769 66.359 1.00 17.22 328 GLU A N 1
ATOM 2635 C CA . GLU A 1 328 ? -15.826 68.716 67.468 1.00 18.15 328 GLU A CA 1
ATOM 2636 C C . GLU A 1 328 ? -14.823 68.424 68.593 1.00 17.09 328 GLU A C 1
ATOM 2637 O O . GLU A 1 328 ? -14.269 69.350 69.166 1.00 16.74 328 GLU A O 1
ATOM 2643 N N . GLY A 1 329 ? -14.585 67.145 68.900 1.00 15.92 329 GLY A N 1
ATOM 2644 C CA . GLY A 1 329 ? -13.535 66.776 69.868 1.00 15.52 329 GLY A CA 1
ATOM 2645 C C . GLY A 1 329 ? -12.174 67.273 69.409 1.00 14.92 329 GLY A C 1
ATOM 2646 O O . GLY A 1 329 ? -11.414 67.833 70.198 1.00 15.34 329 GLY A O 1
ATOM 2647 N N . MET A 1 330 ? -11.867 67.058 68.137 1.00 14.32 330 MET A N 1
ATOM 2648 C CA . MET A 1 330 ? -10.594 67.546 67.598 1.00 13.99 330 MET A CA 1
ATOM 2649 C C . MET A 1 330 ? -10.448 69.052 67.764 1.00 14.01 330 MET A C 1
ATOM 2650 O O . MET A 1 330 ? -9.337 69.536 68.076 1.00 14.78 330 MET A O 1
ATOM 2655 N N . ARG A 1 331 ? -11.541 69.802 67.537 1.00 14.62 331 ARG A N 1
ATOM 2656 C CA . ARG A 1 331 ? -11.519 71.256 67.741 1.00 15.50 331 ARG A CA 1
ATOM 2657 C C . ARG A 1 331 ? -11.185 71.598 69.190 1.00 15.89 331 ARG A C 1
ATOM 2658 O O . ARG A 1 331 ? -10.295 72.407 69.440 1.00 16.05 331 ARG A O 1
ATOM 2666 N N . ARG A 1 332 ? -11.863 70.932 70.130 1.00 15.10 332 ARG A N 1
ATOM 2667 C CA . ARG A 1 332 ? -11.655 71.135 71.576 1.00 16.10 332 ARG A CA 1
ATOM 2668 C C . ARG A 1 332 ? -10.223 70.838 71.991 1.00 16.40 332 ARG A C 1
ATOM 2669 O O . ARG A 1 332 ? -9.595 71.624 72.722 1.00 16.85 332 ARG A O 1
ATOM 2677 N N . ALA A 1 333 ? -9.701 69.711 71.506 1.00 15.09 333 ALA A N 1
ATOM 2678 C CA . ALA A 1 333 ? -8.346 69.298 71.831 1.00 14.88 333 ALA A CA 1
ATOM 2679 C C . ALA A 1 333 ? -7.391 70.372 71.347 1.00 14.76 333 ALA A C 1
ATOM 2680 O O . ALA A 1 333 ? -6.453 70.755 72.063 1.00 14.54 333 ALA A O 1
ATOM 2682 N N . HIS A 1 334 ? -7.619 70.864 70.124 1.00 14.32 334 HIS A N 1
ATOM 2683 C CA . HIS A 1 334 ? -6.742 71.907 69.554 1.00 13.37 334 HIS A CA 1
ATOM 2684 C C . HIS A 1 334 ? -6.820 73.241 70.284 1.00 14.11 334 HIS A C 1
ATOM 2685 O O . HIS A 1 334 ? -5.807 73.948 70.387 1.00 14.08 334 HIS A O 1
ATOM 2692 N N . ILE A 1 335 ? -8.004 73.573 70.813 1.00 14.55 335 ILE A N 1
ATOM 2693 C CA . ILE A 1 335 ? -8.163 74.816 71.601 1.00 15.27 335 ILE A CA 1
ATOM 2694 C C . ILE A 1 335 ? -7.349 74.735 72.909 1.00 16.00 335 ILE A C 1
ATOM 2695 O O . ILE A 1 335 ? -6.537 75.630 73.227 1.00 15.95 335 ILE A O 1
ATOM 2700 N N . LYS A 1 336 ? -7.484 73.621 73.611 1.00 16.26 336 LYS A N 1
ATOM 2701 C CA . LYS A 1 336 ? -6.625 73.369 74.791 1.00 16.27 336 LYS A CA 1
ATOM 2702 C C . LYS A 1 336 ? -5.131 73.382 74.477 1.00 15.77 336 LYS A C 1
ATOM 2703 O O . LYS A 1 336 ? -4.329 73.991 75.205 1.00 15.13 336 LYS A O 1
ATOM 2709 N N . ASP A 1 337 ? -4.760 72.758 73.361 1.00 13.85 337 ASP A N 1
ATOM 2710 C CA . ASP A 1 337 ? -3.342 72.661 72.998 1.00 13.77 337 ASP A CA 1
ATOM 2711 C C . ASP A 1 337 ? -2.800 74.060 72.716 1.00 13.74 337 ASP A C 1
ATOM 2712 O O . ASP A 1 337 ? -1.662 74.375 73.076 1.00 13.47 337 ASP A O 1
ATOM 2717 N N . ALA A 1 338 ? -3.609 74.891 72.054 1.00 13.75 338 ALA A N 1
ATOM 2718 C CA . ALA A 1 338 ? -3.177 76.249 71.720 1.00 13.92 338 ALA A CA 1
ATOM 2719 C C . ALA A 1 338 ? -3.003 77.084 72.970 1.00 14.36 338 ALA A C 1
ATOM 2720 O O . ALA A 1 338 ? -2.077 77.897 73.050 1.00 14.72 338 ALA A O 1
ATOM 2722 N N . VAL A 1 339 ? -3.888 76.903 73.945 1.00 14.05 339 VAL A N 1
ATOM 2723 C CA . VAL A 1 339 ? -3.718 77.588 75.239 1.00 14.82 339 VAL A CA 1
ATOM 2724 C C . VAL A 1 339 ? -2.355 77.277 75.828 1.00 14.60 339 VAL A C 1
ATOM 2725 O O . VAL A 1 339 ? -1.610 78.192 76.206 1.00 14.21 339 VAL A O 1
ATOM 2729 N N . ALA A 1 340 ? -2.021 75.984 75.871 1.00 14.80 340 ALA A N 1
ATOM 2730 C CA . ALA A 1 340 ? -0.742 75.529 76.397 1.00 14.52 340 ALA A CA 1
ATOM 2731 C C . ALA A 1 340 ? 0.426 76.153 75.625 1.00 14.44 340 ALA A C 1
ATOM 2732 O O . ALA A 1 340 ? 1.422 76.586 76.223 1.00 15.12 340 ALA A O 1
ATOM 2734 N N . LEU A 1 341 ? 0.298 76.237 74.298 1.00 13.49 341 LEU A N 1
ATOM 2735 C CA . LEU A 1 341 ? 1.396 76.800 73.489 1.00 13.95 341 LEU A CA 1
ATOM 2736 C C . LEU A 1 341 ? 1.509 78.315 73.622 1.00 14.13 341 LEU A C 1
ATOM 2737 O O . LEU A 1 341 ? 2.611 78.858 73.561 1.00 14.06 341 LEU A O 1
ATOM 2742 N N . CYS A 1 342 ? 0.383 79.000 73.831 1.00 14.43 342 CYS A N 1
ATOM 2743 C CA . CYS A 1 342 ? 0.463 80.443 74.142 1.00 15.55 342 CYS A CA 1
ATOM 2744 C C . CYS A 1 342 ? 1.275 80.663 75.426 1.00 15.07 342 CYS A C 1
ATOM 2745 O O . CYS A 1 342 ? 2.127 81.567 75.497 1.00 15.39 342 CYS A O 1
ATOM 2748 N N . GLU A 1 343 ? 0.999 79.846 76.443 1.00 15.37 343 GLU A N 1
ATOM 2749 C CA . GLU A 1 343 ? 1.766 79.915 77.693 1.00 14.82 343 GLU A CA 1
ATOM 2750 C C . GLU A 1 343 ? 3.233 79.599 77.410 1.00 15.29 343 GLU A C 1
ATOM 2751 O O . GLU A 1 343 ? 4.117 80.310 77.866 1.00 15.54 343 GLU A O 1
ATOM 2757 N N . LEU A 1 344 ? 3.491 78.562 76.615 1.00 14.34 344 LEU A N 1
ATOM 2758 C CA . LEU A 1 344 ? 4.870 78.174 76.336 1.00 14.73 344 LEU A CA 1
ATOM 2759 C C . LEU A 1 344 ? 5.618 79.273 75.601 1.00 14.82 344 LEU A C 1
ATOM 2760 O O . LEU A 1 344 ? 6.746 79.603 75.959 1.00 15.32 344 LEU A O 1
ATOM 2765 N N . PHE A 1 345 ? 5.023 79.810 74.538 1.00 14.84 345 PHE A N 1
ATOM 2766 C CA . PHE A 1 345 ? 5.770 80.756 73.703 1.00 14.78 345 PHE A CA 1
ATOM 2767 C C . PHE A 1 345 ? 5.998 82.065 74.461 1.00 15.84 345 PHE A C 1
ATOM 2768 O O . PHE A 1 345 ? 7.032 82.703 74.297 1.00 16.86 345 PHE A O 1
ATOM 2776 N N . ASN A 1 346 ? 5.029 82.465 75.282 1.00 16.27 346 ASN A N 1
ATOM 2777 C CA . ASN A 1 346 ? 5.227 83.624 76.157 1.00 16.43 346 ASN A CA 1
ATOM 2778 C C . ASN A 1 346 ? 6.404 83.388 77.121 1.00 17.35 346 ASN A C 1
ATOM 2779 O O . ASN A 1 346 ? 7.265 84.252 77.299 1.00 17.42 346 ASN A O 1
ATOM 2784 N N . TRP A 1 347 ? 6.439 82.202 77.719 1.00 16.77 347 TRP A N 1
ATOM 2785 C CA . TRP A 1 347 ? 7.504 81.816 78.638 1.00 16.94 347 TRP A CA 1
ATOM 2786 C C . TRP A 1 347 ? 8.829 81.855 77.886 1.00 17.48 347 TRP A C 1
ATOM 2787 O O . TRP A 1 347 ? 9.817 82.408 78.382 1.00 17.75 347 TRP A O 1
ATOM 2798 N N . LEU A 1 348 ? 8.857 81.317 76.665 1.00 16.70 348 LEU A N 1
ATOM 2799 C CA . LEU A 1 348 ? 10.098 81.333 75.883 1.00 17.09 348 LEU A CA 1
ATOM 2800 C C . LEU A 1 348 ? 10.591 82.757 75.653 1.00 17.66 348 LEU A C 1
ATOM 2801 O O . LEU A 1 348 ? 11.795 83.049 75.807 1.00 18.25 348 LEU A O 1
ATOM 2806 N N . GLU A 1 349 ? 9.668 83.655 75.317 1.00 18.25 349 GLU A N 1
ATOM 2807 C CA . GLU A 1 349 ? 10.056 85.043 75.035 1.00 19.10 349 GLU A CA 1
ATOM 2808 C C . GLU A 1 349 ? 10.658 85.729 76.269 1.00 19.92 349 GLU A C 1
ATOM 2809 O O . GLU A 1 349 ? 11.591 86.531 76.152 1.00 20.46 349 GLU A O 1
ATOM 2815 N N . LYS A 1 350 ? 10.156 85.354 77.441 1.00 19.84 350 LYS A N 1
ATOM 2816 C CA . LYS A 1 350 ? 10.650 85.905 78.699 1.00 20.94 350 LYS A CA 1
ATOM 2817 C C . LYS A 1 350 ? 11.979 85.302 79.084 1.00 21.16 350 LYS A C 1
ATOM 2818 O O . LYS A 1 350 ? 12.865 86.013 79.568 1.00 22.00 350 LYS A O 1
ATOM 2824 N N . GLU A 1 351 ? 12.118 83.992 78.888 1.00 20.49 351 GLU A N 1
ATOM 2825 C CA . GLU A 1 351 ? 13.214 83.254 79.502 1.00 20.69 351 GLU A CA 1
ATOM 2826 C C . GLU A 1 351 ? 14.410 83.034 78.615 1.00 20.24 351 GLU A C 1
ATOM 2827 O O . GLU A 1 351 ? 15.540 82.980 79.115 1.00 20.82 351 GLU A O 1
ATOM 2833 N N . VAL A 1 352 ? 14.199 82.881 77.307 1.00 18.95 352 VAL A N 1
ATOM 2834 C CA . VAL A 1 352 ? 15.358 82.669 76.419 1.00 18.99 352 VAL A CA 1
ATOM 2835 C C . VAL A 1 352 ? 16.451 83.759 76.552 1.00 19.92 352 VAL A C 1
ATOM 2836 O O . VAL A 1 352 ? 17.653 83.422 76.591 1.00 19.32 352 VAL A O 1
ATOM 2840 N N . PRO A 1 353 ? 16.060 85.050 76.623 1.00 21.01 353 PRO A N 1
ATOM 2841 C CA . PRO A 1 353 ? 17.110 86.105 76.748 1.00 21.97 353 PRO A CA 1
ATOM 2842 C C . PRO A 1 353 ? 17.961 85.993 78.017 1.00 23.57 353 PRO A C 1
ATOM 2843 O O . PRO A 1 353 ? 19.066 86.539 78.053 1.00 23.58 353 PRO A O 1
ATOM 2847 N N . LYS A 1 354 ? 17.455 85.306 79.046 1.00 23.83 354 LYS A N 1
ATOM 2848 C CA . LYS A 1 354 ? 18.211 85.124 80.289 1.00 24.96 354 LYS A CA 1
ATOM 2849 C C . LYS A 1 354 ? 19.313 84.057 80.166 1.00 25.34 354 LYS A C 1
ATOM 2850 O O . LYS A 1 354 ? 20.185 83.957 81.039 1.00 26.14 354 LYS A O 1
ATOM 2856 N N . GLY A 1 355 ? 19.269 83.256 79.094 1.00 24.41 355 GLY A N 1
ATOM 2857 C CA . GLY A 1 355 ? 20.375 82.339 78.751 1.00 24.04 355 GLY A CA 1
ATOM 2858 C C . GLY A 1 355 ? 20.318 80.927 79.321 1.00 24.05 355 GLY A C 1
ATOM 2859 O O . GLY A 1 355 ? 21.242 80.124 79.130 1.00 25.12 355 GLY A O 1
ATOM 2860 N N . GLY A 1 356 ? 19.226 80.599 80.001 1.00 23.34 356 GLY A N 1
ATOM 2861 C CA . GLY A 1 356 ? 19.131 79.309 80.669 1.00 22.39 356 GLY A CA 1
ATOM 2862 C C . GLY A 1 356 ? 18.220 78.289 80.025 1.00 22.36 356 GLY A C 1
ATOM 2863 O O . GLY A 1 356 ? 18.072 77.173 80.544 1.00 23.99 356 GLY A O 1
ATOM 2864 N N . VAL A 1 357 ? 17.619 78.654 78.897 1.00 21.22 357 VAL A N 1
ATOM 2865 C CA . VAL A 1 357 ? 16.682 77.731 78.225 1.00 19.90 357 VAL A CA 1
ATOM 2866 C C . VAL A 1 357 ? 17.420 76.836 77.240 1.00 20.18 357 VAL A C 1
ATOM 2867 O O . VAL A 1 357 ? 18.186 77.316 76.397 1.00 20.82 357 VAL A O 1
ATOM 2871 N N . THR A 1 358 ? 17.209 75.531 77.377 1.00 19.78 358 THR A N 1
ATOM 2872 C CA . THR A 1 358 ? 17.842 74.559 76.502 1.00 19.52 358 THR A CA 1
ATOM 2873 C C . THR A 1 358 ? 16.800 73.840 75.669 1.00 18.82 358 THR A C 1
ATOM 2874 O O . THR A 1 358 ? 15.603 73.970 75.922 1.00 18.61 358 THR A O 1
ATOM 2878 N N . GLU A 1 359 ? 17.261 73.086 74.679 1.00 18.28 359 GLU A N 1
ATOM 2879 C CA . GLU A 1 359 ? 16.309 72.354 73.819 1.00 17.90 359 GLU A CA 1
ATOM 2880 C C . GLU A 1 359 ? 15.438 71.448 74.680 1.00 18.63 359 GLU A C 1
ATOM 2881 O O . GLU A 1 359 ? 14.223 71.390 74.511 1.00 18.08 359 GLU A O 1
ATOM 2887 N N . ILE A 1 360 ? 16.063 70.759 75.632 1.00 18.57 360 ILE A N 1
ATOM 2888 C CA . ILE A 1 360 ? 15.303 69.858 76.506 1.00 19.69 360 ILE A CA 1
ATOM 2889 C C . ILE A 1 360 ? 14.429 70.617 77.498 1.00 19.31 360 ILE A C 1
ATOM 2890 O O . ILE A 1 360 ? 13.291 70.242 77.727 1.00 20.07 360 ILE A O 1
ATOM 2895 N N . SER A 1 361 ? 14.943 71.677 78.114 1.00 18.44 361 SER A N 1
ATOM 2896 C CA . SER A 1 361 ? 14.084 72.382 79.072 1.00 18.31 361 SER A CA 1
ATOM 2897 C C . SER A 1 361 ? 12.847 73.007 78.398 1.00 18.02 361 SER A C 1
ATOM 2898 O O . SER A 1 361 ? 11.780 73.087 79.004 1.00 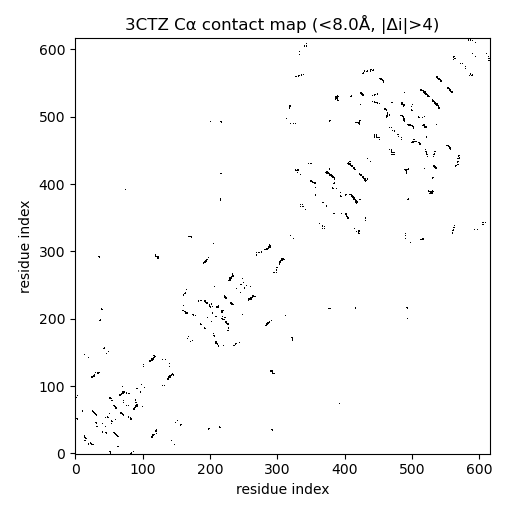19.09 361 SER A O 1
ATOM 2901 N N . ALA A 1 362 ? 12.979 73.420 77.131 1.00 17.21 362 ALA A N 1
ATOM 2902 C CA . ALA A 1 362 ? 11.829 73.974 76.408 1.00 16.16 362 ALA A CA 1
ATOM 2903 C C . ALA A 1 362 ? 10.838 72.850 76.114 1.00 16.56 362 ALA A C 1
ATOM 2904 O O . ALA A 1 362 ? 9.634 73.031 76.277 1.00 16.58 362 ALA A O 1
ATOM 2906 N N . ALA A 1 363 ? 11.340 71.688 75.701 1.00 16.48 363 ALA A N 1
ATOM 2907 C CA . ALA A 1 363 ? 10.445 70.531 75.479 1.00 16.45 363 ALA A CA 1
ATOM 2908 C C . ALA A 1 363 ? 9.751 70.168 76.799 1.00 17.32 363 ALA A C 1
ATOM 2909 O O . ALA A 1 363 ? 8.533 69.955 76.847 1.00 16.88 363 ALA A O 1
ATOM 2911 N N . ASP A 1 364 ? 10.504 70.155 77.903 1.00 17.72 364 ASP A N 1
ATOM 2912 C CA . ASP A 1 364 ? 9.905 69.841 79.200 1.00 18.41 364 ASP A CA 1
ATOM 2913 C C . ASP A 1 364 ? 8.781 70.827 79.531 1.00 18.23 364 ASP A C 1
ATOM 2914 O O . ASP A 1 364 ? 7.694 70.437 79.974 1.00 18.84 364 ASP A O 1
ATOM 2919 N N . LYS A 1 365 ? 9.027 72.111 79.264 1.00 18.35 365 LYS A N 1
ATOM 2920 C CA . LYS A 1 365 ? 8.049 73.139 79.570 1.00 17.96 365 LYS A CA 1
ATOM 2921 C C . LYS A 1 365 ? 6.788 72.995 78.714 1.00 17.87 365 LYS A C 1
ATOM 2922 O O . LYS A 1 365 ? 5.678 73.272 79.173 1.00 17.56 365 LYS A O 1
ATOM 2928 N N . ALA A 1 366 ? 6.959 72.569 77.469 1.00 16.93 366 ALA A N 1
ATOM 2929 C CA . ALA A 1 366 ? 5.793 72.372 76.597 1.00 16.29 366 ALA A CA 1
ATOM 2930 C C . ALA A 1 366 ? 4.870 71.316 77.214 1.00 16.79 366 ALA A C 1
ATOM 2931 O O . ALA A 1 366 ? 3.635 71.504 77.302 1.00 17.66 366 ALA A O 1
ATOM 2933 N N . GLU A 1 367 ? 5.473 70.217 77.677 1.00 17.00 367 GLU A N 1
ATOM 2934 C CA . GLU A 1 367 ? 4.703 69.148 78.348 1.00 17.17 367 GLU A CA 1
ATOM 2935 C C . GLU A 1 367 ? 4.042 69.654 79.637 1.00 17.36 367 GLU A C 1
ATOM 2936 O O . GLU A 1 367 ? 2.863 69.366 79.921 1.00 18.83 367 GLU A O 1
ATOM 2942 N N . GLU A 1 368 ? 4.801 70.407 80.421 1.00 17.59 368 GLU A N 1
ATOM 2943 C CA . GLU A 1 368 ? 4.272 71.000 81.639 1.00 18.34 368 GLU A CA 1
ATOM 2944 C C . GLU A 1 368 ? 2.996 71.829 81.402 1.00 17.59 368 GLU A C 1
ATOM 2945 O O . GLU A 1 368 ? 1.987 71.671 82.094 1.00 18.87 368 GLU A O 1
ATOM 2951 N N . PHE A 1 369 ? 3.007 72.684 80.380 1.00 17.24 369 PHE A N 1
ATOM 2952 C CA . PHE A 1 369 ? 1.824 73.465 80.108 1.00 16.63 369 PHE A CA 1
ATOM 2953 C C . PHE A 1 369 ? 0.694 72.603 79.565 1.00 16.73 369 PHE A C 1
ATOM 2954 O O . PHE A 1 369 ? -0.468 72.811 79.910 1.00 17.12 369 PHE A O 1
ATOM 2962 N N . ARG A 1 370 ? 1.016 71.623 78.726 1.00 16.40 370 ARG A N 1
ATOM 2963 C CA . ARG A 1 370 ? -0.052 70.749 78.224 1.00 16.68 370 ARG A CA 1
ATOM 2964 C C . ARG A 1 370 ? -0.766 69.990 79.344 1.00 17.95 370 ARG A C 1
ATOM 2965 O O . ARG A 1 370 ? -1.997 69.838 79.322 1.00 18.91 370 ARG A O 1
ATOM 2973 N N . ARG A 1 371 ? 0.006 69.541 80.335 1.00 18.19 371 ARG A N 1
ATOM 2974 C CA . ARG A 1 371 ? -0.535 68.727 81.441 1.00 18.69 371 ARG A CA 1
ATOM 2975 C C . ARG A 1 371 ? -1.540 69.498 82.291 1.00 19.28 371 ARG A C 1
ATOM 2976 O O . ARG A 1 371 ? -2.315 68.899 83.033 1.00 20.93 371 ARG A O 1
ATOM 2984 N N . GLN A 1 372 ? -1.499 70.830 82.213 1.00 18.15 372 GLN A N 1
ATOM 2985 C CA . GLN A 1 372 ? -2.463 71.683 82.910 1.00 18.30 372 GLN A CA 1
ATOM 2986 C C . GLN A 1 372 ? -3.861 71.604 82.327 1.00 17.98 372 GLN A C 1
ATOM 2987 O O . GLN A 1 372 ? -4.829 71.927 82.996 1.00 19.60 372 GLN A O 1
ATOM 2993 N N . GLN A 1 373 ? -3.956 71.201 81.063 1.00 17.65 373 GLN A N 1
ATOM 2994 C CA . GLN A 1 373 ? -5.222 71.231 80.351 1.00 17.68 373 GLN A CA 1
ATOM 2995 C C . GLN A 1 373 ? -6.086 70.002 80.666 1.00 18.21 373 GLN A C 1
ATOM 2996 O O . GLN A 1 373 ? -5.564 68.887 80.850 1.00 18.94 373 GLN A O 1
ATOM 3002 N N . ALA A 1 374 ? -7.399 70.223 80.707 1.00 18.80 374 ALA A N 1
ATOM 3003 C CA . ALA A 1 374 ? -8.363 69.187 81.029 1.00 18.89 374 ALA A CA 1
ATOM 3004 C C . ALA A 1 374 ? -8.223 68.004 80.084 1.00 18.90 374 ALA A C 1
ATOM 3005 O O . ALA A 1 374 ? -8.167 68.166 78.851 1.00 18.75 374 ALA A O 1
ATOM 3007 N N . ASP A 1 375 ? -8.210 66.809 80.666 1.00 18.79 375 ASP A N 1
ATOM 3008 C CA . ASP A 1 375 ? -8.217 65.551 79.915 1.00 18.96 375 ASP A CA 1
ATOM 3009 C C . ASP A 1 375 ? -7.013 65.328 79.021 1.00 17.78 375 ASP A C 1
ATOM 3010 O O . ASP A 1 375 ? -7.064 64.504 78.119 1.00 17.44 375 ASP A O 1
ATOM 3015 N N . PHE A 1 376 ? -5.912 66.013 79.322 1.00 17.21 376 PHE A N 1
ATOM 3016 C CA . PHE A 1 376 ? -4.627 65.613 78.778 1.00 17.96 376 PHE A CA 1
ATOM 3017 C C . PHE A 1 376 ? -4.350 64.139 79.111 1.00 17.79 376 PHE A C 1
ATOM 3018 O O . PHE A 1 376 ? -4.514 63.694 80.267 1.00 18.31 376 PHE A O 1
ATOM 3026 N N . VAL A 1 377 ? -3.934 63.374 78.105 1.00 16.91 377 VAL A N 1
ATOM 3027 C CA . VAL A 1 377 ? -3.576 61.965 78.325 1.00 17.55 377 VAL A CA 1
ATOM 3028 C C . VAL A 1 377 ? -2.078 61.718 78.258 1.00 18.44 377 VAL A C 1
ATOM 3029 O O . VAL A 1 377 ? -1.494 61.194 79.215 1.00 19.93 377 VAL A O 1
ATOM 3033 N N . ASP A 1 378 ? -1.455 62.070 77.138 1.00 18.32 378 ASP A N 1
ATOM 3034 C CA . ASP A 1 378 ? -0.004 61.917 76.992 1.00 18.79 378 ASP A CA 1
ATOM 3035 C C . ASP A 1 378 ? 0.435 62.655 75.737 1.00 18.02 378 ASP A C 1
ATOM 3036 O O . ASP A 1 378 ? -0.391 63.236 75.035 1.00 17.90 378 ASP A O 1
ATOM 3041 N N . LEU A 1 379 ? 1.738 62.658 75.474 1.00 17.76 379 LEU A N 1
ATOM 3042 C CA . LEU A 1 379 ? 2.245 63.233 74.224 1.00 17.20 379 LEU A CA 1
ATOM 3043 C C . LEU A 1 379 ? 1.900 62.312 73.055 1.00 17.24 379 LEU A C 1
ATOM 3044 O O . LEU A 1 379 ? 1.894 61.082 73.200 1.00 17.70 379 LEU A O 1
ATOM 3049 N N . SER A 1 380 ? 1.633 62.891 71.890 1.00 15.98 380 SER A N 1
ATOM 3050 C CA . SER A 1 380 ? 1.245 62.067 70.734 1.00 15.50 380 SER A CA 1
ATOM 3051 C C . SER A 1 380 ? 2.446 61.577 69.926 1.00 15.44 380 SER A C 1
ATOM 3052 O O . SER A 1 380 ? 2.302 60.738 69.023 1.00 15.17 380 SER A O 1
ATOM 3055 N N . PHE A 1 381 ? 3.620 62.139 70.235 1.00 15.41 381 PHE A N 1
ATOM 3056 C CA . PHE A 1 381 ? 4.926 61.707 69.701 1.00 15.34 381 PHE A CA 1
ATOM 3057 C C . PHE A 1 381 ? 5.986 62.482 70.514 1.00 15.79 381 PHE A C 1
ATOM 3058 O O . PHE A 1 381 ? 5.649 63.426 71.211 1.00 15.04 381 PHE A O 1
ATOM 3066 N N . PRO A 1 382 ? 7.260 62.062 70.453 1.00 16.64 382 PRO A N 1
ATOM 3067 C CA . PRO A 1 382 ? 8.305 62.794 71.176 1.00 16.41 382 PRO A CA 1
ATOM 3068 C C . PRO A 1 382 ? 8.548 64.189 70.589 1.00 15.98 382 PRO A C 1
ATOM 3069 O O . PRO A 1 382 ? 8.700 64.351 69.373 1.00 15.61 382 PRO A O 1
ATOM 3073 N N . THR A 1 383 ? 8.575 65.182 71.464 1.00 14.73 383 THR A N 1
ATOM 3074 C CA . THR A 1 383 ? 8.784 66.571 71.040 1.00 14.66 383 THR A CA 1
ATOM 3075 C C . THR A 1 383 ? 10.094 66.726 70.312 1.00 15.22 383 THR A C 1
ATOM 3076 O O . THR A 1 383 ? 11.124 66.166 70.725 1.00 16.07 383 THR A O 1
ATOM 3080 N N . ILE A 1 384 ? 10.052 67.463 69.213 1.00 14.46 384 ILE A N 1
ATOM 3081 C CA . ILE A 1 384 ? 11.282 67.884 68.523 1.00 14.81 384 ILE A CA 1
ATOM 3082 C C . ILE A 1 384 ? 11.504 69.331 68.936 1.00 14.81 384 ILE A C 1
ATOM 3083 O O . ILE A 1 384 ? 10.653 70.166 68.710 1.00 14.76 384 ILE A O 1
ATOM 3088 N N . SER A 1 385 ? 12.641 69.616 69.578 1.00 15.22 385 SER A N 1
ATOM 3089 C CA . SER A 1 385 ? 12.934 70.949 70.075 1.00 14.67 385 SER A CA 1
ATOM 3090 C C . SER A 1 385 ? 14.375 71.206 69.654 1.00 15.04 385 SER A C 1
ATOM 3091 O O . SER A 1 385 ? 15.301 70.558 70.186 1.00 16.10 385 SER A O 1
ATOM 3094 N N . SER A 1 386 ? 14.549 72.086 68.666 1.00 15.57 386 SER A N 1
ATOM 3095 C CA . SER A 1 386 ? 15.840 72.188 67.955 1.00 16.68 386 SER A CA 1
ATOM 3096 C C . SER A 1 386 ? 16.189 73.632 67.678 1.00 17.15 386 SER A C 1
ATOM 3097 O O . SER A 1 386 ? 15.398 74.379 67.094 1.00 17.53 386 SER A O 1
ATOM 3100 N N . THR A 1 387 ? 17.373 74.039 68.102 1.00 18.28 387 THR A N 1
ATOM 3101 C CA . THR A 1 387 ? 17.814 75.398 67.823 1.00 18.28 387 THR A CA 1
ATOM 3102 C C . THR A 1 387 ? 19.038 75.369 66.917 1.00 18.67 387 THR A C 1
ATOM 3103 O O . THR A 1 387 ? 19.908 74.487 67.059 1.00 18.64 387 THR A O 1
ATOM 3107 N N . GLY A 1 388 ? 19.113 76.311 65.980 1.00 18.40 388 GLY A N 1
ATOM 3108 C CA . GLY A 1 388 ? 20.288 76.372 65.093 1.00 18.67 388 GLY A CA 1
ATOM 3109 C C . GLY A 1 388 ? 20.452 75.094 64.282 1.00 18.86 388 GLY A C 1
ATOM 3110 O O . GLY A 1 388 ? 19.464 74.545 63.759 1.00 18.66 388 GLY A O 1
ATOM 3111 N N . PRO A 1 389 ? 21.698 74.622 64.130 1.00 19.20 389 PRO A N 1
ATOM 3112 C CA . PRO A 1 389 ? 21.983 73.494 63.243 1.00 20.01 389 PRO A CA 1
ATOM 3113 C C . PRO A 1 389 ? 21.161 72.231 63.482 1.00 19.58 389 PRO A C 1
ATOM 3114 O O . PRO A 1 389 ? 20.887 71.504 62.521 1.00 20.30 389 PRO A O 1
ATOM 3118 N N . THR A 1 390 ? 20.724 71.994 64.720 1.00 19.12 390 THR A N 1
ATOM 3119 C CA A THR A 1 390 ? 19.939 70.812 65.096 0.50 19.21 390 THR A CA 1
ATOM 3120 C CA B THR A 1 390 ? 20.004 70.758 64.958 0.50 18.51 390 THR A CA 1
ATOM 3121 C C . THR A 1 390 ? 18.633 70.792 64.317 1.00 18.72 390 THR A C 1
ATOM 3122 O O . THR A 1 390 ? 18.067 69.728 64.044 1.00 18.81 390 THR A O 1
ATOM 3129 N N . GLY A 1 391 ? 18.143 71.994 64.018 1.00 17.95 391 GLY A N 1
ATOM 3130 C CA . GLY A 1 391 ? 16.851 72.142 63.349 1.00 18.65 391 GLY A CA 1
ATOM 3131 C C . GLY A 1 391 ? 16.872 71.585 61.942 1.00 18.08 391 GLY A C 1
ATOM 3132 O O . GLY A 1 391 ? 15.829 71.222 61.412 1.00 17.52 391 GLY A O 1
ATOM 3133 N N . ALA A 1 392 ? 18.046 71.513 61.316 1.00 19.01 392 ALA A N 1
ATOM 3134 C CA . ALA A 1 392 ? 18.140 70.946 59.968 1.00 20.28 392 ALA A CA 1
ATOM 3135 C C . ALA A 1 392 ? 18.073 69.415 59.945 1.00 22.07 392 ALA A C 1
ATOM 3136 O O . ALA A 1 392 ? 17.914 68.814 58.876 1.00 23.36 392 ALA A O 1
ATOM 3138 N N . ILE A 1 393 ? 18.212 68.799 61.112 1.00 22.65 393 ILE A N 1
ATOM 3139 C CA . ILE A 1 393 ? 18.214 67.347 61.247 1.00 24.75 393 ILE A CA 1
ATOM 3140 C C . ILE A 1 393 ? 16.762 66.918 61.433 1.00 25.63 393 ILE A C 1
ATOM 3141 O O . ILE A 1 393 ? 16.198 67.047 62.525 1.00 26.14 393 ILE A O 1
ATOM 3146 N N . ILE A 1 394 ? 16.147 66.431 60.359 1.00 26.40 394 ILE A N 1
ATOM 3147 C CA . ILE A 1 394 ? 14.706 66.195 60.368 1.00 28.27 394 ILE A CA 1
ATOM 3148 C C . ILE A 1 394 ? 14.272 65.228 61.491 1.00 29.56 394 ILE A C 1
ATOM 3149 O O . ILE A 1 394 ? 13.295 65.482 62.180 1.00 28.48 394 ILE A O 1
ATOM 3154 N N . HIS A 1 395 ? 15.032 64.155 61.685 1.00 32.82 395 HIS A N 1
ATOM 3155 C CA . HIS A 1 395 ? 14.728 63.178 62.735 1.00 36.21 395 HIS A CA 1
ATOM 3156 C C . HIS A 1 395 ? 15.609 63.330 63.994 1.00 37.66 395 HIS A C 1
ATOM 3157 O O . HIS A 1 395 ? 16.258 62.352 64.431 1.00 38.96 395 HIS A O 1
ATOM 3164 N N A TYR A 1 396 ? 15.663 64.536 64.553 0.50 38.47 396 TYR A N 1
ATOM 3165 N N B TYR A 1 396 ? 15.587 64.535 64.584 0.50 38.05 396 TYR A N 1
ATOM 3166 C CA A TYR A 1 396 ? 16.476 64.745 65.754 0.50 38.92 396 TYR A CA 1
ATOM 3167 C CA B TYR A 1 396 ? 16.379 64.909 65.787 0.50 38.21 396 TYR A CA 1
ATOM 3168 C C A TYR A 1 396 ? 15.714 64.589 67.073 0.50 39.72 396 TYR A C 1
ATOM 3169 C C B TYR A 1 396 ? 15.675 64.614 67.117 0.50 39.24 396 TYR A C 1
ATOM 3170 O O A TYR A 1 396 ? 14.619 65.146 67.285 0.50 39.30 396 TYR A O 1
ATOM 3171 O O B TYR A 1 396 ? 14.562 65.109 67.386 0.50 38.74 396 TYR A O 1
ATOM 3188 N N . ALA A 1 397 ? 16.351 63.821 67.948 1.00 40.33 397 ALA A N 1
ATOM 3189 C CA . ALA A 1 397 ? 15.861 63.477 69.271 1.00 42.24 397 ALA A CA 1
ATOM 3190 C C . ALA A 1 397 ? 16.964 63.762 70.296 1.00 43.72 397 ALA A C 1
ATOM 3191 O O . ALA A 1 397 ? 18.112 63.354 70.114 1.00 43.81 397 ALA A O 1
ATOM 3193 N N . PRO A 1 398 ? 16.611 64.452 71.386 1.00 45.40 398 PRO A N 1
ATOM 3194 C CA . PRO A 1 398 ? 17.539 64.871 72.438 1.00 46.12 398 PRO A CA 1
ATOM 3195 C C . PRO A 1 398 ? 18.529 63.807 72.917 1.00 46.91 398 PRO A C 1
ATOM 3196 O O . PRO A 1 398 ? 18.203 62.610 72.983 1.00 46.96 398 PRO A O 1
ATOM 3200 N N . VAL A 1 399 ? 19.742 64.266 73.211 1.00 47.16 399 VAL A N 1
ATOM 3201 C CA . VAL A 1 399 ? 20.706 63.556 74.058 1.00 47.60 399 VAL A CA 1
ATOM 3202 C C . VAL A 1 399 ? 21.303 64.686 74.911 1.00 47.62 399 VAL A C 1
ATOM 3203 O O . VAL A 1 399 ? 21.637 65.745 74.372 1.00 47.11 399 VAL A O 1
ATOM 3207 N N . PRO A 1 400 ? 21.419 64.480 76.242 1.00 47.57 400 PRO A N 1
ATOM 3208 C CA . PRO A 1 400 ? 21.905 65.544 77.125 1.00 47.37 400 PRO A CA 1
ATOM 3209 C C . PRO A 1 400 ? 23.243 66.181 76.730 1.00 47.04 400 PRO A C 1
ATOM 3210 O O . PRO A 1 400 ? 23.458 67.357 77.031 1.00 47.21 400 PRO A O 1
ATOM 3214 N N . GLU A 1 401 ? 24.130 65.442 76.065 1.00 46.49 401 GLU A N 1
ATOM 3215 C CA . GLU A 1 401 ? 25.447 66.010 75.746 1.00 45.81 401 GLU A CA 1
ATOM 3216 C C . GLU A 1 401 ? 25.469 66.865 74.470 1.00 44.45 401 GLU A C 1
ATOM 3217 O O . GLU A 1 401 ? 26.422 67.619 74.241 1.00 44.80 401 GLU A O 1
ATOM 3223 N N . THR A 1 402 ? 24.429 66.745 73.645 1.00 42.03 402 THR A N 1
ATOM 3224 C CA . THR A 1 402 ? 24.249 67.654 72.512 1.00 39.67 402 THR A CA 1
ATOM 3225 C C . THR A 1 402 ? 22.992 68.526 72.693 1.00 36.84 402 THR A C 1
ATOM 3226 O O . THR A 1 402 ? 22.383 68.965 71.714 1.00 37.23 402 THR A O 1
ATOM 3230 N N . ASN A 1 403 ? 22.607 68.742 73.951 1.00 33.09 403 ASN A N 1
ATOM 3231 C CA . ASN A 1 403 ? 21.497 69.632 74.320 1.00 29.75 403 ASN A CA 1
ATOM 3232 C C . ASN A 1 403 ? 21.911 71.098 74.190 1.00 28.52 403 ASN A C 1
ATOM 3233 O O . ASN A 1 403 ? 22.653 71.616 75.029 1.00 28.80 403 ASN A O 1
ATOM 3238 N N . ARG A 1 404 ? 21.433 71.773 73.148 1.00 25.40 404 ARG A N 1
ATOM 3239 C CA . ARG A 1 404 ? 21.856 73.156 72.887 1.00 23.66 404 ARG A CA 1
ATOM 3240 C C . ARG A 1 404 ? 21.072 74.181 73.700 1.00 22.70 404 ARG A C 1
ATOM 3241 O O . ARG A 1 404 ? 19.910 73.965 74.041 1.00 20.96 404 ARG A O 1
ATOM 3249 N N . THR A 1 405 ? 21.692 75.328 73.961 1.00 22.05 405 THR A N 1
ATOM 3250 C CA . THR A 1 405 ? 21.022 76.445 74.611 1.00 21.58 405 THR A CA 1
ATOM 3251 C C . THR A 1 405 ? 20.353 77.361 73.574 1.00 20.84 405 THR A C 1
ATOM 3252 O O . THR A 1 405 ? 20.991 77.767 72.591 1.00 21.13 405 THR A O 1
ATOM 3256 N N . LEU A 1 406 ? 19.076 77.669 73.780 1.00 19.91 406 LEU A N 1
ATOM 3257 C CA . LEU A 1 406 ? 18.367 78.604 72.911 1.00 19.10 406 LEU A CA 1
ATOM 3258 C C . LEU A 1 406 ? 18.989 79.988 73.062 1.00 19.20 406 LEU A C 1
ATOM 3259 O O . LEU A 1 406 ? 19.464 80.359 74.152 1.00 19.81 406 LEU A O 1
ATOM 3264 N N . SER A 1 407 ? 18.993 80.750 71.975 1.00 19.29 407 SER A N 1
ATOM 3265 C CA . SER A 1 407 ? 19.585 82.076 72.038 1.00 20.26 407 SER A CA 1
ATOM 3266 C C . SER A 1 407 ? 18.889 83.074 71.151 1.00 19.79 407 SER A C 1
ATOM 3267 O O . SER A 1 407 ? 17.930 82.743 70.425 1.00 19.75 407 SER A O 1
ATOM 3270 N N . LEU A 1 408 ? 19.398 84.300 71.196 1.00 19.29 408 LEU A N 1
ATOM 3271 C CA . LEU A 1 408 ? 18.888 85.371 70.359 1.00 19.67 408 LEU A CA 1
ATOM 3272 C C . LEU A 1 408 ? 19.477 85.330 68.952 1.00 19.24 408 LEU A C 1
ATOM 3273 O O . LEU A 1 408 ? 19.133 86.185 68.145 1.00 20.45 408 LEU A O 1
ATOM 3278 N N . ASP A 1 409 ? 20.343 84.352 68.660 1.00 18.82 409 ASP A N 1
ATOM 3279 C CA . ASP A 1 409 ? 21.070 84.302 67.388 1.00 18.99 409 ASP A CA 1
ATOM 3280 C C . ASP A 1 409 ? 20.784 83.104 66.472 1.00 19.17 409 ASP A C 1
ATOM 3281 O O . ASP A 1 409 ? 21.428 82.956 65.414 1.00 19.87 409 ASP A O 1
ATOM 3286 N N . GLU A 1 410 ? 19.796 82.283 66.839 1.00 18.15 410 GLU A N 1
ATOM 3287 C CA . GLU A 1 410 ? 19.510 81.054 66.117 1.00 17.53 410 GLU A CA 1
ATOM 3288 C C . GLU A 1 410 ? 18.007 80.849 65.961 1.00 16.51 410 GLU A C 1
ATOM 3289 O O . GLU A 1 410 ? 17.234 81.113 66.875 1.00 16.67 410 GLU A O 1
ATOM 3295 N N . VAL A 1 411 ? 17.611 80.335 64.805 1.00 15.00 411 VAL A N 1
ATOM 3296 C CA . VAL A 1 411 ? 16.214 79.927 64.596 1.00 14.95 411 VAL A CA 1
ATOM 3297 C C . VAL A 1 411 ? 15.861 78.726 65.470 1.00 14.88 411 VAL A C 1
ATOM 3298 O O . VAL A 1 411 ? 16.633 77.763 65.569 1.00 16.02 411 VAL A O 1
ATOM 3302 N N . TYR A 1 412 ? 14.671 78.750 66.065 1.00 14.27 412 TYR A N 1
ATOM 3303 C CA . TYR A 1 412 ? 14.229 77.661 66.941 1.00 13.79 412 TYR A CA 1
ATOM 3304 C C . TYR A 1 412 ? 12.984 76.990 66.365 1.00 14.04 412 TYR A C 1
ATOM 3305 O O . TYR A 1 412 ? 12.001 77.674 66.006 1.00 15.04 412 TYR A O 1
ATOM 3314 N N . LEU A 1 413 ? 13.038 75.663 66.267 1.00 13.81 413 LEU A N 1
ATOM 3315 C CA . LEU A 1 413 ? 11.905 74.868 65.745 1.00 12.58 413 LEU A CA 1
ATOM 3316 C C . LEU A 1 413 ? 11.366 73.991 66.867 1.00 12.93 413 LEU A C 1
ATOM 3317 O O . LEU A 1 413 ? 12.144 73.297 67.541 1.00 13.71 413 LEU A O 1
ATOM 3322 N N . ILE A 1 414 ? 10.043 74.024 67.068 1.00 12.63 414 ILE A N 1
ATOM 3323 C CA . ILE A 1 414 ? 9.414 73.123 68.034 1.00 13.26 414 ILE A CA 1
ATOM 3324 C C . ILE A 1 414 ? 8.212 72.419 67.406 1.00 12.75 414 ILE A C 1
ATOM 3325 O O . ILE A 1 414 ? 7.249 73.066 66.965 1.00 12.98 414 ILE A O 1
ATOM 3330 N N . ASP A 1 415 ? 8.299 71.090 67.381 1.00 12.90 415 ASP A N 1
ATOM 3331 C CA . ASP A 1 415 ? 7.216 70.229 66.862 1.00 11.87 415 ASP A CA 1
ATOM 3332 C C . ASP A 1 415 ? 6.764 69.376 68.012 1.00 12.51 415 ASP A C 1
ATOM 3333 O O . ASP A 1 415 ? 7.566 68.649 68.620 1.00 12.61 415 ASP A O 1
ATOM 3338 N N . SER A 1 416 ? 5.483 69.477 68.338 1.00 12.33 416 SER A N 1
ATOM 3339 C CA . SER A 1 416 ? 4.975 68.827 69.537 1.00 12.74 416 SER A CA 1
ATOM 3340 C C . SER A 1 416 ? 3.487 68.528 69.390 1.00 12.93 416 SER A C 1
ATOM 3341 O O . SER A 1 416 ? 2.843 69.054 68.506 1.00 13.38 416 SER A O 1
ATOM 3344 N N . GLY A 1 417 ? 2.954 67.679 70.246 1.00 13.33 417 GLY A N 1
ATOM 3345 C CA . GLY A 1 417 ? 1.539 67.320 70.110 1.00 13.65 417 GLY A CA 1
ATOM 3346 C C . GLY A 1 417 ? 1.131 66.437 71.258 1.00 14.43 417 GLY A C 1
ATOM 3347 O O . GLY A 1 417 ? 1.977 65.812 71.920 1.00 13.74 417 GLY A O 1
ATOM 3348 N N . ALA A 1 418 ? -0.178 66.379 71.484 1.00 13.62 418 ALA A N 1
ATOM 3349 C CA . ALA A 1 418 ? -0.721 65.629 72.604 1.00 14.25 418 ALA A CA 1
ATOM 3350 C C . ALA A 1 418 ? -1.929 64.794 72.201 1.00 14.69 418 ALA A C 1
ATOM 3351 O O . ALA A 1 418 ? -2.627 65.085 71.223 1.00 15.17 418 ALA A O 1
ATOM 3353 N N . GLN A 1 419 ? -2.168 63.774 73.009 1.00 13.43 419 GLN A N 1
ATOM 3354 C CA . GLN A 1 419 ? -3.430 63.041 73.039 1.00 13.54 419 GLN A CA 1
ATOM 3355 C C . GLN A 1 419 ? -4.208 63.609 74.214 1.00 13.59 419 GLN A C 1
ATOM 3356 O O . GLN A 1 419 ? -3.694 63.654 75.343 1.00 14.23 419 GLN A O 1
ATOM 3362 N N . TYR A 1 420 ? -5.446 64.014 73.940 1.00 13.73 420 TYR A N 1
ATOM 3363 C CA . TYR A 1 420 ? -6.443 64.367 74.940 1.00 14.30 420 TYR A CA 1
ATOM 3364 C C . TYR A 1 420 ? -7.582 63.364 74.768 1.00 14.20 420 TYR A C 1
ATOM 3365 O O . TYR A 1 420 ? -7.719 62.761 73.686 1.00 14.67 420 TYR A O 1
ATOM 3374 N N . LYS A 1 421 ? -8.429 63.202 75.793 1.00 14.81 421 LYS A N 1
ATOM 3375 C CA . LYS A 1 421 ? -9.585 62.337 75.623 1.00 15.27 421 LYS A CA 1
ATOM 3376 C C . LYS A 1 421 ? -10.396 62.795 74.406 1.00 15.64 421 LYS A C 1
ATOM 3377 O O . LYS A 1 421 ? -10.969 61.961 73.726 1.00 16.90 421 LYS A O 1
ATOM 3383 N N . ASP A 1 422 ? -10.387 64.104 74.134 1.00 15.52 422 ASP A N 1
ATOM 3384 C CA . ASP A 1 422 ? -11.158 64.724 73.047 1.00 16.63 422 ASP A CA 1
ATOM 3385 C C . ASP A 1 422 ? -10.575 64.568 71.671 1.00 15.87 422 ASP A C 1
ATOM 3386 O O . ASP A 1 422 ? -11.294 64.778 70.691 1.00 15.97 422 ASP A O 1
ATOM 3391 N N . GLY A 1 423 ? -9.261 64.323 71.573 1.00 14.32 423 GLY A N 1
ATOM 3392 C CA . GLY A 1 423 ? -8.620 64.409 70.256 1.00 14.90 423 GLY A CA 1
ATOM 3393 C C . GLY A 1 423 ? -7.104 64.421 70.286 1.00 14.53 423 GLY A C 1
ATOM 3394 O O . GLY A 1 423 ? -6.495 64.241 71.333 1.00 15.37 423 GLY A O 1
ATOM 3395 N N . THR A 1 424 ? -6.508 64.660 69.119 1.00 13.20 424 THR A N 1
ATOM 3396 C CA . THR A 1 424 ? -5.090 64.415 68.909 1.00 13.64 424 THR A CA 1
ATOM 3397 C C . THR A 1 424 ? -4.495 65.604 68.181 1.00 13.40 424 THR A C 1
ATOM 3398 O O . THR A 1 424 ? -5.060 66.074 67.181 1.00 13.97 424 THR A O 1
ATOM 3402 N N . THR A 1 425 ? -3.330 66.073 68.641 1.00 13.06 425 THR A N 1
ATOM 3403 C CA . THR A 1 425 ? -2.715 67.243 68.008 1.00 12.70 425 THR A CA 1
ATOM 3404 C C . THR A 1 425 ? -1.313 66.976 67.525 1.00 12.83 425 THR A C 1
ATOM 3405 O O . THR A 1 425 ? -0.676 66.005 67.908 1.00 13.26 425 THR A O 1
ATOM 3409 N N . ASP A 1 426 ? -0.871 67.876 66.669 1.00 12.26 426 ASP A N 1
ATOM 3410 C CA . ASP A 1 426 ? 0.440 67.806 66.010 1.00 12.17 426 ASP A CA 1
ATOM 3411 C C . ASP A 1 426 ? 0.673 69.188 65.424 1.00 12.33 426 ASP A C 1
ATOM 3412 O O . ASP A 1 426 ? -0.029 69.618 64.500 1.00 12.68 426 ASP A O 1
ATOM 3417 N N . VAL A 1 427 ? 1.679 69.897 65.928 1.00 12.14 427 VAL A N 1
ATOM 3418 C CA . VAL A 1 427 ? 1.898 71.286 65.476 1.00 12.15 427 VAL A CA 1
ATOM 3419 C C . VAL A 1 427 ? 3.388 71.594 65.492 1.00 12.64 427 VAL A C 1
ATOM 3420 O O . VAL A 1 427 ? 4.064 71.232 66.429 1.00 11.94 427 VAL A O 1
ATOM 3424 N N . THR A 1 428 ? 3.875 72.223 64.431 1.00 11.73 428 THR A N 1
ATOM 3425 C CA . THR A 1 428 ? 5.242 72.764 64.399 1.00 12.16 428 THR A CA 1
ATOM 3426 C C . THR A 1 428 ? 5.181 74.263 64.181 1.00 12.77 428 THR A C 1
ATOM 3427 O O . THR A 1 428 ? 4.448 74.767 63.306 1.00 12.18 428 THR A O 1
ATOM 3431 N N . ARG A 1 429 ? 5.973 74.967 64.982 1.00 12.27 429 ARG A N 1
ATOM 3432 C CA . ARG A 1 429 ? 6.230 76.392 64.753 1.00 12.50 429 ARG A CA 1
ATOM 3433 C C . ARG A 1 429 ? 7.721 76.615 64.767 1.00 12.15 429 ARG A C 1
ATOM 3434 O O . ARG A 1 429 ? 8.472 75.929 65.485 1.00 12.91 429 ARG A O 1
ATOM 3442 N N . THR A 1 430 ? 8.145 77.569 63.947 1.00 11.64 430 THR A N 1
ATOM 3443 C CA . THR A 1 430 ? 9.566 77.974 63.863 1.00 12.35 430 THR A CA 1
ATOM 3444 C C . THR A 1 430 ? 9.611 79.468 64.162 1.00 13.07 430 THR A C 1
ATOM 3445 O O . THR A 1 430 ? 8.755 80.247 63.683 1.00 12.78 430 THR A O 1
ATOM 3449 N N . MET A 1 431 ? 10.568 79.861 64.997 1.00 12.93 431 MET A N 1
ATOM 3450 C CA . MET A 1 431 ? 10.584 81.239 65.490 1.00 13.22 431 MET A CA 1
ATOM 3451 C C . MET A 1 431 ? 11.991 81.729 65.739 1.00 14.03 431 MET A C 1
ATOM 3452 O O . MET A 1 431 ? 12.940 80.945 65.724 1.00 14.84 431 MET A O 1
ATOM 3457 N N . HIS A 1 432 ? 12.096 83.022 66.016 1.00 13.91 432 HIS A N 1
ATOM 3458 C CA . HIS A 1 432 ? 13.398 83.639 66.312 1.00 14.62 432 HIS A CA 1
ATOM 3459 C C . HIS A 1 432 ? 13.190 84.654 67.426 1.00 15.34 432 HIS A C 1
ATOM 3460 O O . HIS A 1 432 ? 12.141 85.320 67.475 1.00 15.72 432 HIS A O 1
ATOM 3467 N N . PHE A 1 433 ? 14.166 84.760 68.328 1.00 15.25 433 PHE A N 1
ATOM 3468 C CA . PHE A 1 433 ? 14.001 85.608 69.505 1.00 15.91 433 PHE A CA 1
ATOM 3469 C C . PHE A 1 433 ? 14.570 87.009 69.366 1.00 16.87 433 PHE A C 1
ATOM 3470 O O . PHE A 1 433 ? 14.466 87.824 70.280 1.00 18.45 433 PHE A O 1
ATOM 3478 N N . GLU A 1 434 ? 15.091 87.317 68.186 1.00 16.31 434 GLU A N 1
ATOM 3479 C CA . GLU A 1 434 ? 15.575 88.669 67.937 1.00 17.72 434 GLU A CA 1
ATOM 3480 C C . GLU A 1 434 ? 15.461 88.948 66.439 1.00 17.29 434 GLU A C 1
ATOM 3481 O O . GLU A 1 434 ? 14.330 89.121 65.945 1.00 17.69 434 GLU A O 1
ATOM 3487 N N . THR A 1 435 ? 16.585 88.982 65.717 1.00 16.99 435 THR A N 1
ATOM 3488 C CA . THR A 1 435 ? 16.584 89.332 64.290 1.00 16.66 435 THR A CA 1
ATOM 3489 C C . THR A 1 435 ? 17.153 88.183 63.434 1.00 15.75 435 THR A C 1
ATOM 3490 O O . THR A 1 435 ? 18.360 87.883 63.480 1.00 16.31 435 THR A O 1
ATOM 3494 N N . PRO A 1 436 ? 16.286 87.513 62.657 1.00 15.51 436 PRO A N 1
ATOM 3495 C CA . PRO A 1 436 ? 16.771 86.482 61.725 1.00 15.50 436 PRO A CA 1
ATOM 3496 C C . PRO A 1 436 ? 17.483 87.084 60.522 1.00 16.13 436 PRO A C 1
ATOM 3497 O O . PRO A 1 436 ? 17.293 88.273 60.204 1.00 17.26 436 PRO A O 1
ATOM 3501 N N . THR A 1 437 ? 18.278 86.263 59.842 1.00 16.36 437 THR A N 1
ATOM 3502 C CA . THR A 1 437 ? 18.923 86.706 58.615 1.00 15.90 437 THR A CA 1
ATOM 3503 C C . THR A 1 437 ? 17.925 86.798 57.466 1.00 15.96 437 THR A C 1
ATOM 3504 O O . THR A 1 437 ? 16.804 86.243 57.511 1.00 16.24 437 THR A O 1
ATOM 3508 N N . ALA A 1 438 ? 18.334 87.460 56.391 1.00 15.43 438 ALA A N 1
ATOM 3509 C CA . ALA A 1 438 ? 17.437 87.550 55.229 1.00 15.65 438 ALA A CA 1
ATOM 3510 C C . ALA A 1 438 ? 17.196 86.172 54.638 1.00 15.55 438 ALA A C 1
ATOM 3511 O O . ALA A 1 438 ? 16.097 85.884 54.176 1.00 16.70 438 ALA A O 1
ATOM 3513 N N . TYR A 1 439 ? 18.232 85.331 54.619 1.00 14.82 439 TYR A N 1
ATOM 3514 C CA . TYR A 1 439 ? 18.076 83.987 54.049 1.00 14.73 439 TYR A CA 1
ATOM 3515 C C . TYR A 1 439 ? 17.129 83.137 54.915 1.00 15.06 439 TYR A C 1
ATOM 3516 O O . TYR A 1 439 ? 16.270 82.386 54.400 1.00 15.96 439 TYR A O 1
ATOM 3525 N N . GLU A 1 440 ? 17.251 83.265 56.237 1.00 14.44 440 GLU A N 1
ATOM 3526 C CA . GLU A 1 440 ? 16.312 82.560 57.132 1.00 14.52 440 GLU A CA 1
ATOM 3527 C C . GLU A 1 440 ? 14.863 82.984 56.865 1.00 14.52 440 GLU A C 1
ATOM 3528 O O . GLU A 1 440 ? 13.955 82.134 56.740 1.00 15.00 440 GLU A O 1
ATOM 3534 N N . LYS A 1 441 ? 14.647 84.288 56.715 1.00 14.51 441 LYS A N 1
ATOM 3535 C CA . LYS A 1 441 ? 13.311 84.814 56.370 1.00 14.21 441 LYS A CA 1
ATOM 3536 C C . LYS A 1 441 ? 12.869 84.370 54.958 1.00 14.60 441 LYS A C 1
ATOM 3537 O O . LYS A 1 441 ? 11.677 84.054 54.734 1.00 14.99 441 LYS A O 1
ATOM 3543 N N . GLU A 1 442 ? 13.814 84.365 54.017 1.00 14.73 442 GLU A N 1
ATOM 3544 C CA . GLU A 1 442 ? 13.525 83.948 52.631 1.00 14.61 442 GLU A CA 1
ATOM 3545 C C . GLU A 1 442 ? 12.978 82.516 52.623 1.00 14.53 442 GLU A C 1
ATOM 3546 O O . GLU A 1 442 ? 11.899 82.228 52.032 1.00 14.29 442 GLU A O 1
ATOM 3552 N N . CYS A 1 443 ? 13.692 81.624 53.300 1.00 13.66 443 CYS A N 1
ATOM 3553 C CA . CYS A 1 443 ? 13.247 80.213 53.368 1.00 14.44 443 CYS A CA 1
ATOM 3554 C C . CYS A 1 443 ? 11.931 80.072 54.110 1.00 14.10 443 CYS A C 1
ATOM 3555 O O . CYS A 1 443 ? 11.033 79.335 53.664 1.00 14.53 443 CYS A O 1
ATOM 3558 N N . PHE A 1 444 ? 11.802 80.762 55.253 1.00 13.42 444 PHE A N 1
ATOM 3559 C CA . PHE A 1 444 ? 10.544 80.693 56.014 1.00 13.02 444 PHE A CA 1
ATOM 3560 C C . PHE A 1 444 ? 9.363 81.131 55.154 1.00 13.55 444 PHE A C 1
ATOM 3561 O O . PHE A 1 444 ? 8.283 80.536 55.212 1.00 13.57 444 PHE A O 1
ATOM 3569 N N . THR A 1 445 ? 9.579 82.147 54.334 1.00 13.47 445 THR A N 1
ATOM 3570 C CA . THR A 1 445 ? 8.482 82.715 53.539 1.00 14.18 445 THR A CA 1
ATOM 3571 C C . THR A 1 445 ? 8.109 81.768 52.397 1.00 13.76 445 THR A C 1
ATOM 3572 O O . THR A 1 445 ? 6.929 81.597 52.098 1.00 14.38 445 THR A O 1
ATOM 3576 N N . TYR A 1 446 ? 9.096 81.109 51.801 1.00 14.03 446 TYR A N 1
ATOM 3577 C CA . TYR A 1 446 ? 8.774 80.063 50.800 1.00 13.53 446 TYR A CA 1
ATOM 3578 C C . TYR A 1 446 ? 7.954 78.957 51.438 1.00 13.54 446 TYR A C 1
ATOM 3579 O O . TYR A 1 446 ? 6.989 78.456 50.837 1.00 13.25 446 TYR A O 1
ATOM 3588 N N . VAL A 1 447 ? 8.317 78.587 52.670 1.00 13.06 447 VAL A N 1
ATOM 3589 C CA . VAL A 1 447 ? 7.588 77.513 53.365 1.00 13.09 447 VAL A CA 1
ATOM 3590 C C . VAL A 1 447 ? 6.155 77.972 53.673 1.00 12.59 447 VAL A C 1
ATOM 3591 O O . VAL A 1 447 ? 5.187 77.223 53.440 1.00 13.56 447 VAL A O 1
ATOM 3595 N N . LEU A 1 448 ? 6.021 79.199 54.173 1.00 12.87 448 LEU A N 1
ATOM 3596 C CA . LEU A 1 448 ? 4.711 79.748 54.497 1.00 12.72 448 LEU A CA 1
ATOM 3597 C C . LEU A 1 448 ? 3.843 79.846 53.249 1.00 12.83 448 LEU A C 1
ATOM 3598 O O . LEU A 1 448 ? 2.647 79.492 53.284 1.00 12.72 448 LEU A O 1
ATOM 3603 N N . LYS A 1 449 ? 4.430 80.291 52.134 1.00 13.03 449 LYS A N 1
ATOM 3604 C CA . LYS A 1 449 ? 3.652 80.365 50.870 1.00 13.57 449 LYS A CA 1
ATOM 3605 C C . LYS A 1 449 ? 3.079 78.983 50.527 1.00 14.13 449 LYS A C 1
ATOM 3606 O O . LYS A 1 449 ? 1.910 78.845 50.129 1.00 13.92 449 LYS A O 1
ATOM 3612 N N . GLY A 1 450 ? 3.898 77.951 50.712 1.00 12.49 450 GLY A N 1
ATOM 3613 C CA . GLY A 1 450 ? 3.447 76.581 50.429 1.00 13.06 450 GLY A CA 1
ATOM 3614 C C . GLY A 1 450 ? 2.361 76.150 51.398 1.00 13.22 450 GLY A C 1
ATOM 3615 O O . GLY A 1 450 ? 1.370 75.511 51.019 1.00 12.73 450 GLY A O 1
ATOM 3616 N N . HIS A 1 451 ? 2.558 76.476 52.672 1.00 12.74 451 HIS A N 1
ATOM 3617 C CA . HIS A 1 451 ? 1.565 76.126 53.675 1.00 12.85 451 HIS A CA 1
ATOM 3618 C C . HIS A 1 451 ? 0.213 76.719 53.326 1.00 13.35 451 HIS A C 1
ATOM 3619 O O . HIS A 1 451 ? -0.825 76.030 53.399 1.00 13.71 451 HIS A O 1
ATOM 3626 N N . ILE A 1 452 ? 0.221 77.996 52.944 1.00 12.92 452 ILE A N 1
ATOM 3627 C CA . ILE A 1 452 ? -1.037 78.691 52.620 1.00 13.19 452 ILE A CA 1
ATOM 3628 C C . ILE A 1 452 ? -1.622 78.135 51.323 1.00 13.07 452 ILE A C 1
ATOM 3629 O O . ILE A 1 452 ? -2.843 77.996 51.204 1.00 13.57 452 ILE A O 1
ATOM 3634 N N . ALA A 1 453 ? -0.759 77.828 50.348 1.00 13.37 453 ALA A N 1
ATOM 3635 C CA . ALA A 1 453 ? -1.236 77.290 49.057 1.00 13.42 453 ALA A CA 1
ATOM 3636 C C . ALA A 1 453 ? -2.027 76.021 49.288 1.00 13.90 453 ALA A C 1
ATOM 3637 O O . ALA A 1 453 ? -3.009 75.767 48.587 1.00 15.37 453 ALA A O 1
ATOM 3639 N N . VAL A 1 454 ? -1.597 75.201 50.244 1.00 13.32 454 VAL A N 1
ATOM 3640 C CA . VAL A 1 454 ? -2.342 73.986 50.549 1.00 13.69 454 VAL A CA 1
ATOM 3641 C C . VAL A 1 454 ? -3.617 74.329 51.350 1.00 13.50 454 VAL A C 1
ATOM 3642 O O . VAL A 1 454 ? -4.739 73.913 50.996 1.00 14.13 454 VAL A O 1
ATOM 3646 N N . SER A 1 455 ? -3.461 75.081 52.431 1.00 13.93 455 SER A N 1
ATOM 3647 C CA . SER A 1 455 ? -4.598 75.322 53.322 1.00 14.06 455 SER A CA 1
ATOM 3648 C C . SER A 1 455 ? -5.734 76.078 52.621 1.00 14.75 455 SER A C 1
ATOM 3649 O O . SER A 1 455 ? -6.915 75.830 52.902 1.00 15.06 455 SER A O 1
ATOM 3652 N N . ALA A 1 456 ? -5.377 76.999 51.734 1.00 13.74 456 ALA A N 1
ATOM 3653 C CA . ALA A 1 456 ? -6.377 77.818 51.030 1.00 14.17 456 ALA A CA 1
ATOM 3654 C C . ALA A 1 456 ? -6.880 77.168 49.732 1.00 14.34 456 ALA A C 1
ATOM 3655 O O . ALA A 1 456 ? -7.744 77.739 49.061 1.00 15.84 456 ALA A O 1
ATOM 3657 N N . ALA A 1 457 ? -6.352 75.989 49.389 1.00 13.54 457 ALA A N 1
ATOM 3658 C CA . ALA A 1 457 ? -6.739 75.314 48.155 1.00 13.43 457 ALA A CA 1
ATOM 3659 C C . ALA A 1 457 ? -8.214 74.982 48.165 1.00 13.62 457 ALA A C 1
ATOM 3660 O O . ALA A 1 457 ? -8.762 74.595 49.203 1.00 14.20 457 ALA A O 1
ATOM 3662 N N . VAL A 1 458 ? -8.842 75.135 47.004 1.00 14.23 458 VAL A N 1
ATOM 3663 C CA . VAL A 1 458 ? -10.233 74.717 46.775 1.00 14.01 458 VAL A CA 1
ATOM 3664 C C . VAL A 1 458 ? -10.191 73.661 45.677 1.00 14.51 458 VAL A C 1
ATOM 3665 O O . VAL A 1 458 ? -9.530 73.846 44.641 1.00 15.23 458 VAL A O 1
ATOM 3669 N N . PHE A 1 459 ? -10.870 72.548 45.911 1.00 14.10 459 PHE A N 1
ATOM 3670 C CA . PHE A 1 459 ? -10.752 71.418 45.005 1.00 13.75 459 PHE A CA 1
ATOM 3671 C C . PHE A 1 459 ? -12.008 70.583 45.009 1.00 14.60 459 PHE A C 1
ATOM 3672 O O . PHE A 1 459 ? -12.784 70.633 45.974 1.00 15.45 459 PHE A O 1
ATOM 3680 N N . PRO A 1 460 ? -12.248 69.849 43.911 1.00 15.03 460 PRO A N 1
ATOM 3681 C CA . PRO A 1 460 ? -13.463 69.024 43.879 1.00 16.02 460 PRO A CA 1
ATOM 3682 C C . PRO A 1 460 ? -13.464 67.937 44.936 1.00 17.14 460 PRO A C 1
ATOM 3683 O O . PRO A 1 460 ? -12.411 67.406 45.293 1.00 16.94 460 PRO A O 1
ATOM 3687 N N A THR A 1 461 ? -14.656 67.581 45.421 0.50 18.10 461 THR A N 1
ATOM 3688 N N B THR A 1 461 ? -14.654 67.577 45.408 0.50 18.05 461 THR A N 1
ATOM 3689 C CA A THR A 1 461 ? -14.786 66.406 46.285 0.50 20.04 461 THR A CA 1
ATOM 3690 C CA B THR A 1 461 ? -14.780 66.421 46.285 0.50 19.94 461 THR A CA 1
ATOM 3691 C C A THR A 1 461 ? -14.153 65.207 45.607 0.50 19.63 461 THR A C 1
ATOM 3692 C C B THR A 1 461 ? -14.168 65.202 45.611 0.50 19.57 461 THR A C 1
ATOM 3693 O O A THR A 1 461 ? -14.291 65.032 44.391 0.50 20.31 461 THR A O 1
ATOM 3694 O O B THR A 1 461 ? -14.334 65.008 44.404 0.50 20.28 461 THR A O 1
ATOM 3701 N N . GLY A 1 462 ? -13.427 64.409 46.386 1.00 20.08 462 GLY A N 1
ATOM 3702 C CA . GLY A 1 462 ? -12.814 63.180 45.891 1.00 20.32 462 GLY A CA 1
ATOM 3703 C C . GLY A 1 462 ? -11.474 63.348 45.199 1.00 20.26 462 GLY A C 1
ATOM 3704 O O . GLY A 1 462 ? -10.993 62.415 44.582 1.00 22.96 462 GLY A O 1
ATOM 3705 N N . THR A 1 463 ? -10.8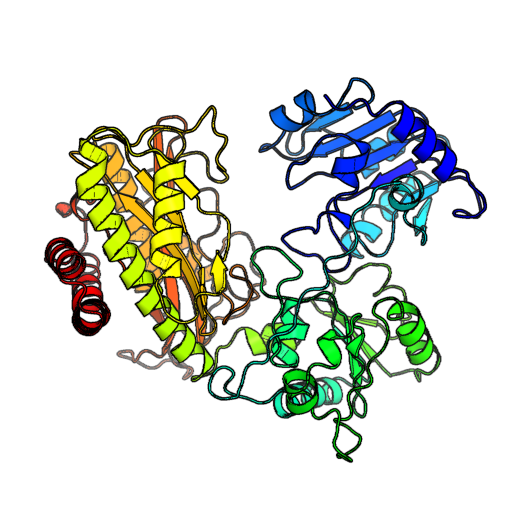99 64.549 45.258 1.00 19.35 463 THR A N 1
ATOM 3706 C CA . THR A 1 463 ? -9.532 64.770 44.784 1.00 19.66 463 THR A CA 1
ATOM 3707 C C . THR A 1 463 ? -8.577 64.017 45.707 1.00 19.58 463 THR A C 1
ATOM 3708 O O . THR A 1 463 ? -8.667 64.149 46.913 1.00 20.10 463 THR A O 1
ATOM 3712 N N . LYS A 1 464 ? -7.661 63.231 45.156 1.00 21.09 464 LYS A N 1
ATOM 3713 C CA . LYS A 1 464 ? -6.700 62.551 46.024 1.00 22.25 464 LYS A CA 1
ATOM 3714 C C . LYS A 1 464 ? -5.724 63.569 46.605 1.00 21.95 464 LYS A C 1
ATOM 3715 O O . LYS A 1 464 ? -5.273 64.475 45.909 1.00 20.94 464 LYS A O 1
ATOM 3721 N N . GLY A 1 465 ? -5.417 63.413 47.887 1.00 21.45 465 GLY A N 1
ATOM 3722 C CA . GLY A 1 465 ? -4.580 64.376 48.593 1.00 21.51 465 GLY A CA 1
ATOM 3723 C C . GLY A 1 465 ? -3.211 64.508 47.981 1.00 21.05 465 GLY A C 1
ATOM 3724 O O . GLY A 1 465 ? -2.598 65.580 48.031 1.00 20.93 465 GLY A O 1
ATOM 3725 N N . HIS A 1 466 ? -2.698 63.434 47.390 1.00 22.62 466 HIS A N 1
ATOM 3726 C CA . HIS A 1 466 ? -1.379 63.555 46.790 1.00 23.96 466 HIS A CA 1
ATOM 3727 C C . HIS A 1 466 ? -1.341 64.646 45.728 1.00 23.01 466 HIS A C 1
ATOM 3728 O O . HIS A 1 466 ? -0.301 65.242 45.463 1.00 24.17 466 HIS A O 1
ATOM 3735 N N . LEU A 1 467 ? -2.496 64.957 45.161 1.00 23.11 467 LEU A N 1
ATOM 3736 C CA . LEU A 1 467 ? -2.584 66.001 44.156 1.00 23.02 467 LEU A CA 1
ATOM 3737 C C . LEU A 1 467 ? -2.476 67.425 44.718 1.00 23.03 467 LEU A C 1
ATOM 3738 O O . LEU A 1 467 ? -2.520 68.397 43.966 1.00 24.51 467 LEU A O 1
ATOM 3743 N N . LEU A 1 468 ? -2.313 67.555 46.031 1.00 20.68 468 LEU A N 1
ATOM 3744 C CA . LEU A 1 468 ? -2.132 68.863 46.640 1.00 19.89 468 LEU A CA 1
ATOM 3745 C C . LEU A 1 468 ? -0.678 69.100 47.027 1.00 19.73 468 LEU A C 1
ATOM 3746 O O . LEU A 1 468 ? -0.278 70.221 47.375 1.00 19.28 468 LEU A O 1
ATOM 3751 N N . ASP A 1 469 ? 0.117 68.044 46.924 1.00 18.47 469 ASP A N 1
ATOM 3752 C CA . ASP A 1 469 ? 1.472 68.069 47.460 1.00 18.13 469 ASP A CA 1
ATOM 3753 C C . ASP A 1 469 ? 2.321 69.133 46.775 1.00 17.81 469 ASP A C 1
ATOM 3754 O O . ASP A 1 469 ? 3.070 69.862 47.443 1.00 19.07 469 ASP A O 1
ATOM 3759 N N . SER A 1 470 ? 2.216 69.253 45.455 1.00 17.88 470 SER A N 1
ATOM 3760 C CA . SER A 1 470 ? 3.081 70.209 44.751 1.00 18.05 470 SER A CA 1
ATOM 3761 C C . SER A 1 470 ? 2.757 71.665 45.059 1.00 17.12 470 SER A C 1
ATOM 3762 O O . SER A 1 470 ? 3.656 72.528 44.972 1.00 17.48 470 SER A O 1
ATOM 3765 N N . PHE A 1 471 ? 1.500 71.958 45.442 1.00 16.39 471 PHE A N 1
ATOM 3766 C CA . PHE A 1 471 ? 1.166 73.310 45.851 1.00 16.02 471 PHE A CA 1
ATOM 3767 C C . PHE A 1 471 ? 2.056 73.786 47.002 1.00 14.78 471 PHE A C 1
ATOM 3768 O O . PHE A 1 471 ? 2.409 74.968 47.070 1.00 16.03 471 PHE A O 1
ATOM 3776 N N . ALA A 1 472 ? 2.402 72.871 47.903 1.00 14.11 472 ALA A N 1
ATOM 3777 C CA . ALA A 1 472 ? 3.242 73.227 49.056 1.00 13.85 472 ALA A CA 1
ATOM 3778 C C . ALA A 1 472 ? 4.680 73.524 48.668 1.00 14.25 472 ALA A C 1
ATOM 3779 O O . ALA A 1 472 ? 5.420 74.144 49.448 1.00 14.05 472 ALA A O 1
ATOM 3781 N N . ARG A 1 473 ? 5.073 73.064 47.475 1.00 13.88 473 ARG A N 1
ATOM 3782 C CA . ARG A 1 473 ? 6.506 73.080 47.077 1.00 14.29 473 ARG A CA 1
ATOM 3783 C C . ARG A 1 473 ? 6.880 74.154 46.045 1.00 14.65 473 ARG A C 1
ATOM 3784 O O . ARG A 1 473 ? 8.070 74.489 45.912 1.00 15.69 473 ARG A O 1
ATOM 3792 N N A SER A 1 474 ? 5.882 74.679 45.328 0.25 14.7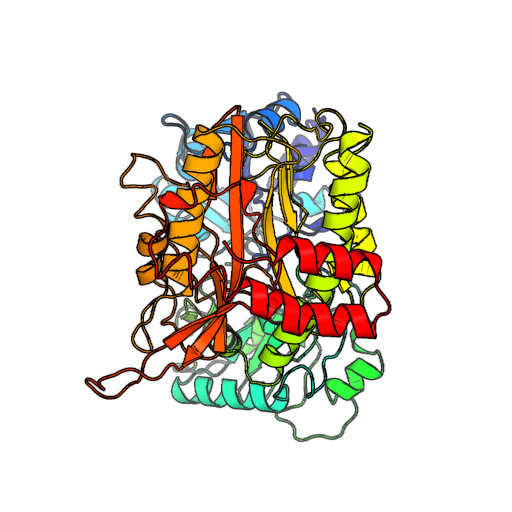9 474 SER A N 1
ATOM 3793 N N B SER A 1 474 ? 5.898 74.699 45.326 0.25 14.99 474 SER A N 1
ATOM 3794 N N C SER A 1 474 ? 5.875 74.690 45.348 0.50 15.74 474 SER A N 1
ATOM 3795 C CA A SER A 1 474 ? 6.120 75.615 44.219 0.25 14.38 474 SER A CA 1
ATOM 3796 C CA B SER A 1 474 ? 6.185 75.560 44.164 0.25 14.86 474 SER A CA 1
ATOM 3797 C CA C SER A 1 474 ? 6.106 75.581 44.205 0.50 16.25 474 SER A CA 1
ATOM 3798 C C A SER A 1 474 ? 7.153 76.673 44.534 0.25 14.67 474 SER A C 1
ATOM 3799 C C B SER A 1 474 ? 7.079 76.781 44.440 0.25 14.90 474 SER A C 1
ATOM 3800 C C C SER A 1 474 ? 7.086 76.730 44.476 0.50 15.71 474 SER A C 1
ATOM 3801 O O A SER A 1 474 ? 8.170 76.771 43.852 0.25 14.71 474 SER A O 1
ATOM 3802 O O B SER A 1 474 ? 7.933 77.113 43.621 0.25 14.99 474 SER A O 1
ATOM 3803 O O C SER A 1 474 ? 8.013 76.945 43.704 0.50 15.80 474 SER A O 1
ATOM 3810 N N . ALA A 1 475 ? 6.884 77.452 45.578 1.00 14.76 475 ALA A N 1
ATOM 3811 C CA . ALA A 1 475 ? 7.745 78.595 45.934 1.00 14.77 475 ALA A CA 1
ATOM 3812 C C . ALA A 1 475 ? 9.176 78.136 46.215 1.00 14.51 475 ALA A C 1
ATOM 3813 O O . ALA A 1 475 ? 10.123 78.765 45.747 1.00 15.45 475 ALA A O 1
ATOM 3815 N N . LEU A 1 476 ? 9.338 77.042 46.955 1.00 14.49 476 LEU A N 1
ATOM 3816 C CA . LEU A 1 476 ? 10.672 76.470 47.200 1.00 14.43 476 LEU A CA 1
ATOM 3817 C C . LEU A 1 476 ? 11.305 76.024 45.890 1.00 14.44 476 LEU A C 1
ATOM 3818 O O . LEU A 1 476 ? 12.471 76.365 45.586 1.00 15.11 476 LEU A O 1
ATOM 3823 N N . TRP A 1 477 ? 10.541 75.250 45.120 1.00 14.38 477 TRP A N 1
ATOM 3824 C CA . TRP A 1 477 ? 11.034 74.720 43.849 1.00 13.60 477 TRP A CA 1
ATOM 3825 C C . TRP A 1 477 ? 11.545 75.818 42.917 1.00 14.01 477 TRP A C 1
ATOM 3826 O O . TRP A 1 477 ? 12.569 75.654 42.248 1.00 14.80 477 TRP A O 1
ATOM 3837 N N . ASP A 1 478 ? 10.826 76.934 42.856 1.00 15.38 478 ASP A N 1
ATOM 3838 C CA . ASP A 1 478 ? 11.193 78.036 41.946 1.00 16.10 478 ASP A CA 1
ATOM 3839 C C . ASP A 1 478 ? 12.573 78.584 42.251 1.00 16.56 478 ASP A C 1
ATOM 3840 O O . ASP A 1 478 ? 13.225 79.110 41.352 1.00 16.78 478 ASP A O 1
ATOM 3845 N N A SER A 1 479 ? 13.007 78.482 43.509 0.50 15.88 479 SER A N 1
ATOM 3846 N N B SER A 1 479 ? 12.987 78.470 43.515 0.50 15.90 479 SER A N 1
ATOM 3847 C CA A SER A 1 479 ? 14.353 78.934 43.916 0.50 16.27 479 SER A CA 1
ATOM 3848 C CA B SER A 1 479 ? 14.302 78.930 43.977 0.50 16.49 479 SER A CA 1
ATOM 3849 C C A SER A 1 479 ? 15.365 77.810 44.088 0.50 16.00 479 SER A C 1
ATOM 3850 C C B SER A 1 479 ? 15.387 77.856 43.935 0.50 16.11 479 SER A C 1
ATOM 3851 O O A SER A 1 479 ? 16.468 78.022 44.620 0.50 15.82 479 SER A O 1
ATOM 3852 O O B SER A 1 479 ? 16.562 78.155 44.181 0.50 16.35 479 SER A O 1
ATOM 3857 N N . GLY A 1 480 ? 15.001 76.612 43.650 1.00 15.18 480 GLY A N 1
ATOM 3858 C CA . GLY A 1 480 ? 15.917 75.487 43.707 1.00 15.66 480 GLY A CA 1
ATOM 3859 C C . GLY A 1 480 ? 15.998 74.777 45.054 1.00 15.75 480 GLY A C 1
ATOM 3860 O O . GLY A 1 480 ? 16.933 74.000 45.303 1.00 17.64 480 GLY A O 1
ATOM 3861 N N . LEU A 1 481 ? 14.999 74.995 45.906 1.00 14.52 481 LEU A N 1
ATOM 3862 C CA . LEU A 1 481 ? 14.985 74.372 47.240 1.00 14.31 481 LEU A CA 1
ATOM 3863 C C . LEU A 1 481 ? 13.857 73.327 47.310 1.00 14.38 481 LEU A C 1
ATOM 3864 O O . LEU A 1 481 ? 13.000 73.271 46.426 1.00 15.16 481 LEU A O 1
ATOM 3869 N N . ASP A 1 482 ? 13.897 72.481 48.328 1.00 14.13 482 ASP A N 1
ATOM 3870 C CA . ASP A 1 482 ? 12.854 71.454 48.530 1.00 14.42 482 ASP A CA 1
ATOM 3871 C C . ASP A 1 482 ? 13.012 70.904 49.932 1.00 14.85 482 ASP A C 1
ATOM 3872 O O . ASP A 1 482 ? 13.962 71.275 50.648 1.00 14.79 482 ASP A O 1
ATOM 3877 N N . TYR A 1 483 ? 12.083 70.035 50.320 1.00 14.29 483 TYR A N 1
ATOM 3878 C CA . TYR A 1 483 ? 12.160 69.295 51.581 1.00 15.15 483 TYR A CA 1
ATOM 3879 C C . TYR A 1 483 ? 11.929 67.826 51.325 1.00 17.14 483 TYR A C 1
ATOM 3880 O O . TYR A 1 483 ? 11.015 67.446 50.572 1.00 17.30 483 TYR A O 1
ATOM 3889 N N . LEU A 1 484 ? 12.745 67.004 51.974 1.00 17.83 484 LEU A N 1
ATOM 3890 C CA . LEU A 1 484 ? 12.709 65.577 51.743 1.00 19.85 484 LEU A CA 1
ATOM 3891 C C . LEU A 1 484 ? 11.773 64.872 52.712 1.00 19.68 484 LEU A C 1
ATOM 3892 O O . LEU A 1 484 ? 12.186 63.955 53.441 1.00 21.70 484 LEU A O 1
ATOM 3897 N N . HIS A 1 485 ? 10.532 65.341 52.739 1.00 17.66 485 HIS A N 1
ATOM 3898 C CA . HIS A 1 485 ? 9.447 64.642 53.422 1.00 16.45 485 HIS A CA 1
ATOM 3899 C C . HIS A 1 485 ? 8.117 64.988 52.801 1.00 16.78 485 HIS A C 1
ATOM 3900 O O . HIS A 1 485 ? 8.010 65.916 52.039 1.00 16.04 485 HIS A O 1
ATOM 3907 N N . GLY A 1 486 ? 7.104 64.205 53.151 1.00 16.43 486 GLY A N 1
ATOM 3908 C CA . GLY A 1 486 ? 5.767 64.459 52.679 1.00 16.13 486 GLY A CA 1
ATOM 3909 C C . GLY A 1 486 ? 5.172 65.739 53.228 1.00 15.77 486 GLY A C 1
ATOM 3910 O O . GLY A 1 486 ? 5.607 66.249 54.258 1.00 16.12 486 GLY A O 1
ATOM 3911 N N . THR A 1 487 ? 4.146 66.240 52.550 1.00 15.85 487 THR A N 1
ATOM 3912 C CA . THR A 1 487 ? 3.480 67.478 52.963 1.00 15.44 487 THR A CA 1
ATOM 3913 C C . THR A 1 487 ? 2.498 67.270 54.103 1.00 15.56 487 THR A C 1
ATOM 3914 O O . THR A 1 487 ? 2.228 68.190 54.863 1.00 15.84 487 THR A O 1
ATOM 3918 N N . GLY A 1 488 ? 1.961 66.065 54.241 1.00 15.71 488 GLY A N 1
ATOM 3919 C CA . GLY A 1 488 ? 0.984 65.833 55.322 1.00 15.70 488 GLY A CA 1
ATOM 3920 C C . GLY A 1 488 ? 0.600 64.386 55.469 1.00 15.48 488 GLY A C 1
ATOM 3921 O O . GLY A 1 488 ? 0.886 63.564 54.583 1.00 16.96 488 GLY A O 1
ATOM 3922 N N . HIS A 1 489 ? -0.057 64.078 56.582 1.00 14.29 489 HIS A N 1
ATOM 3923 C CA . HIS A 1 489 ? -0.545 62.731 56.856 1.00 14.07 489 HIS A CA 1
ATOM 3924 C C . HIS A 1 489 ? -1.927 62.867 57.500 1.00 14.13 489 HIS A C 1
ATOM 3925 O O . HIS A 1 489 ? -2.254 63.915 58.077 1.00 13.84 489 HIS A O 1
ATOM 3932 N N . GLY A 1 490 ? -2.737 61.818 57.403 1.00 14.44 490 GLY A N 1
ATOM 3933 C CA . GLY A 1 490 ? -3.964 61.749 58.202 1.00 14.84 490 GLY A CA 1
ATOM 3934 C C . GLY A 1 490 ? -3.669 61.770 59.706 1.00 15.09 490 GLY A C 1
ATOM 3935 O O . GLY A 1 490 ? -2.563 61.386 60.176 1.00 14.47 490 GLY A O 1
ATOM 3936 N N . VAL A 1 491 ? -4.671 62.188 60.475 1.00 14.59 491 VAL A N 1
ATOM 3937 C CA . VAL A 1 491 ? -4.541 62.308 61.917 1.00 14.47 491 VAL A CA 1
ATOM 3938 C C . VAL A 1 491 ? -5.742 61.630 62.603 1.00 15.08 491 VAL A C 1
ATOM 3939 O O . VAL A 1 491 ? -6.892 61.880 62.226 1.00 16.16 491 VAL A O 1
ATOM 3943 N N . GLY A 1 492 ? -5.480 60.812 63.626 1.00 14.39 492 GLY A N 1
ATOM 3944 C CA . GLY A 1 492 ? -6.557 60.106 64.321 1.00 15.31 492 GLY A CA 1
ATOM 3945 C C . GLY A 1 492 ? -7.346 60.954 65.313 1.00 15.41 492 GLY A C 1
ATOM 3946 O O . GLY A 1 492 ? -6.912 62.036 65.717 1.00 15.91 492 GLY A O 1
ATOM 3947 N N . SER A 1 493 ? -8.513 60.431 65.706 1.00 14.86 493 SER A N 1
ATOM 3948 C CA . SER A 1 493 ? -9.383 61.050 66.717 1.00 15.24 493 SER A CA 1
ATOM 3949 C C . SER A 1 493 ? -9.086 60.403 68.070 1.00 15.03 493 SER A C 1
ATOM 3950 O O . SER A 1 493 ? -9.587 59.317 68.365 1.00 14.83 493 SER A O 1
ATOM 3953 N N . PHE A 1 494 ? -8.232 61.043 68.880 1.00 14.51 494 PHE A N 1
ATOM 3954 C CA . PHE A 1 494 ? -7.683 60.383 70.083 1.00 14.86 494 PHE A CA 1
ATOM 3955 C C . PHE A 1 494 ? -7.146 58.998 69.659 1.00 14.99 494 PHE A C 1
ATOM 3956 O O . PHE A 1 494 ? -7.422 57.957 70.277 1.00 14.79 494 PHE A O 1
ATOM 3964 N N . LEU A 1 495 ? -6.355 58.999 68.588 1.00 14.93 495 LEU A N 1
ATOM 3965 C CA . LEU A 1 495 ? -5.809 57.767 68.038 1.00 15.24 495 LEU A CA 1
ATOM 3966 C C . LEU A 1 495 ? -4.488 58.157 67.385 1.00 15.32 495 LEU A C 1
ATOM 3967 O O . LEU A 1 495 ? -3.996 59.259 67.644 1.00 17.59 495 LEU A O 1
ATOM 3972 N N . ASN A 1 496 ? -3.887 57.278 66.590 1.00 15.26 496 ASN A N 1
ATOM 3973 C CA . ASN A 1 496 ? -2.521 57.519 66.072 1.00 14.82 496 ASN A CA 1
ATOM 3974 C C . ASN A 1 496 ? -2.447 58.872 65.389 1.00 15.03 496 ASN A C 1
ATOM 3975 O O . ASN A 1 496 ? -3.300 59.195 64.538 1.00 15.17 496 ASN A O 1
ATOM 3980 N N . VAL A 1 497 ? -1.444 59.672 65.749 1.00 14.74 497 VAL A N 1
ATOM 3981 C CA . VAL A 1 497 ? -1.236 60.945 65.080 1.00 15.23 497 VAL A CA 1
ATOM 3982 C C . VAL A 1 497 ? -0.857 60.750 63.605 1.00 15.20 497 VAL A C 1
ATOM 3983 O O . VAL A 1 497 ? -1.159 61.611 62.767 1.00 15.79 497 VAL A O 1
ATOM 3987 N N . HIS A 1 498 ? -0.215 59.617 63.298 1.00 15.69 498 HIS A N 1
ATOM 3988 C CA . HIS A 1 498 ? 0.052 59.220 61.911 1.00 16.45 498 HIS A CA 1
ATOM 3989 C C . HIS A 1 498 ? -0.944 58.152 61.493 1.00 17.58 498 HIS A C 1
ATOM 3990 O O . HIS A 1 498 ? -0.749 56.963 61.785 1.00 17.50 498 HIS A O 1
ATOM 3997 N N . GLU A 1 499 ? -2.017 58.597 60.825 1.00 17.60 499 GLU A N 1
ATOM 3998 C CA . GLU A 1 499 ? -3.121 57.728 60.379 1.00 19.96 499 GLU A CA 1
ATOM 3999 C C . GLU A 1 499 ? -3.466 57.876 58.878 1.00 23.36 499 GLU A C 1
ATOM 4000 O O . GLU A 1 499 ? -3.816 58.961 58.433 1.00 25.78 499 GLU A O 1
ATOM 4006 N N . GLY A 1 500 ? -3.495 56.782 58.130 1.00 25.62 500 GLY A N 1
ATOM 4007 C CA . GLY A 1 500 ? -3.973 56.813 56.735 1.00 26.55 500 GLY A CA 1
ATOM 4008 C C . GLY A 1 500 ? -5.484 56.613 56.669 1.00 27.14 500 GLY A C 1
ATOM 4009 O O . GLY A 1 500 ? -6.158 56.703 57.684 1.00 27.25 500 GLY A O 1
ATOM 4010 N N . PRO A 1 501 ? -6.028 56.321 55.478 1.00 27.83 501 PRO A N 1
ATOM 4011 C CA . PRO A 1 501 ? -5.351 56.188 54.198 1.00 28.07 501 PRO A CA 1
ATO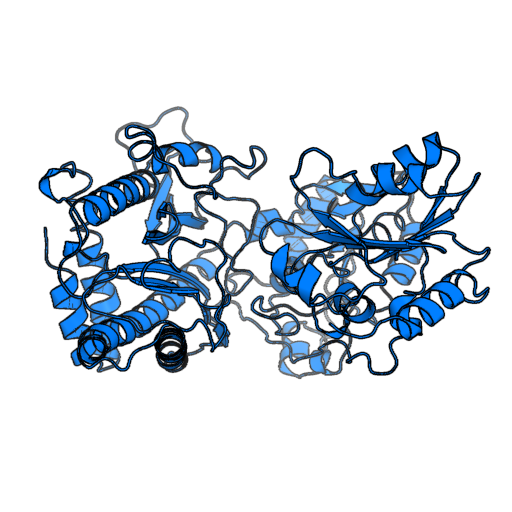M 4012 C C . PRO A 1 501 ? -5.256 57.485 53.401 1.00 28.21 501 PRO A C 1
ATOM 4013 O O . PRO A 1 501 ? -4.702 57.469 52.301 1.00 29.13 501 PRO A O 1
ATOM 4017 N N . CYS A 1 502 ? -5.814 58.579 53.921 1.00 27.95 502 CYS A N 1
ATOM 4018 C CA . CYS A 1 502 ? -5.625 59.873 53.274 1.00 28.83 502 CYS A CA 1
ATOM 4019 C C . CYS A 1 502 ? -4.281 60.442 53.688 1.00 28.91 502 CYS A C 1
ATOM 4020 O O . CYS A 1 502 ? -3.616 59.930 54.617 1.00 28.77 502 CYS A O 1
ATOM 4023 N N . GLY A 1 503 ? -3.874 61.497 52.992 1.00 28.87 503 GLY A N 1
ATOM 4024 C CA . GLY A 1 503 ? -2.606 62.164 53.274 1.00 27.93 503 GLY A CA 1
ATOM 4025 C C . GLY A 1 503 ? -2.236 63.025 52.089 1.00 28.55 503 GLY A C 1
ATOM 4026 O O . GLY A 1 503 ? -2.974 63.071 51.088 1.00 29.07 503 GLY A O 1
ATOM 4027 N N . ILE A 1 504 ? -1.105 63.720 52.201 1.00 27.89 504 ILE A N 1
ATOM 4028 C CA . ILE A 1 504 ? -0.645 64.611 51.138 1.00 27.63 504 ILE A CA 1
ATOM 4029 C C . ILE A 1 504 ? 0.841 64.337 50.923 1.00 28.96 504 ILE A C 1
ATOM 4030 O O . ILE A 1 504 ? 1.711 64.880 51.639 1.00 28.19 504 ILE A O 1
ATOM 4035 N N . SER A 1 505 ? 1.147 63.476 49.960 1.00 29.85 505 SER A N 1
ATOM 4036 C CA . SER A 1 505 ? 2.547 63.099 49.761 1.00 31.53 505 SER A CA 1
ATOM 4037 C C . SER A 1 505 ? 2.854 62.703 48.333 1.00 32.94 505 SER A C 1
ATOM 4038 O O . SER A 1 505 ? 2.003 62.144 47.647 1.00 33.77 505 SER A O 1
ATOM 4041 N N . TYR A 1 506 ? 4.073 63.006 47.894 1.00 34.07 506 TYR A N 1
ATOM 4042 C CA . TYR A 1 506 ? 4.595 62.518 46.612 1.00 35.23 506 TYR A CA 1
ATOM 4043 C C . TYR A 1 506 ? 4.932 61.021 46.674 1.00 36.13 506 TYR A C 1
ATOM 4044 O O . TYR A 1 506 ? 5.191 60.399 45.640 1.00 35.96 506 TYR A O 1
ATOM 4053 N N . LYS A 1 507 ? 4.923 60.456 47.883 1.00 36.85 507 LYS A N 1
ATOM 4054 C CA . LYS A 1 507 ? 5.387 59.084 48.110 1.00 38.50 507 LYS A CA 1
ATOM 4055 C C . LYS A 1 507 ? 4.358 58.005 47.756 1.00 39.76 507 LYS A C 1
ATOM 4056 O O . LYS A 1 507 ? 4.716 56.833 47.632 1.00 40.12 507 LYS A O 1
ATOM 4062 N N . THR A 1 508 ? 3.090 58.393 47.601 1.00 41.15 508 THR A N 1
ATOM 4063 C CA . THR A 1 508 ? 2.033 57.439 47.238 1.00 42.59 508 THR A CA 1
ATOM 4064 C C . THR A 1 508 ? 1.002 58.054 46.301 1.00 42.62 508 THR A C 1
ATOM 4065 O O . THR A 1 508 ? 0.641 59.227 46.445 1.00 42.91 508 THR A O 1
ATOM 4069 N N . PHE A 1 509 ? 0.532 57.253 45.348 1.00 42.55 509 PHE A N 1
ATOM 4070 C CA . PHE A 1 509 ? -0.603 57.617 44.509 1.00 42.24 509 PHE A CA 1
ATOM 4071 C C . PHE A 1 509 ? -1.857 56.839 44.940 1.00 42.06 509 PHE A C 1
ATOM 4072 O O . PHE A 1 509 ? -2.960 57.088 44.433 1.00 42.18 509 PHE A O 1
ATOM 4080 N N . SER A 1 510 ? -1.684 55.909 45.882 1.00 41.41 510 SER A N 1
ATOM 4081 C CA . SER A 1 510 ? -2.778 55.026 46.312 1.00 40.89 510 SER A CA 1
ATOM 4082 C C . SER A 1 510 ? -3.504 55.520 47.570 1.00 39.87 510 SER A C 1
ATOM 4083 O O . SER A 1 510 ? -4.236 54.755 48.218 1.00 39.63 510 SER A O 1
ATOM 4086 N N . ASP A 1 511 ? -3.294 56.787 47.925 1.00 38.14 511 ASP A N 1
ATOM 4087 C CA . ASP A 1 511 ? -4.009 57.386 49.055 1.00 36.71 511 ASP A CA 1
ATOM 4088 C C . ASP A 1 511 ? -5.478 57.574 48.693 1.00 35.79 511 ASP A C 1
ATOM 4089 O O . ASP A 1 511 ? -5.840 57.541 47.511 1.00 35.94 511 ASP A O 1
ATOM 4094 N N . GLU A 1 512 ? -6.323 57.760 49.703 1.00 34.48 512 GLU A N 1
ATOM 4095 C CA . GLU A 1 512 ? -7.753 57.826 49.445 1.00 33.11 512 GLU A CA 1
ATOM 4096 C C . GLU A 1 512 ? -8.205 59.224 49.030 1.00 30.91 512 GLU A C 1
ATOM 4097 O O . GLU A 1 512 ? -7.637 60.236 49.455 1.00 30.78 512 GLU A O 1
ATOM 4103 N N . PRO A 1 513 ? -9.199 59.282 48.140 1.00 28.12 513 PRO A N 1
ATOM 4104 C CA . PRO A 1 513 ? -9.794 60.545 47.748 1.00 26.22 513 PRO A CA 1
ATOM 4105 C C . PRO A 1 513 ? -10.231 61.358 48.957 1.00 24.22 513 PRO A C 1
ATOM 4106 O O . PRO A 1 513 ? -10.855 60.800 49.882 1.00 24.36 513 PRO A O 1
ATOM 4110 N N . LEU A 1 514 ? -9.912 62.652 48.962 1.00 21.11 514 LEU A N 1
ATOM 4111 C CA . LEU A 1 514 ? -10.303 63.522 50.081 1.00 19.46 514 LEU A CA 1
ATOM 4112 C C . LEU A 1 514 ? -11.793 63.777 50.096 1.00 19.25 514 LEU A C 1
ATOM 4113 O O . LEU A 1 514 ? -12.397 64.066 49.068 1.00 20.31 514 LEU A O 1
ATOM 4118 N N A GLU A 1 515 ? -12.376 63.648 51.284 0.25 18.51 515 GLU A N 1
ATOM 4119 N N B GLU A 1 515 ? -12.386 63.644 51.275 0.25 18.53 515 GLU A N 1
ATOM 4120 N N C GLU A 1 515 ? -12.387 63.658 51.271 0.50 18.14 515 GLU A N 1
ATOM 4121 C CA A GLU A 1 515 ? -13.797 63.887 51.518 0.25 18.11 515 GLU A CA 1
ATOM 4122 C CA B GLU A 1 515 ? -13.797 63.947 51.475 0.25 18.16 515 GLU A CA 1
ATOM 4123 C CA C GLU A 1 515 ? -13.787 63.995 51.454 0.50 18.07 515 GLU A CA 1
ATOM 4124 C C A GLU A 1 515 ? -13.964 64.735 52.774 0.25 17.86 515 GLU A C 1
ATOM 4125 C C B GLU A 1 515 ? -13.976 64.719 52.774 0.25 17.88 515 GLU A C 1
ATOM 4126 C C C GLU A 1 515 ? -13.972 64.730 52.769 0.50 17.84 515 GLU A C 1
ATOM 4127 O O A GLU A 1 515 ? -13.071 64.762 53.633 0.25 17.44 515 GLU A O 1
ATOM 4128 O O B GLU A 1 515 ? -13.104 64.682 53.654 0.25 17.45 515 GLU A O 1
ATOM 4129 O O C GLU A 1 515 ? -13.105 64.672 53.662 0.50 16.94 515 GLU A O 1
ATOM 4145 N N . ALA A 1 516 ? -15.105 65.415 52.890 1.00 17.34 516 ALA A N 1
ATOM 4146 C CA . ALA A 1 516 ? -15.424 66.209 54.071 1.00 17.06 516 ALA A CA 1
ATOM 4147 C C . ALA A 1 516 ? -15.310 65.350 55.327 1.00 16.61 516 ALA A C 1
ATOM 4148 O O . ALA A 1 516 ? -15.814 64.222 55.377 1.00 17.13 516 ALA A O 1
ATOM 4150 N N . GLY A 1 517 ? -14.635 65.877 56.339 1.00 15.83 517 GLY A N 1
ATOM 4151 C CA . GLY A 1 517 ? -14.518 65.130 57.588 1.00 15.67 517 GLY A CA 1
ATOM 4152 C C . GLY A 1 517 ? -13.173 64.469 57.780 1.00 15.62 517 GLY A C 1
ATOM 4153 O O . GLY A 1 517 ? -12.847 64.062 58.890 1.00 15.80 517 GLY A O 1
ATOM 4154 N N . MET A 1 518 ? -12.410 64.315 56.704 1.00 14.58 518 MET A N 1
ATOM 4155 C CA . MET A 1 518 ? -11.033 63.842 56.868 1.00 14.04 518 MET A CA 1
ATOM 4156 C C . MET A 1 518 ? -10.189 64.919 57.546 1.00 14.31 518 MET A C 1
ATOM 4157 O O . MET A 1 518 ? -10.467 66.125 57.425 1.00 14.25 518 MET A O 1
ATOM 4162 N N . ILE A 1 519 ? -9.153 64.474 58.257 1.00 13.74 519 ILE A N 1
ATOM 4163 C CA . ILE A 1 519 ? -8.260 65.389 58.943 1.00 13.79 519 ILE A CA 1
ATOM 4164 C C . ILE A 1 519 ? -6.833 65.038 58.585 1.00 14.23 519 ILE A C 1
ATOM 4165 O O . ILE A 1 519 ? -6.430 63.885 58.713 1.00 14.64 519 ILE A O 1
ATOM 4170 N N . VAL A 1 520 ? -6.084 66.045 58.121 1.00 13.52 520 VAL A N 1
ATOM 4171 C CA . VAL A 1 520 ? -4.691 65.838 57.708 1.00 13.66 520 VAL A CA 1
ATOM 4172 C C . VAL A 1 520 ? -3.826 66.959 58.215 1.00 13.52 520 VAL A C 1
ATOM 4173 O O . VAL A 1 520 ? -4.315 67.987 58.681 1.00 13.55 520 VAL A O 1
ATOM 4177 N N . THR A 1 521 ? -2.526 66.750 58.153 1.00 13.23 521 THR A N 1
ATOM 4178 C CA . THR A 1 521 ? -1.616 67.885 58.413 1.00 13.07 521 THR A CA 1
ATOM 4179 C C . THR A 1 521 ? -1.196 68.580 57.119 1.00 13.06 521 THR A C 1
ATOM 4180 O O . THR A 1 521 ? -1.242 67.990 56.022 1.00 14.19 521 THR A O 1
ATOM 4184 N N . ASP A 1 522 ? -0.782 69.835 57.271 1.00 13.30 522 ASP A N 1
ATOM 4185 C CA . ASP A 1 522 ? -0.253 70.647 56.187 1.00 11.65 522 ASP A CA 1
ATOM 4186 C C . ASP A 1 522 ? 1.061 71.165 56.750 1.00 12.80 522 ASP A C 1
ATOM 4187 O O . ASP A 1 522 ? 1.069 72.004 57.651 1.00 13.54 522 ASP A O 1
ATOM 4192 N N . GLU A 1 523 ? 2.158 70.574 56.285 1.00 11.75 523 GLU A N 1
ATOM 4193 C CA . GLU A 1 523 ? 3.446 70.781 56.967 1.00 11.74 523 GLU A CA 1
ATOM 4194 C C . GLU A 1 523 ? 4.698 70.794 56.071 1.00 12.71 523 GLU A C 1
ATOM 4195 O O . GLU A 1 523 ? 5.628 70.016 56.273 1.00 13.18 523 GLU A O 1
ATOM 4201 N N . PRO A 1 524 ? 4.743 71.733 55.123 1.00 12.04 524 PRO A N 1
ATOM 4202 C CA . PRO A 1 524 ? 5.972 71.940 54.371 1.00 12.44 524 PRO A CA 1
ATOM 4203 C C . PRO A 1 524 ? 7.082 72.442 55.302 1.00 11.58 524 PRO A C 1
ATOM 4204 O O . PRO A 1 524 ? 6.819 72.952 56.393 1.00 11.90 524 PRO A O 1
ATOM 4208 N N . GLY A 1 525 ? 8.333 72.300 54.870 1.00 11.44 525 GLY A N 1
ATOM 4209 C CA . GLY A 1 525 ? 9.465 72.804 55.651 1.00 12.47 525 GLY A CA 1
ATOM 4210 C C . GLY A 1 525 ? 10.632 73.067 54.734 1.00 12.76 525 GLY A C 1
ATOM 4211 O O . GLY A 1 525 ? 10.543 72.905 53.508 1.00 12.46 525 GLY A O 1
ATOM 4212 N N . TYR A 1 526 ? 11.728 73.514 55.333 1.00 13.01 526 TYR A N 1
ATOM 4213 C CA . TYR A 1 526 ? 12.987 73.635 54.604 1.00 13.49 526 TYR A CA 1
ATOM 4214 C C . TYR A 1 526 ? 14.126 73.513 55.615 1.00 14.43 526 TYR A C 1
ATOM 4215 O O . TYR A 1 526 ? 14.087 74.151 56.675 1.00 13.97 526 TYR A O 1
ATOM 4224 N N . TYR A 1 527 ? 15.146 72.715 55.262 1.00 13.59 527 TYR A N 1
ATOM 4225 C CA . TYR A 1 527 ? 16.215 72.336 56.210 1.00 15.46 527 TYR A CA 1
ATOM 4226 C C . TYR A 1 527 ? 17.552 72.651 55.564 1.00 16.04 527 TYR A C 1
ATOM 4227 O O . TYR A 1 527 ? 17.821 72.175 54.470 1.00 17.05 527 TYR A O 1
ATOM 4236 N N . GLU A 1 528 ? 18.331 73.522 56.220 1.00 15.85 528 GLU A N 1
ATOM 4237 C CA . GLU A 1 528 ? 19.618 73.986 55.722 1.00 17.22 528 GLU A CA 1
ATOM 4238 C C . GLU A 1 528 ? 20.706 73.346 56.581 1.00 18.27 528 GLU A C 1
ATOM 4239 O O . GLU A 1 528 ? 20.958 73.790 57.721 1.00 17.75 528 GLU A O 1
ATOM 4245 N N A ASP A 1 529 ? 21.313 72.274 56.062 0.50 19.07 529 ASP A N 1
ATOM 4246 N N B ASP A 1 529 ? 21.342 72.324 56.014 0.50 19.08 529 ASP A N 1
ATOM 4247 C CA A ASP A 1 529 ? 22.247 71.454 56.836 0.50 19.98 529 ASP A CA 1
ATOM 4248 C CA B ASP A 1 529 ? 22.409 71.567 56.647 0.50 20.23 529 ASP A CA 1
ATOM 4249 C C A ASP A 1 529 ? 23.371 72.313 57.406 0.50 19.85 529 ASP A C 1
ATOM 4250 C C B ASP A 1 529 ? 23.358 72.475 57.433 0.50 19.90 529 ASP A C 1
ATOM 4251 O O A ASP A 1 529 ? 23.983 73.100 56.694 0.50 20.24 529 ASP A O 1
ATOM 4252 O O B ASP A 1 529 ? 23.828 73.482 56.899 0.50 20.43 529 ASP A O 1
ATOM 4261 N N . GLY A 1 530 ? 23.597 72.142 58.703 1.00 20.05 530 GLY A N 1
ATOM 4262 C CA . GLY A 1 530 ? 24.561 72.903 59.515 1.00 20.65 530 GLY A CA 1
ATOM 4263 C C . GLY A 1 530 ? 24.144 74.299 59.932 1.00 20.68 530 GLY A C 1
ATOM 4264 O O . GLY A 1 530 ? 24.950 75.049 60.511 1.00 21.52 530 GLY A O 1
ATOM 4265 N N . ALA A 1 531 ? 22.897 74.682 59.637 1.00 19.20 531 ALA A N 1
ATOM 4266 C CA . ALA A 1 531 ? 22.461 76.052 59.873 1.00 18.80 531 ALA A CA 1
ATOM 4267 C C . ALA A 1 531 ? 21.135 76.153 60.632 1.00 18.18 531 ALA A C 1
ATOM 4268 O O . ALA A 1 531 ? 21.090 76.674 61.743 1.00 18.28 531 ALA A O 1
ATOM 4270 N N . PHE A 1 532 ? 20.049 75.639 60.054 1.00 17.38 532 PHE A N 1
ATOM 4271 C CA . PHE A 1 532 ? 18.742 75.800 60.703 1.00 15.61 532 PHE A CA 1
ATOM 4272 C C . PHE A 1 532 ? 17.737 74.909 60.015 1.00 15.43 532 PHE A C 1
ATOM 4273 O O . PHE A 1 532 ? 17.995 74.405 58.909 1.00 15.89 532 PHE A O 1
ATOM 4281 N N . GLY A 1 533 ? 16.572 74.766 60.643 1.00 14.58 533 GLY A N 1
ATOM 4282 C CA . GLY A 1 533 ? 15.443 74.108 59.984 1.00 13.29 533 GLY A CA 1
ATOM 4283 C C . GLY A 1 533 ? 14.195 74.941 60.195 1.00 13.62 533 GLY A C 1
ATOM 4284 O O . GLY A 1 533 ? 14.094 75.713 61.163 1.00 14.64 533 GLY A O 1
ATOM 4285 N N . ILE A 1 534 ? 13.250 74.769 59.275 1.00 13.02 534 ILE A N 1
ATOM 4286 C CA . ILE A 1 534 ? 11.948 75.466 59.324 1.00 13.69 534 ILE A CA 1
ATOM 4287 C C . ILE A 1 534 ? 10.878 74.463 58.977 1.00 12.98 534 ILE A C 1
ATOM 4288 O O . ILE A 1 534 ? 11.024 73.690 58.032 1.00 13.91 534 ILE A O 1
ATOM 4293 N N . ARG A 1 535 ? 9.806 74.459 59.751 1.00 12.25 535 ARG A N 1
ATOM 4294 C CA . ARG A 1 535 ? 8.602 73.717 59.374 1.00 11.81 535 ARG A CA 1
ATOM 4295 C C . ARG A 1 535 ? 7.421 74.474 59.952 1.00 11.43 535 ARG A C 1
ATOM 4296 O O . ARG A 1 535 ? 7.496 74.979 61.086 1.00 12.05 535 ARG A O 1
ATOM 4304 N N . ILE A 1 536 ? 6.328 74.526 59.194 1.00 11.04 536 ILE A N 1
ATOM 4305 C CA . ILE A 1 536 ? 5.114 75.230 59.634 1.00 11.51 536 ILE A CA 1
ATOM 4306 C C . ILE A 1 536 ? 3.978 74.239 59.448 1.00 11.81 536 ILE A C 1
ATOM 4307 O O . ILE A 1 536 ? 3.566 73.976 58.304 1.00 12.37 536 ILE A O 1
ATOM 4312 N N . GLU A 1 537 ? 3.527 73.657 60.562 1.00 11.63 537 GLU A N 1
ATOM 4313 C CA . GLU A 1 537 ? 2.599 72.534 60.522 1.00 11.93 537 GLU A CA 1
ATOM 4314 C C . GLU A 1 537 ? 1.309 72.853 61.271 1.00 12.16 537 GLU A C 1
ATOM 4315 O O . GLU A 1 537 ? 1.353 73.164 62.461 1.00 12.11 537 GLU A O 1
ATOM 4321 N N . ASN A 1 538 ? 0.184 72.726 60.564 1.00 12.47 538 ASN A N 1
ATOM 4322 C CA . ASN A 1 538 ? -1.151 72.719 61.150 1.00 12.46 538 ASN A CA 1
ATOM 4323 C C . ASN A 1 538 ? -1.851 71.426 60.842 1.00 11.72 538 ASN A C 1
ATOM 4324 O O . ASN A 1 538 ? -1.623 70.814 59.792 1.00 11.94 538 ASN A O 1
ATOM 4329 N N . VAL A 1 539 ? -2.698 71.023 61.778 1.00 10.60 539 VAL A N 1
ATOM 4330 C CA . VAL A 1 539 ? -3.792 70.060 61.502 1.00 11.67 539 VAL A CA 1
ATOM 4331 C C . VAL A 1 539 ? -4.969 70.815 60.876 1.00 13.12 539 VAL A C 1
ATOM 4332 O O . VAL A 1 539 ? -5.372 71.861 61.376 1.00 13.78 539 VAL A O 1
ATOM 4336 N N . VAL A 1 540 ? -5.482 70.269 59.770 1.00 13.03 540 VAL A N 1
ATOM 4337 C CA . VAL A 1 540 ? -6.581 70.884 59.046 1.00 13.84 540 VAL A CA 1
ATOM 4338 C C . VAL A 1 540 ? -7.715 69.863 58.841 1.00 13.61 540 VAL A C 1
ATOM 4339 O O . VAL A 1 540 ? -7.476 68.657 58.647 1.00 13.87 540 VAL A O 1
ATOM 4343 N N . LEU A 1 541 ? -8.941 70.365 58.878 1.00 13.58 541 LEU A N 1
ATOM 4344 C CA . LEU A 1 541 ? -10.142 69.573 58.625 1.00 13.35 541 LEU A CA 1
ATOM 4345 C C . LEU A 1 541 ? -10.608 69.827 57.190 1.00 14.13 541 LEU A C 1
ATOM 4346 O O . LEU A 1 541 ? -10.662 70.988 56.765 1.00 14.41 541 LEU A O 1
ATOM 4351 N N . VAL A 1 542 ? -10.950 68.756 56.462 1.00 13.50 542 VAL A N 1
ATOM 4352 C CA . VAL A 1 542 ? -11.465 68.908 55.094 1.00 14.10 542 VAL A CA 1
ATOM 4353 C C . VAL A 1 542 ? -12.937 69.315 55.225 1.00 14.22 542 VAL A C 1
ATOM 4354 O O . VAL A 1 542 ? -13.734 68.621 55.881 1.00 14.90 542 VAL A O 1
ATOM 4358 N N . VAL A 1 543 ? -13.292 70.445 54.624 1.00 14.00 543 VAL A N 1
ATOM 4359 C CA . VAL A 1 543 ? -14.651 71.011 54.757 1.00 14.44 543 VAL A CA 1
ATOM 4360 C C . VAL A 1 543 ? -15.260 71.369 53.410 1.00 15.22 543 VAL A C 1
ATOM 4361 O O . VAL A 1 543 ? -14.563 71.723 52.476 1.00 14.93 543 VAL A O 1
ATOM 4365 N N . PRO A 1 544 ? -16.591 71.302 53.306 1.00 15.62 544 PRO A N 1
ATOM 4366 C CA . PRO A 1 544 ? -17.214 71.805 52.059 1.00 17.08 544 PRO A CA 1
ATOM 4367 C C . PRO A 1 544 ? -17.077 73.319 51.900 1.00 17.65 544 PRO A C 1
ATOM 4368 O O . PRO A 1 544 ? -16.983 74.064 52.880 1.00 18.42 544 PRO A O 1
ATOM 4372 N N . VAL A 1 545 ? -17.076 73.781 50.652 1.00 17.81 545 VAL A N 1
ATOM 4373 C CA . VAL A 1 545 ? -16.986 75.206 50.405 1.00 19.06 545 VAL A CA 1
ATOM 4374 C C . VAL A 1 545 ? -17.811 75.531 49.161 1.00 19.15 545 VAL A C 1
ATOM 4375 O O . VAL A 1 545 ? -17.802 74.767 48.194 1.00 19.27 545 VAL A O 1
ATOM 4379 N N . LYS A 1 546 ? -18.559 76.628 49.210 1.00 20.61 546 LYS A N 1
ATOM 4380 C CA . LYS A 1 546 ? -19.333 77.049 48.036 1.00 21.52 546 LYS A CA 1
ATOM 4381 C C . LYS A 1 546 ? -18.439 77.765 47.044 1.00 21.50 546 LYS A C 1
ATOM 4382 O O . LYS A 1 546 ? -17.522 78.498 47.433 1.00 22.37 546 LYS A O 1
ATOM 4388 N N . THR A 1 547 ? -18.698 77.533 45.765 1.00 20.91 547 THR A N 1
ATOM 4389 C CA . THR A 1 547 ? -17.909 78.161 44.711 1.00 20.29 547 THR A CA 1
ATOM 4390 C C . THR A 1 547 ? -18.831 78.955 43.788 1.00 20.02 547 THR A C 1
ATOM 4391 O O . THR A 1 547 ? -20.055 78.786 43.799 1.00 21.02 547 THR A O 1
ATOM 4395 N N . LYS A 1 548 ? -18.227 79.789 42.959 1.00 19.12 548 LYS A N 1
ATOM 4396 C CA . LYS A 1 548 ? -18.952 80.657 42.033 1.00 19.59 548 LYS A CA 1
ATOM 4397 C C . LYS A 1 548 ? -19.853 79.850 41.088 1.00 19.70 548 LYS A C 1
ATOM 4398 O O . LYS A 1 548 ? -21.042 80.198 40.886 1.00 20.56 548 LYS A O 1
ATOM 4404 N N . TYR A 1 549 ? -19.291 78.776 40.526 1.00 19.60 549 TYR A N 1
ATOM 4405 C CA . TYR A 1 549 ? -19.969 77.884 39.580 1.00 20.77 549 TYR A CA 1
ATOM 4406 C C . TYR A 1 549 ? -20.030 76.460 40.119 1.00 22.60 549 TYR A C 1
ATOM 4407 O O . TYR A 1 549 ? -19.385 76.138 41.124 1.00 22.43 549 TYR A O 1
ATOM 4416 N N . ASN A 1 550 ? -20.820 75.616 39.457 1.00 24.52 550 ASN A N 1
ATOM 4417 C CA . ASN A 1 550 ? -21.055 74.239 39.900 1.00 27.83 550 ASN A CA 1
ATOM 4418 C C . ASN A 1 550 ? -20.980 73.244 38.758 1.00 28.97 550 ASN A C 1
ATOM 4419 O O . ASN A 1 550 ? -21.960 72.996 38.052 1.00 31.23 550 ASN A O 1
ATOM 4424 N N . PHE A 1 551 ? -19.800 72.683 38.553 1.00 29.40 551 PHE A N 1
ATOM 4425 C CA . PHE A 1 551 ? -19.587 71.750 37.459 1.00 29.82 551 PHE A CA 1
ATOM 4426 C C . PHE A 1 551 ? -19.795 70.282 37.881 1.00 31.65 551 PHE A C 1
ATOM 4427 O O . PHE A 1 551 ? -19.326 69.866 38.950 1.00 32.76 551 PHE A O 1
ATOM 4435 N N . ASN A 1 552 ? -20.501 69.519 37.040 1.00 34.15 552 ASN A N 1
ATOM 4436 C CA . ASN A 1 552 ? -20.592 68.042 37.118 1.00 36.06 552 ASN A CA 1
ATOM 4437 C C . ASN A 1 552 ? -21.208 67.503 38.419 1.00 36.78 552 ASN A C 1
ATOM 4438 O O . ASN A 1 552 ? -21.006 66.331 38.776 1.00 37.42 552 ASN A O 1
ATOM 4443 N N . ASN A 1 553 ? -22.048 68.331 39.043 0.00 20.00 553 ASN A N 1
ATOM 4444 C CA . ASN A 1 553 ? -22.357 68.324 40.486 0.00 20.00 553 ASN A CA 1
ATOM 4445 C C . ASN A 1 553 ? -21.122 68.137 41.343 0.00 20.00 553 ASN A C 1
ATOM 4446 O O . ASN A 1 553 ? -20.223 68.906 41.242 0.00 20.00 553 ASN A O 1
ATOM 4451 N N . ARG A 1 554 ? -21.319 67.397 42.420 0.00 20.00 554 ARG A N 1
ATOM 4452 C CA . ARG A 1 554 ? -20.250 66.822 43.237 0.00 20.00 554 ARG A CA 1
ATOM 4453 C C . ARG A 1 554 ? -19.853 67.614 44.530 0.00 20.00 554 ARG A C 1
ATOM 4454 O O . ARG A 1 554 ? -19.786 67.095 45.612 0.00 20.00 554 ARG A O 1
ATOM 4462 N N . GLY A 1 555 ? -19.645 68.879 44.324 1.00 23.74 555 GLY A N 1
ATOM 4463 C CA . GLY A 1 555 ? -19.243 69.960 45.213 1.00 22.00 555 GLY A CA 1
ATOM 4464 C C . GLY A 1 555 ? -17.732 70.118 45.328 1.00 20.94 555 GLY A C 1
ATOM 4465 O O . GLY A 1 555 ? -16.958 69.356 44.721 1.00 22.28 555 GLY A O 1
ATOM 4466 N N . SER A 1 556 ? -17.326 71.123 46.095 1.00 17.76 556 SER A N 1
ATOM 4467 C CA . SER A 1 556 ? -15.918 71.423 46.323 1.00 17.05 556 SER A CA 1
ATOM 4468 C C . SER A 1 556 ? -15.605 71.414 47.809 1.00 16.53 556 SER A C 1
ATOM 4469 O O . SER A 1 556 ? -16.512 71.519 48.660 1.00 17.08 556 SER A O 1
ATOM 4472 N N . LEU A 1 557 ? -14.308 71.352 48.096 1.00 15.01 557 LEU A N 1
ATOM 4473 C CA . LEU A 1 557 ? -13.797 71.240 49.460 1.00 14.74 557 LEU A CA 1
ATOM 4474 C C . LEU A 1 557 ? -12.661 72.225 49.631 1.00 15.50 557 LEU A C 1
ATOM 4475 O O . LEU A 1 557 ? -12.033 72.627 48.651 1.00 14.79 557 LEU A O 1
ATOM 4480 N N . THR A 1 558 ? -12.378 72.570 50.885 1.00 14.92 558 THR A N 1
ATOM 4481 C CA . THR A 1 558 ? -11.159 73.306 51.220 1.00 15.83 558 THR A CA 1
ATOM 4482 C C . THR A 1 558 ? -10.723 72.801 52.587 1.00 15.72 558 THR A C 1
ATOM 4483 O O . THR A 1 558 ? -11.285 71.829 53.118 1.00 15.05 558 THR A O 1
ATOM 4487 N N . LEU A 1 559 ? -9.706 73.439 53.141 1.00 16.23 559 LEU A N 1
ATOM 4488 C CA . LEU A 1 559 ? -9.159 73.009 54.411 1.00 17.73 559 LEU A CA 1
ATOM 4489 C C . LEU A 1 559 ? -9.429 74.098 55.453 1.00 18.23 559 LEU A C 1
ATOM 4490 O O . LEU A 1 559 ? -9.396 75.310 55.155 1.00 20.55 559 LEU A O 1
ATOM 4495 N N . GLU A 1 560 ? -9.737 73.675 56.661 1.00 16.12 560 GLU A N 1
ATOM 4496 C CA . GLU A 1 560 ? -9.934 74.608 57.745 1.00 16.89 560 GLU A CA 1
ATOM 4497 C C . GLU A 1 560 ? -8.964 74.244 58.855 1.00 16.40 560 GLU A C 1
ATOM 4498 O O . GLU A 1 560 ? -8.993 73.126 59.346 1.00 16.92 560 GLU A O 1
ATOM 4504 N N . PRO A 1 561 ? -8.087 75.176 59.242 1.00 15.88 561 PRO A N 1
ATOM 4505 C CA . PRO A 1 561 ? -7.160 74.806 60.303 1.00 15.49 561 PRO A CA 1
ATOM 4506 C C . PRO A 1 561 ? -7.854 74.569 61.644 1.00 15.57 561 PRO A C 1
ATOM 4507 O O . PRO A 1 561 ? -8.695 75.380 62.075 1.00 16.19 561 PRO A O 1
ATOM 4511 N N . LEU A 1 562 ? -7.486 73.464 62.287 1.00 13.81 562 LEU A N 1
ATOM 4512 C CA . LEU A 1 562 ? -7.884 73.239 63.681 1.00 14.19 562 LEU A CA 1
ATOM 4513 C C . LEU A 1 562 ? -6.812 73.787 64.613 1.00 14.24 562 LEU A C 1
ATOM 4514 O O . LEU A 1 562 ? -7.114 74.228 65.724 1.00 14.36 562 LEU A O 1
ATOM 4519 N N . THR A 1 563 ? -5.554 73.726 64.172 1.00 13.13 563 THR A N 1
ATOM 4520 C CA . THR A 1 563 ? -4.454 74.322 64.914 1.00 13.21 563 THR A CA 1
ATOM 4521 C C . THR A 1 563 ? -4.596 75.830 64.889 1.00 13.37 563 THR A C 1
ATOM 4522 O O . THR A 1 563 ? -4.685 76.437 63.805 1.00 13.71 563 THR A O 1
ATOM 4526 N N . LEU A 1 564 ? -4.605 76.439 66.070 1.00 13.90 564 LEU A N 1
ATOM 4527 C CA . LEU A 1 564 ? -4.762 77.894 66.191 1.00 14.18 564 LEU A CA 1
ATOM 4528 C C . LEU A 1 564 ? -3.644 78.503 67.006 1.00 13.45 564 LEU A C 1
ATOM 4529 O O . LEU A 1 564 ? -3.809 78.876 68.175 1.00 14.03 564 LEU A O 1
ATOM 4534 N N . VAL A 1 565 ? -2.479 78.598 66.380 1.00 13.38 565 VAL A N 1
ATOM 4535 C CA . VAL A 1 565 ? -1.264 79.075 67.054 1.00 13.05 565 VAL A CA 1
ATOM 4536 C C . VAL A 1 565 ? -0.614 80.104 66.130 1.00 13.43 565 VAL A C 1
ATOM 4537 O O . VAL A 1 565 ? -0.463 79.840 64.936 1.00 13.55 565 VAL A O 1
ATOM 4541 N N . PRO A 1 566 ? -0.243 81.284 66.660 1.00 13.45 566 PRO A N 1
ATOM 4542 C CA . PRO A 1 566 ? 0.358 82.290 65.756 1.00 13.70 566 PRO A CA 1
ATOM 4543 C C . PRO A 1 566 ? 1.559 81.799 64.960 1.00 13.57 566 PRO A C 1
ATOM 4544 O O . PRO A 1 566 ? 2.280 80.878 65.380 1.00 13.92 566 PRO A O 1
ATOM 4548 N N . ILE A 1 567 ? 1.736 82.410 63.797 1.00 12.81 567 ILE A N 1
ATOM 4549 C CA . ILE A 1 567 ? 2.907 82.186 62.950 1.00 13.48 567 ILE A CA 1
ATOM 4550 C C . ILE A 1 567 ? 3.683 83.505 63.008 1.00 14.09 567 ILE A C 1
ATOM 4551 O O . ILE A 1 567 ? 3.132 84.579 62.742 1.00 14.68 567 ILE A O 1
ATOM 4556 N N . GLN A 1 568 ? 4.955 83.430 63.398 1.00 14.36 568 GLN A N 1
ATOM 4557 C CA . GLN A 1 568 ? 5.695 84.615 63.807 1.00 14.46 568 GLN A CA 1
ATOM 4558 C C . GLN A 1 568 ? 6.028 85.528 62.620 1.00 15.31 568 GLN A C 1
ATOM 4559 O O . GLN A 1 568 ? 6.756 85.140 61.694 1.00 16.42 568 GLN A O 1
ATOM 4565 N N . THR A 1 569 ? 5.556 86.768 62.684 1.00 15.50 569 THR A N 1
ATOM 4566 C CA . THR A 1 569 ? 5.647 87.628 61.505 1.00 16.39 569 THR A CA 1
ATOM 4567 C C . THR A 1 569 ? 7.075 88.140 61.219 1.00 16.28 569 THR A C 1
ATOM 4568 O O . THR A 1 569 ? 7.406 88.457 60.057 1.00 15.87 569 THR A O 1
ATOM 4572 N N . LYS A 1 570 ? 7.915 88.224 62.248 1.00 16.07 570 LYS A N 1
ATOM 4573 C CA . LYS A 1 570 ? 9.299 88.661 62.022 1.00 16.69 570 LYS A CA 1
ATOM 4574 C C . LYS A 1 570 ? 10.045 87.716 61.100 1.00 16.55 570 LYS A C 1
ATOM 4575 O O . LYS A 1 570 ? 11.065 88.080 60.537 1.00 17.37 570 LYS A O 1
ATOM 4581 N N . MET A 1 571 ? 9.544 86.487 60.966 1.00 14.89 571 MET A N 1
ATOM 4582 C CA . MET A 1 571 ? 10.186 85.492 60.098 1.00 14.67 571 MET A CA 1
ATOM 4583 C C . MET A 1 571 ? 9.800 85.636 58.619 1.00 15.39 571 MET A C 1
ATOM 4584 O O . MET A 1 571 ? 10.351 84.924 57.750 1.00 15.88 571 MET A O 1
ATOM 4589 N N . ILE A 1 572 ? 8.862 86.539 58.338 1.00 15.58 572 ILE A N 1
ATOM 4590 C CA . ILE A 1 572 ? 8.268 86.654 56.994 1.00 16.01 572 ILE A CA 1
ATOM 4591 C C . ILE A 1 572 ? 8.767 87.870 56.228 1.00 16.92 572 ILE A C 1
ATOM 4592 O O . ILE A 1 572 ? 8.814 88.967 56.771 1.00 17.30 572 ILE A O 1
ATOM 4597 N N . ASP A 1 573 ? 9.124 87.659 54.962 1.00 18.48 573 ASP A N 1
ATOM 4598 C CA . ASP A 1 573 ? 9.404 88.755 54.047 1.00 19.95 573 ASP A CA 1
ATOM 4599 C C . ASP A 1 573 ? 8.032 89.208 53.549 1.00 20.96 573 ASP A C 1
ATOM 4600 O O . ASP A 1 573 ? 7.521 88.733 52.537 1.00 20.57 573 ASP A O 1
ATOM 4605 N N . VAL A 1 574 ? 7.426 90.118 54.301 1.00 21.79 574 VAL A N 1
ATOM 4606 C CA . VAL A 1 574 ? 6.045 90.514 54.064 1.00 23.13 574 VAL A CA 1
ATOM 4607 C C . VAL A 1 574 ? 5.811 91.092 52.663 1.00 23.32 574 VAL A C 1
ATOM 4608 O O . VAL A 1 574 ? 4.802 90.787 52.041 1.00 23.28 574 VAL A O 1
ATOM 4612 N N . ASP A 1 575 ? 6.760 91.871 52.148 1.00 23.96 575 ASP A N 1
ATOM 4613 C CA . ASP A 1 575 ? 6.570 92.482 50.833 1.00 25.80 575 ASP A CA 1
ATOM 4614 C C . ASP A 1 575 ? 6.522 91.459 49.701 1.00 24.72 575 ASP A C 1
ATOM 4615 O O . ASP A 1 575 ? 6.063 91.766 48.602 1.00 25.72 575 ASP A O 1
ATOM 4620 N N . SER A 1 576 ? 6.967 90.234 49.979 1.00 23.21 576 SER A N 1
ATOM 4621 C CA . SER A 1 576 ? 6.908 89.178 48.989 1.00 22.55 576 SER A CA 1
ATOM 4622 C C . SER A 1 576 ? 5.590 88.393 48.971 1.00 21.73 576 SER A C 1
ATOM 4623 O O . SER A 1 576 ? 5.354 87.607 48.056 1.00 22.21 576 SER A O 1
ATOM 4626 N N . LEU A 1 577 ? 4.737 88.595 49.972 1.00 20.32 577 LEU A N 1
ATOM 4627 C CA . LEU A 1 577 ? 3.453 87.898 49.989 1.00 19.33 577 LEU A CA 1
ATOM 4628 C C . LEU A 1 577 ? 2.491 88.484 48.981 1.00 18.95 577 LEU A C 1
ATOM 4629 O O . LEU A 1 577 ? 2.490 89.692 48.741 1.00 20.88 577 LEU A O 1
ATOM 4634 N N . THR A 1 578 ? 1.643 87.630 48.415 1.00 18.43 578 THR A N 1
ATOM 4635 C CA . THR A 1 578 ? 0.510 88.093 47.644 1.00 18.10 578 THR A CA 1
ATOM 4636 C C . THR A 1 578 ? -0.556 88.647 48.587 1.00 17.91 578 THR A C 1
ATOM 4637 O O . THR A 1 578 ? -0.575 88.340 49.788 1.00 18.06 578 THR A O 1
ATOM 4641 N N . ASP A 1 579 ? -1.481 89.422 48.038 1.00 19.67 579 ASP A N 1
ATOM 4642 C CA . ASP A 1 579 ? -2.648 89.862 48.811 1.00 20.82 579 ASP A CA 1
ATOM 4643 C C . ASP A 1 579 ? -3.407 88.683 49.421 1.00 20.75 579 ASP A C 1
ATOM 4644 O O . ASP A 1 579 ? -3.816 88.743 50.589 1.00 20.90 579 ASP A O 1
ATOM 4649 N N . LYS A 1 580 ? -3.572 87.608 48.649 1.00 19.71 580 LYS A N 1
ATOM 4650 C CA . LYS A 1 580 ? -4.257 86.412 49.134 1.00 19.24 580 LYS A CA 1
ATOM 4651 C C . LYS A 1 580 ? -3.558 85.849 50.366 1.00 18.73 580 LYS A C 1
ATOM 4652 O O . LYS A 1 580 ? -4.213 85.523 51.377 1.00 19.46 580 LYS A O 1
ATOM 4658 N N . GLU A 1 581 ? -2.232 85.755 50.298 1.00 17.10 581 GLU A N 1
ATOM 4659 C CA . GLU A 1 581 ? -1.458 85.223 51.432 1.00 16.05 581 GLU A CA 1
ATOM 4660 C C . GLU A 1 581 ? -1.520 86.144 52.656 1.00 16.41 581 GLU A C 1
ATOM 4661 O O . GLU A 1 581 ? -1.688 85.672 53.790 1.00 15.70 581 GLU A O 1
ATOM 4667 N N A CYS A 1 582 ? -1.384 87.444 52.420 0.50 17.09 582 CYS A N 1
ATOM 4668 N N B CYS A 1 582 ? -1.378 87.453 52.446 0.50 16.90 582 CYS A N 1
ATOM 4669 C CA A CYS A 1 582 ? -1.467 88.432 53.493 0.50 18.07 582 CYS A CA 1
ATOM 4670 C CA B CYS A 1 582 ? -1.512 88.420 53.552 0.50 17.57 582 CYS A CA 1
ATOM 4671 C C A CYS A 1 582 ? -2.834 88.388 54.192 0.50 18.26 582 CYS A C 1
ATOM 4672 C C B CYS A 1 582 ? -2.862 88.300 54.220 0.50 17.97 582 CYS A C 1
ATOM 4673 O O A CYS A 1 582 ? -2.910 88.397 55.430 0.50 17.88 582 CYS A O 1
ATOM 4674 O O B CYS A 1 582 ? -2.966 88.205 55.451 0.50 17.35 582 CYS A O 1
ATOM 4679 N N . ASP A 1 583 ? -3.905 88.316 53.396 1.00 18.18 583 ASP A N 1
ATOM 4680 C CA . ASP A 1 583 ? -5.270 88.239 53.911 1.00 18.72 583 ASP A CA 1
ATOM 4681 C C . ASP A 1 583 ? -5.481 86.941 54.671 1.00 18.37 583 ASP A C 1
ATOM 4682 O O . ASP A 1 583 ? -6.127 86.935 55.730 1.00 18.35 583 ASP A O 1
ATOM 4687 N N . TRP A 1 584 ? -4.924 85.851 54.138 1.00 16.86 584 TRP A N 1
ATOM 4688 C CA . TRP A 1 584 ? -5.024 84.539 54.783 1.00 15.94 584 TRP A CA 1
ATOM 4689 C C . TRP A 1 584 ? -4.405 84.597 56.178 1.00 15.58 584 TRP A C 1
ATOM 4690 O O . TRP A 1 584 ? -5.029 84.174 57.148 1.00 15.74 584 TRP A O 1
ATOM 4701 N N . LEU A 1 585 ? -3.196 85.144 56.285 1.00 15.22 585 LEU A N 1
ATOM 4702 C CA . LEU A 1 585 ? -2.512 85.166 57.576 1.00 15.81 585 LEU A CA 1
ATOM 4703 C C . LEU A 1 585 ? -3.205 86.107 58.552 1.00 15.85 585 LEU A C 1
ATOM 4704 O O . LEU A 1 585 ? -3.388 85.761 59.714 1.00 15.57 585 LEU A O 1
ATOM 4709 N N . ASN A 1 586 ? -3.604 87.289 58.088 1.00 15.83 586 ASN A N 1
ATOM 4710 C CA . ASN A 1 586 ? -4.314 88.216 58.976 1.00 16.27 586 ASN A CA 1
ATOM 4711 C C . ASN A 1 586 ? -5.588 87.591 59.541 1.00 15.82 586 ASN A C 1
ATOM 4712 O O . ASN A 1 586 ? -5.838 87.673 60.759 1.00 15.46 586 ASN A O 1
ATOM 4717 N N A ASN A 1 587 ? -6.360 86.959 58.667 0.50 15.80 587 ASN A N 1
ATOM 4718 N N B ASN A 1 587 ? -6.375 86.932 58.681 0.50 16.26 587 ASN A N 1
ATOM 4719 C CA A ASN A 1 587 ? -7.569 86.294 59.082 0.50 15.91 587 ASN A CA 1
ATOM 4720 C CA B ASN A 1 587 ? -7.617 86.247 59.088 0.50 16.86 587 ASN A CA 1
ATOM 4721 C C A ASN A 1 587 ? -7.283 85.149 60.046 0.50 15.38 587 ASN A C 1
ATOM 4722 C C B ASN A 1 587 ? -7.394 85.027 59.969 0.50 16.01 587 ASN A C 1
ATOM 4723 O O A ASN A 1 587 ? -7.919 85.058 61.099 0.50 14.90 587 ASN A O 1
ATOM 4724 O O B ASN A 1 587 ? -8.197 84.739 60.867 0.50 15.69 587 ASN A O 1
ATOM 4733 N N . TYR A 1 588 ? -6.317 84.296 59.692 1.00 15.17 588 TYR A N 1
ATOM 4734 C CA . TYR A 1 588 ? -5.926 83.179 60.555 1.00 14.08 588 TYR A CA 1
ATOM 4735 C C . TYR A 1 588 ? -5.601 83.714 61.952 1.00 14.65 588 TYR A C 1
ATOM 4736 O O . TYR A 1 588 ? -6.070 83.181 62.967 1.00 14.76 588 TYR A O 1
ATOM 4745 N N . HIS A 1 589 ? -4.804 84.766 61.992 1.00 14.21 589 HIS A N 1
ATOM 4746 C CA . HIS A 1 589 ? -4.420 85.358 63.270 1.00 14.39 589 HIS A CA 1
ATOM 4747 C C . HIS A 1 589 ? -5.592 85.918 64.061 1.00 15.34 589 HIS A C 1
ATOM 4748 O O . HIS A 1 589 ? -5.633 85.744 65.269 1.00 14.81 589 HIS A O 1
ATOM 4755 N N . LEU A 1 590 ? -6.562 86.544 63.394 1.00 15.91 590 LEU A N 1
ATOM 4756 C CA . LEU A 1 590 ? -7.750 86.992 64.137 1.00 16.06 590 LEU A CA 1
ATOM 4757 C C . LEU A 1 590 ? -8.597 85.840 64.618 1.00 16.71 590 LEU A C 1
ATOM 4758 O O . LEU A 1 590 ? -9.207 85.939 65.689 1.00 16.92 590 LEU A O 1
ATOM 4763 N N . THR A 1 591 ? -8.618 84.740 63.862 1.00 15.81 591 THR A N 1
ATOM 4764 C CA . THR A 1 591 ? -9.349 83.535 64.300 1.00 16.54 591 THR A CA 1
ATOM 4765 C C . THR A 1 591 ? -8.686 82.964 65.559 1.00 16.27 591 THR A C 1
ATOM 4766 O O . THR A 1 591 ? -9.370 82.582 66.511 1.00 16.91 591 THR A O 1
ATOM 4770 N N . CYS A 1 592 ? -7.352 82.943 65.575 1.00 15.95 592 CYS A N 1
ATOM 4771 C CA . CYS A 1 592 ? -6.596 82.509 66.773 1.00 15.94 592 CYS A CA 1
ATOM 4772 C C . CYS A 1 592 ? -7.000 83.406 67.937 1.00 16.66 592 CYS A C 1
ATOM 4773 O O . CYS A 1 592 ? -7.323 82.932 69.043 1.00 16.02 592 CYS A O 1
ATOM 4776 N N . ARG A 1 593 ? -6.988 84.704 67.680 1.00 16.94 593 ARG A N 1
ATOM 4777 C CA . ARG A 1 593 ? -7.324 85.674 68.722 1.00 18.21 593 ARG A CA 1
ATOM 4778 C C . ARG A 1 593 ? -8.735 85.481 69.251 1.00 19.14 593 ARG A C 1
ATOM 4779 O O . ARG A 1 593 ? -8.931 85.508 70.473 1.00 19.77 593 ARG A O 1
ATOM 4787 N N . ASP A 1 594 ? -9.707 85.275 68.357 1.00 20.12 594 ASP A N 1
ATOM 4788 C CA . ASP A 1 594 ? -11.110 85.025 68.754 1.00 21.05 594 ASP A CA 1
ATOM 4789 C C . ASP A 1 594 ? -11.267 83.790 69.619 1.00 20.37 594 ASP A C 1
ATOM 4790 O O . ASP A 1 594 ? -11.783 83.840 70.751 1.00 21.29 594 ASP A O 1
ATOM 4795 N N . VAL A 1 595 ? -10.855 82.662 69.067 1.00 18.77 595 VAL A N 1
ATOM 4796 C CA . VAL A 1 595 ? -11.156 81.369 69.645 1.00 17.72 595 VAL A CA 1
ATOM 4797 C C . VAL A 1 595 ? -10.252 81.064 70.839 1.00 17.48 595 VAL A C 1
ATOM 4798 O O . VAL A 1 595 ? -10.724 80.734 71.945 1.00 18.02 595 VAL A O 1
ATOM 4802 N N . ILE A 1 596 ? -8.950 81.193 70.632 1.00 16.26 596 ILE A N 1
ATOM 4803 C CA . ILE A 1 596 ? -8.035 80.943 71.745 1.00 16.06 596 ILE A CA 1
ATOM 4804 C C . ILE A 1 596 ? -8.113 82.063 72.780 1.00 16.26 596 ILE A C 1
ATOM 4805 O O . ILE A 1 596 ? -7.989 81.816 73.970 1.00 17.21 596 ILE A O 1
ATOM 4810 N N . GLY A 1 597 ? -8.300 83.297 72.339 1.00 16.85 597 GLY A N 1
ATOM 4811 C CA . GLY A 1 597 ? -8.384 84.425 73.284 1.00 17.44 597 GLY A CA 1
ATOM 4812 C C . GLY A 1 597 ? -9.546 84.248 74.225 1.00 18.23 597 GLY A C 1
ATOM 4813 O O . GLY A 1 597 ? -9.416 84.480 75.435 1.00 18.01 597 GLY A O 1
ATOM 4814 N N . LYS A 1 598 ? -10.683 83.824 73.680 1.00 18.73 598 LYS A N 1
ATOM 4815 C CA . LYS A 1 598 ? -11.868 83.573 74.523 1.00 19.50 598 LYS A CA 1
ATOM 4816 C C . LYS A 1 598 ? -11.543 82.525 75.580 1.00 19.30 598 LYS A C 1
ATOM 4817 O O . LYS A 1 598 ? -11.890 82.688 76.769 1.00 19.42 598 LYS A O 1
ATOM 4823 N N . GLU A 1 599 ? -10.863 81.460 75.158 1.00 18.87 599 GLU A N 1
ATOM 4824 C CA . GLU A 1 599 ? -10.503 80.379 76.068 1.00 18.54 599 GLU A CA 1
ATOM 4825 C C . GLU A 1 599 ? -9.507 80.826 77.123 1.00 18.27 599 GLU A C 1
ATOM 4826 O O . GLU A 1 599 ? -9.644 80.472 78.309 1.00 18.89 599 GLU A O 1
ATOM 4832 N N . LEU A 1 600 ? -8.485 81.573 76.707 1.00 17.73 600 LEU A N 1
ATOM 4833 C CA . LEU A 1 600 ? -7.527 82.109 77.667 1.00 16.98 600 LEU A CA 1
ATOM 4834 C C . LEU A 1 600 ? -8.223 82.979 78.715 1.00 17.53 600 LEU A C 1
ATOM 4835 O O . LEU A 1 600 ? -7.909 82.875 79.898 1.00 18.33 600 LEU A O 1
ATOM 4840 N N . GLN A 1 601 ? -9.178 83.812 78.284 1.00 17.21 601 GLN A N 1
ATOM 4841 C CA . GLN A 1 601 ? -9.888 84.677 79.212 1.00 19.22 601 GLN A CA 1
ATOM 4842 C C . GLN A 1 601 ? -10.731 83.826 80.179 1.00 18.40 601 GLN A C 1
ATOM 4843 O O . GLN A 1 601 ? -10.785 84.106 81.387 1.00 18.53 601 GLN A O 1
ATOM 4849 N N . LYS A 1 602 ? -11.361 82.780 79.658 1.00 19.25 602 LYS A N 1
ATOM 4850 C CA . LYS A 1 602 ? -12.176 81.875 80.473 1.00 19.94 602 LYS A CA 1
ATOM 4851 C C . LYS A 1 602 ? -11.333 81.153 81.506 1.00 19.28 602 LYS A C 1
ATOM 4852 O O . LYS A 1 602 ? -11.786 80.923 82.634 1.00 19.87 602 LYS A O 1
ATOM 4858 N N . GLN A 1 603 ? -10.107 80.801 81.121 1.00 17.93 603 GLN A N 1
ATOM 4859 C CA . GLN A 1 603 ? -9.190 80.090 82.008 1.00 17.80 603 GLN A CA 1
ATOM 4860 C C . GLN A 1 603 ? -8.380 81.024 82.906 1.00 17.39 603 GLN A C 1
ATOM 4861 O O . GLN A 1 603 ? -7.530 80.563 83.670 1.00 18.14 603 GLN A O 1
ATOM 4867 N N . GLY A 1 604 ? -8.629 82.330 82.812 1.00 17.71 604 GLY A N 1
ATOM 4868 C CA . GLY A 1 604 ? -7.984 83.316 83.675 1.00 17.96 604 GLY A CA 1
ATOM 4869 C C . GLY A 1 604 ? -6.514 83.544 83.371 1.00 17.63 604 GLY A C 1
ATOM 4870 O O . GLY A 1 604 ? -5.758 83.985 84.241 1.00 18.75 604 GLY A O 1
ATOM 4871 N N . ARG A 1 605 ? -6.108 83.241 82.132 1.00 17.33 605 ARG A N 1
ATOM 4872 C CA . ARG A 1 605 ? -4.693 83.294 81.744 1.00 17.15 605 ARG A CA 1
ATOM 4873 C C . ARG A 1 605 ? -4.319 84.622 81.075 1.00 17.91 605 ARG A C 1
ATOM 4874 O O . ARG A 1 605 ? -4.128 84.698 79.835 1.00 18.21 605 ARG A O 1
ATOM 4882 N N . GLN A 1 606 ? -4.241 85.669 81.903 1.00 17.36 606 GLN A N 1
ATOM 4883 C CA . GLN A 1 606 ? -4.067 87.023 81.411 1.00 17.39 606 GLN A CA 1
ATOM 4884 C C . GLN A 1 606 ? -2.765 87.238 80.646 1.00 17.65 606 GLN A C 1
ATOM 4885 O O . GLN A 1 606 ? -2.777 87.854 79.582 1.00 18.52 606 GLN A O 1
ATOM 4891 N N . GLU A 1 607 ? -1.648 86.765 81.199 1.00 18.35 607 GLU A N 1
ATOM 4892 C CA . GLU A 1 607 ? -0.346 87.013 80.580 1.00 18.35 607 GLU A CA 1
ATOM 4893 C C . GLU A 1 607 ? -0.269 86.376 79.185 1.00 17.95 607 GLU A C 1
ATOM 4894 O O . GLU A 1 607 ? 0.260 86.972 78.225 1.00 17.34 607 GLU A O 1
ATOM 4900 N N . ALA A 1 608 ? -0.774 85.149 79.083 1.00 17.08 608 ALA A N 1
ATOM 4901 C CA . ALA A 1 608 ? -0.752 84.424 77.806 1.00 16.76 608 ALA A CA 1
ATOM 4902 C C . ALA A 1 608 ? -1.691 85.115 76.809 1.00 16.69 608 ALA A C 1
ATOM 4903 O O . ALA A 1 608 ? -1.425 85.128 75.603 1.00 17.43 608 ALA A O 1
ATOM 4905 N N . LEU A 1 609 ? -2.802 85.664 77.294 1.00 17.29 609 LEU A N 1
ATOM 4906 C CA . LEU A 1 609 ? -3.738 86.384 76.419 1.00 17.33 609 LEU A CA 1
ATOM 4907 C C . LEU A 1 609 ? -3.101 87.646 75.845 1.00 17.62 609 LEU A C 1
ATOM 4908 O O . LEU A 1 609 ? -3.265 87.950 74.649 1.00 17.81 609 LEU A O 1
ATOM 4913 N N . GLU A 1 610 ? -2.364 88.366 76.693 1.00 17.46 610 GLU A N 1
ATOM 4914 C CA . GLU A 1 610 ? -1.629 89.551 76.247 1.00 17.80 610 GLU A CA 1
ATOM 4915 C C . GLU A 1 610 ? -0.613 89.175 75.159 1.00 17.50 610 GLU A C 1
ATOM 4916 O O . GLU A 1 610 ? -0.479 89.888 74.149 1.00 17.97 610 GLU A O 1
ATOM 4922 N N . TRP A 1 611 ? 0.065 88.037 75.345 1.00 16.24 611 TRP A N 1
ATOM 4923 C CA . TRP A 1 611 ? 1.023 87.546 74.343 1.00 15.87 611 TRP A CA 1
ATOM 4924 C C . TRP A 1 611 ? 0.278 87.249 73.031 1.00 15.94 611 TRP A C 1
ATOM 4925 O O . TRP A 1 611 ? 0.698 87.667 71.948 1.00 15.95 611 TRP A O 1
ATOM 4936 N N . LEU A 1 612 ? -0.844 86.539 73.129 1.00 15.16 612 LEU A N 1
ATOM 4937 C CA . LEU A 1 612 ? -1.595 86.157 71.924 1.00 15.28 612 LEU A CA 1
ATOM 4938 C C . LEU A 1 612 ? -2.050 87.386 71.140 1.00 15.80 612 LEU A C 1
ATOM 4939 O O . LEU A 1 612 ? -1.963 87.426 69.902 1.00 16.06 612 LEU A O 1
ATOM 4944 N N . ILE A 1 613 ? -2.526 88.404 71.853 1.00 16.87 613 ILE A N 1
ATOM 4945 C CA . ILE A 1 613 ? -2.961 89.618 71.182 1.00 17.91 613 ILE A CA 1
ATOM 4946 C C . ILE A 1 613 ? -1.783 90.300 70.471 1.00 18.16 613 ILE A C 1
ATOM 4947 O O . ILE A 1 613 ? -1.921 90.708 69.315 1.00 18.70 613 ILE A O 1
ATOM 4952 N N . ARG A 1 614 ? -0.615 90.371 71.118 1.00 18.25 614 ARG A N 1
ATOM 4953 C CA . ARG A 1 614 ? 0.569 90.952 70.460 1.00 18.26 614 ARG A CA 1
ATOM 4954 C C . ARG A 1 614 ? 0.960 90.195 69.194 1.00 18.08 614 ARG A C 1
ATOM 4955 O O . ARG A 1 614 ? 1.399 90.795 68.207 1.00 19.22 614 ARG A O 1
ATOM 4963 N N . GLU A 1 615 ? 0.820 88.874 69.243 1.00 16.12 615 GLU A N 1
ATOM 4964 C CA . GLU A 1 615 ? 1.306 88.016 68.188 1.00 16.49 615 GLU A CA 1
ATOM 4965 C C . GLU A 1 615 ? 0.284 87.781 67.081 1.00 16.30 615 GLU A C 1
ATOM 4966 O O . GLU A 1 615 ? 0.552 87.046 66.128 1.00 17.86 615 GLU A O 1
ATOM 4972 N N . THR A 1 616 ? -0.888 88.424 67.181 1.00 16.12 616 THR A N 1
ATOM 4973 C CA . THR A 1 616 ? -1.923 88.256 66.169 1.00 17.08 616 THR A CA 1
ATOM 4974 C C . THR A 1 616 ? -2.288 89.585 65.475 1.00 17.09 616 THR A C 1
ATOM 4975 O O . THR A 1 616 ? -3.298 89.671 64.766 1.00 17.56 616 THR A O 1
ATOM 4979 N N . GLN A 1 617 ? -1.429 90.587 65.649 1.00 18.32 617 GLN A N 1
ATOM 4980 C CA . GLN A 1 617 ? -1.576 91.870 64.963 1.00 19.40 617 GLN A CA 1
ATOM 4981 C C . GLN A 1 617 ? -1.440 91.673 63.461 1.00 19.91 617 GLN A C 1
ATOM 4982 O O . GLN A 1 617 ? -0.718 90.777 63.015 1.00 19.90 617 GLN A O 1
ATOM 4988 N N . PRO A 1 618 ? -2.135 92.502 62.680 1.00 19.87 618 PRO A N 1
ATOM 4989 C CA . PRO A 1 618 ? -2.066 92.385 61.224 1.00 20.58 618 PRO A CA 1
ATOM 4990 C C . PRO A 1 618 ? -0.685 92.698 60.668 1.00 21.63 618 PRO A C 1
ATOM 4991 O O . PRO A 1 618 ? 0.098 93.458 61.264 1.00 22.21 618 PRO A O 1
ATOM 4995 N N . ILE A 1 619 ? -0.404 92.099 59.523 1.00 23.31 619 ILE A N 1
ATOM 4996 C CA . ILE A 1 619 ? 0.673 92.557 58.666 1.00 25.59 619 ILE A CA 1
ATOM 4997 C C . ILE A 1 619 ? 0.091 93.442 57.528 1.00 27.07 619 ILE A C 1
ATOM 4998 O O . ILE A 1 619 ? -1.115 93.352 57.168 1.00 27.27 619 ILE A O 1
#

Radius of gyration: 25.91 Å; Cα contacts (8 Å, |Δi|>4): 1345; chains: 1; bounding box: 62×72×48 Å

GO terms:
  GO:0005829 cytosol (C, IDA)
  GO:0070006 metalloaminopeptidase activity (F, IDA)
  GO:0030145 manganese ion binding (F, IDA)
  GO:0043069 negative regulation of programmed cell death (P, IDA)
  GO:0010815 bradykinin catabolic process (P, IDA)
  GO:0004177 aminopeptidase activity (F, EXP)
  GO:0042803 protein homodimerization activity (F, IPI)
  GO:0004177 aminopeptidase activity (F, TAS)
  GO:0004177 aminopeptidase activity (F, IDA)
  GO:0006508 proteolysis (P, IDA)
  GO:0070062 extracellular exosome (C, HDA)
  GO:0005515 protein binding (F, IPI)

CATH classification: 3.40.350.10 (+2 more: 3.40.350.10, 3.90.230.10)